Protein AF-0000000085155227 (afdb_homodimer)

InterPro domains:
  IPR001647 DNA-binding HTH domain, TetR-type [PF00440] (33-78)
  IPR001647 DNA-binding HTH domain, TetR-type [PR00455] (33-46)
  IPR001647 DNA-binding HTH domain, TetR-type [PR00455] (54-77)
  IPR001647 DNA-binding HTH domain, TetR-type [PS50977] (27-87)
  IPR009057 Homedomain-like superfamily [SSF46689] (20-103)
  IPR050109 HTH-type, TetR-like transcriptional regulator [PTHR30055] (16-184)

pLDDT: mean 85.85, std 16.37, range [30.78, 98.25]

Foldseek 3Di:
DDPPPPPDPDDPDPPDPPPPPPVVVLVVLLVLLLVLLLVCCLPPNDVQSALCNSCVSSVHDSVSCCVNQVHPVSSLVVLLVVLLVQLLVQLVPDPLVPPDLLVLLLSNLVSNLVSCQDSSNLSNVRSCVVCVVVDDPVNVVVVVVSVVSQLVSLVSNPPDPVCSVLSVVSVVLSNVLNVVCVVVVHHDDCVVVSVVSSVVSSVVVD/DPPPPPPPPPDPPPPDPPPPPPVVVLVVLLVLLLVLLLVCCLPPNDVQSALCNSCVSSVHDSVSCCVNQVHPVSSLVVLLVVLLVQLLVQLVPDPLVPPDLLVLLLSNLVSNLVSCQDSSNLSNVRSCVVCVVVDDPVNVVVVVVSVVSQLVSLVSNPPDPVCSVLSVVSVVLSNVLNVVCVVVVHHDDCVVVSVVSSVVSSVVVD

Organism: Mycolicibacterium paratuberculosis (strain ATCC BAA-968 / K-10) (NCBI:txid262316)

Structure (mmCIF, N/CA/C/O backbone):
data_AF-0000000085155227-model_v1
#
loop_
_entity.id
_entity.type
_entity.pdbx_description
1 polymer 'HTH tetR-type domain-containing protein'
#
loop_
_atom_site.group_PDB
_atom_site.id
_atom_site.type_symbol
_atom_site.label_atom_id
_atom_site.label_alt_id
_atom_site.label_comp_id
_atom_site.label_asym_id
_atom_site.label_entity_id
_atom_site.label_seq_id
_atom_site.pdbx_PDB_ins_code
_atom_site.Cartn_x
_atom_site.Cartn_y
_atom_site.Cartn_z
_atom_site.occupancy
_atom_site.B_iso_or_equiv
_atom_site.auth_seq_id
_atom_site.auth_comp_id
_atom_site.auth_asym_id
_atom_site.auth_atom_id
_atom_site.pdbx_PDB_model_num
ATOM 1 N N . MET A 1 1 ? 96 14.039 -6.305 1 32.34 1 MET A N 1
ATOM 2 C CA . MET A 1 1 ? 95 13.281 -7.059 1 32.34 1 MET A CA 1
ATOM 3 C C . MET A 1 1 ? 93.625 13.414 -6.426 1 32.34 1 MET A C 1
ATOM 5 O O . MET A 1 1 ? 93.375 12.953 -5.305 1 32.34 1 MET A O 1
ATOM 9 N N . SER A 1 2 ? 92.812 14.547 -6.613 1 35.59 2 SER A N 1
ATOM 10 C CA . SER A 1 2 ? 91.562 15.141 -6.145 1 35.59 2 SER A CA 1
ATOM 11 C C . SER A 1 2 ? 90.375 14.289 -6.551 1 35.59 2 SER A C 1
ATOM 13 O O . SER A 1 2 ? 90.125 14.141 -7.738 1 35.59 2 SER A O 1
ATOM 15 N N . ILE A 1 3 ? 90 13.227 -5.875 1 36.53 3 ILE A N 1
ATOM 16 C CA . ILE A 1 3 ? 88.938 12.312 -6.156 1 36.53 3 ILE A CA 1
ATOM 17 C C . ILE A 1 3 ? 87.625 13.062 -6.07 1 36.53 3 ILE A C 1
ATOM 19 O O . ILE A 1 3 ? 87.25 13.617 -5.023 1 36.53 3 ILE A O 1
ATOM 23 N N . ALA A 1 4 ? 87 13.547 -7.199 1 39.38 4 ALA A N 1
ATOM 24 C CA . ALA A 1 4 ? 85.688 14.172 -7.391 1 39.38 4 ALA A CA 1
ATOM 25 C C . ALA A 1 4 ? 84.562 13.281 -6.844 1 39.38 4 ALA A C 1
ATOM 27 O O . ALA A 1 4 ? 84.438 12.117 -7.246 1 39.38 4 ALA A O 1
ATOM 28 N N . ALA A 1 5 ? 84.125 13.508 -5.68 1 39.19 5 ALA A N 1
ATOM 29 C CA . ALA A 1 5 ? 82.938 12.875 -5.062 1 39.19 5 ALA A CA 1
ATOM 30 C C . ALA A 1 5 ? 81.75 12.961 -5.98 1 39.19 5 ALA A C 1
ATOM 32 O O . ALA A 1 5 ? 81.312 14.055 -6.359 1 39.19 5 ALA A O 1
ATOM 33 N N . GLY A 1 6 ? 81.5 12.023 -6.898 1 37.97 6 GLY A N 1
ATOM 34 C CA . GLY A 1 6 ? 80.375 11.93 -7.801 1 37.97 6 GLY A CA 1
ATOM 35 C C . GLY A 1 6 ? 79.062 12.133 -7.105 1 37.97 6 GLY A C 1
ATOM 36 O O . GLY A 1 6 ? 78.75 11.531 -6.059 1 37.97 6 GLY A O 1
ATOM 37 N N . GLN A 1 7 ? 78.438 13.312 -7.223 1 41.25 7 GLN A N 1
ATOM 38 C CA . GLN A 1 7 ? 77.062 13.68 -6.758 1 41.25 7 GLN A CA 1
ATOM 39 C C . GLN A 1 7 ? 76.062 12.648 -7.195 1 41.25 7 GLN A C 1
ATOM 41 O O . GLN A 1 7 ? 75.875 12.367 -8.391 1 41.25 7 GLN A O 1
ATOM 46 N N . GLN A 1 8 ? 75.75 11.57 -6.422 1 45.19 8 GLN A N 1
ATOM 47 C CA . GLN A 1 8 ? 74.688 10.617 -6.723 1 45.19 8 GLN A CA 1
ATOM 48 C C . GLN A 1 8 ? 73.375 11.328 -6.996 1 45.19 8 GLN A C 1
ATOM 50 O O . GLN A 1 8 ? 73.062 12.297 -6.309 1 45.19 8 GLN A O 1
ATOM 55 N N . PRO A 1 9 ? 72.75 11.297 -8.227 1 49.03 9 PRO A N 1
ATOM 56 C CA . PRO A 1 9 ? 71.438 11.891 -8.578 1 49.03 9 PRO A CA 1
ATOM 57 C C . PRO A 1 9 ? 70.375 11.562 -7.578 1 49.03 9 PRO A C 1
ATOM 59 O O . PRO A 1 9 ? 70.438 10.523 -6.914 1 49.03 9 PRO A O 1
ATOM 62 N N . GLY A 1 10 ? 69.688 12.523 -6.875 1 44.97 10 GLY A N 1
ATOM 63 C CA . GLY A 1 10 ? 68.562 12.477 -5.953 1 44.97 10 GLY A CA 1
ATOM 64 C C . GLY A 1 10 ? 67.438 11.57 -6.43 1 44.97 10 GLY A C 1
ATOM 65 O O . GLY A 1 10 ? 67.25 11.391 -7.633 1 44.97 10 GLY A O 1
ATOM 66 N N . ARG A 1 11 ? 67.062 10.453 -5.711 1 46.97 11 ARG A N 1
ATOM 67 C CA . ARG A 1 11 ? 66 9.516 -5.93 1 46.97 11 ARG A CA 1
ATOM 68 C C . ARG A 1 11 ? 64.688 10.258 -6.246 1 46.97 11 ARG A C 1
ATOM 70 O O . ARG A 1 11 ? 64.375 11.234 -5.578 1 46.97 11 ARG A O 1
ATOM 77 N N . PRO A 1 12 ? 64.125 10.109 -7.504 1 47.84 12 PRO A N 1
ATOM 78 C CA . PRO A 1 12 ? 62.844 10.742 -7.836 1 47.84 12 PRO A CA 1
ATOM 79 C C . PRO A 1 12 ? 61.75 10.492 -6.777 1 47.84 12 PRO A C 1
ATOM 81 O O . PRO A 1 12 ? 61.781 9.477 -6.086 1 47.84 12 PRO A O 1
ATOM 84 N N . ALA A 1 13 ? 61.219 11.57 -6.145 1 50.41 13 ALA A N 1
ATOM 85 C CA . ALA A 1 13 ? 60.094 11.516 -5.223 1 50.41 13 ALA A CA 1
ATOM 86 C C . ALA A 1 13 ? 59 10.586 -5.742 1 50.41 13 ALA A C 1
ATOM 88 O O . ALA A 1 13 ? 58.625 10.656 -6.914 1 50.41 13 ALA A O 1
ATOM 89 N N . GLY A 1 14 ? 58.844 9.406 -5.273 1 42.78 14 GLY A N 1
ATOM 90 C CA . GLY A 1 14 ? 57.812 8.43 -5.633 1 42.78 14 GLY A CA 1
ATOM 91 C C . GLY A 1 14 ? 56.438 9.023 -5.754 1 42.78 14 GLY A C 1
ATOM 92 O O . GLY A 1 14 ? 56.188 10.133 -5.266 1 42.78 14 GLY A O 1
ATOM 93 N N . PRO A 1 15 ? 55.656 8.703 -6.785 1 49.44 15 PRO A N 1
ATOM 94 C CA . PRO A 1 15 ? 54.281 9.219 -6.988 1 49.44 15 PRO A CA 1
ATOM 95 C C . PRO A 1 15 ? 53.5 9.336 -5.684 1 49.44 15 PRO A C 1
ATOM 97 O O . PRO A 1 15 ? 53.75 8.594 -4.734 1 49.44 15 PRO A O 1
ATOM 100 N N . THR A 1 16 ? 53.188 10.555 -5.23 1 44.09 16 THR A N 1
ATOM 101 C CA . THR A 1 16 ? 52.219 10.828 -4.148 1 44.09 16 THR A CA 1
ATOM 102 C C . THR A 1 16 ? 51.062 9.852 -4.191 1 44.09 16 THR A C 1
ATOM 104 O O . THR A 1 16 ? 50.469 9.633 -5.254 1 44.09 16 THR A O 1
ATOM 107 N N . ARG A 1 17 ? 50.906 8.93 -3.355 1 43.91 17 ARG A N 1
ATOM 108 C CA . ARG A 1 17 ? 49.781 8.023 -3.18 1 43.91 17 ARG A CA 1
ATOM 109 C C . ARG A 1 17 ? 48.469 8.758 -3.336 1 43.91 17 ARG A C 1
ATOM 111 O O . ARG A 1 17 ? 48.156 9.672 -2.561 1 43.91 17 ARG A O 1
ATOM 118 N N . ARG A 1 18 ? 47.969 8.977 -4.547 1 45.31 18 ARG A N 1
ATOM 119 C CA . ARG A 1 18 ? 46.562 9.375 -4.656 1 45.31 18 ARG A CA 1
ATOM 120 C C . ARG A 1 18 ? 45.719 8.703 -3.572 1 45.31 18 ARG A C 1
ATOM 122 O O . ARG A 1 18 ? 45.594 7.48 -3.551 1 45.31 18 ARG A O 1
ATOM 129 N N . THR A 1 19 ? 45.5 9.242 -2.398 1 43.34 19 THR A N 1
ATOM 130 C CA . THR A 1 19 ? 44.75 8.727 -1.264 1 43.34 19 THR A CA 1
ATOM 131 C C . THR A 1 19 ? 43.375 8.281 -1.7 1 43.34 19 THR A C 1
ATOM 133 O O . THR A 1 19 ? 42.562 9.086 -2.191 1 43.34 19 THR A O 1
ATOM 136 N N . THR A 1 20 ? 43.125 7.113 -2.324 1 49.56 20 THR A N 1
ATOM 137 C CA . THR A 1 20 ? 41.875 6.395 -2.484 1 49.56 20 THR A CA 1
ATOM 138 C C . THR A 1 20 ? 40.906 6.691 -1.321 1 49.56 20 THR A C 1
ATOM 140 O O . THR A 1 20 ? 39.75 6.316 -1.354 1 49.56 20 THR A O 1
ATOM 143 N N . ALA A 1 21 ? 41.219 7.434 -0.275 1 49.38 21 ALA A N 1
ATOM 144 C CA . ALA A 1 21 ? 40.5 7.695 0.976 1 49.38 21 ALA A CA 1
ATOM 145 C C . ALA A 1 21 ? 39.438 8.75 0.782 1 49.38 21 ALA A C 1
ATOM 147 O O . ALA A 1 21 ? 38.344 8.648 1.374 1 49.38 21 ALA A O 1
ATOM 148 N N . PRO A 1 22 ? 39.656 9.68 -0.143 1 49.22 22 PRO A N 1
ATOM 149 C CA . PRO A 1 22 ? 38.625 10.742 -0.209 1 49.22 22 PRO A CA 1
ATOM 150 C C . PRO A 1 22 ? 37.344 10.281 -0.847 1 49.22 22 PRO A C 1
ATOM 152 O O . PRO A 1 22 ? 36.25 10.68 -0.406 1 49.22 22 PRO A O 1
ATOM 155 N N . ARG A 1 23 ? 37.375 9.43 -1.953 1 51.5 23 ARG A N 1
ATOM 156 C CA . ARG A 1 23 ? 36.188 8.953 -2.621 1 51.5 23 ARG A CA 1
ATOM 157 C C . ARG A 1 23 ? 35.375 8.039 -1.705 1 51.5 23 ARG A C 1
ATOM 159 O O . ARG A 1 23 ? 34.156 8.164 -1.624 1 51.5 23 ARG A O 1
ATOM 166 N N . LYS A 1 24 ? 35.969 7.168 -1.055 1 60.91 24 LYS A N 1
ATOM 167 C CA . LYS A 1 24 ? 35.312 6.246 -0.13 1 60.91 24 LYS A CA 1
ATOM 168 C C . LYS A 1 24 ? 34.625 7 1.007 1 60.91 24 LYS A C 1
ATOM 170 O O . LYS A 1 24 ? 33.5 6.66 1.402 1 60.91 24 LYS A O 1
ATOM 175 N N . ARG A 1 25 ? 35.344 8.031 1.449 1 66.81 25 ARG A N 1
ATOM 176 C CA . ARG A 1 25 ? 34.75 8.844 2.518 1 66.81 25 ARG A CA 1
ATOM 177 C C . ARG A 1 25 ? 33.5 9.57 2.045 1 66.81 25 ARG A C 1
ATOM 179 O O . ARG A 1 25 ? 32.531 9.656 2.779 1 66.81 25 ARG A O 1
ATOM 186 N N . GLY A 1 26 ? 33.594 10.031 0.796 1 74.88 26 GLY A N 1
ATOM 187 C CA . GLY A 1 26 ? 32.438 10.68 0.194 1 74.88 26 GLY A CA 1
ATOM 188 C C . GLY A 1 26 ? 31.25 9.742 0.038 1 74.88 26 GLY A C 1
ATOM 189 O O . GLY A 1 26 ? 30.109 10.125 0.33 1 74.88 26 GLY A O 1
ATOM 190 N N . ASP A 1 27 ? 31.578 8.562 -0.322 1 81.56 27 ASP A N 1
ATOM 191 C CA . ASP A 1 27 ? 30.547 7.551 -0.495 1 81.56 27 ASP A CA 1
ATOM 192 C C . ASP A 1 27 ? 29.938 7.152 0.848 1 81.56 27 ASP A C 1
ATOM 194 O O . ASP A 1 27 ? 28.734 6.926 0.946 1 81.56 27 ASP A O 1
ATOM 198 N N . ASP A 1 28 ? 30.703 7.195 1.845 1 90.44 28 ASP A N 1
ATOM 199 C CA . ASP A 1 28 ? 30.234 6.855 3.184 1 90.44 28 ASP A CA 1
ATOM 200 C C . ASP A 1 28 ? 29.297 7.938 3.729 1 90.44 28 ASP A C 1
ATOM 202 O O . ASP A 1 28 ? 28.281 7.633 4.352 1 90.44 28 ASP A O 1
ATOM 206 N N . THR A 1 29 ? 29.656 9.188 3.457 1 94.38 29 THR A N 1
ATOM 207 C CA . THR A 1 29 ? 28.828 10.297 3.898 1 94.38 29 THR A CA 1
ATOM 208 C C . THR A 1 29 ? 27.484 10.289 3.172 1 94.38 29 THR A C 1
ATOM 210 O O . THR A 1 29 ? 26.438 10.492 3.787 1 94.38 29 THR A O 1
ATOM 213 N N . ARG A 1 30 ? 27.578 10.023 1.911 1 96.12 30 ARG A N 1
ATOM 214 C CA . ARG A 1 30 ? 26.359 9.953 1.107 1 96.12 30 ARG A CA 1
ATOM 215 C C . ARG A 1 30 ? 25.422 8.867 1.629 1 96.12 30 ARG A C 1
ATOM 217 O O . ARG A 1 30 ? 24.219 9.109 1.805 1 96.12 30 ARG A O 1
ATOM 224 N N . ALA A 1 31 ? 25.984 7.75 1.92 1 96 31 ALA A N 1
ATOM 225 C CA . ALA A 1 31 ? 25.203 6.629 2.424 1 96 31 ALA A CA 1
ATOM 226 C C . ALA A 1 31 ? 24.609 6.941 3.797 1 96 31 ALA A C 1
ATOM 228 O O . ALA A 1 31 ? 23.453 6.605 4.078 1 96 31 ALA A O 1
ATOM 229 N N . ARG A 1 32 ? 25.297 7.586 4.562 1 96.5 32 ARG A N 1
ATOM 230 C CA . ARG A 1 32 ? 24.844 7.957 5.895 1 96.5 32 ARG A CA 1
ATOM 231 C C . ARG A 1 32 ? 23.672 8.922 5.82 1 96.5 32 ARG A C 1
ATOM 233 O O . ARG A 1 32 ? 22.703 8.797 6.582 1 96.5 32 ARG A O 1
ATOM 240 N N . ILE A 1 33 ? 23.766 9.836 4.914 1 97.38 33 ILE A N 1
ATOM 241 C CA . ILE A 1 33 ? 22.703 10.82 4.758 1 97.38 33 ILE A CA 1
ATOM 242 C C . ILE A 1 33 ? 21.422 10.125 4.289 1 97.38 33 ILE A C 1
ATOM 244 O O . ILE A 1 33 ? 20.344 10.406 4.797 1 97.38 33 ILE A O 1
ATOM 248 N N . ILE A 1 34 ? 21.578 9.195 3.414 1 97.44 34 ILE A N 1
ATOM 249 C CA . ILE A 1 34 ? 20.422 8.445 2.926 1 97.44 34 ILE A CA 1
ATOM 250 C C . ILE A 1 34 ? 19.828 7.625 4.062 1 97.44 34 ILE A C 1
ATOM 252 O O . ILE A 1 34 ? 18.609 7.637 4.273 1 97.44 34 ILE A O 1
ATOM 256 N N . ASP A 1 35 ? 20.703 7.004 4.832 1 97.62 35 ASP A N 1
ATOM 257 C CA . ASP A 1 35 ? 20.25 6.172 5.941 1 97.62 35 ASP A CA 1
ATOM 258 C C . ASP A 1 35 ? 19.484 7 6.977 1 97.62 35 ASP A C 1
ATOM 260 O O . ASP A 1 35 ? 18.422 6.59 7.453 1 97.62 35 ASP A O 1
ATOM 264 N N . GLU A 1 36 ? 19.969 8.156 7.246 1 97.88 36 GLU A N 1
ATOM 265 C CA . GLU A 1 36 ? 19.312 9.023 8.227 1 97.88 36 GLU A CA 1
ATOM 266 C C . GLU A 1 36 ? 18 9.578 7.691 1 97.88 36 GLU A C 1
ATOM 268 O O . GLU A 1 36 ? 17.047 9.781 8.445 1 97.88 36 GLU A O 1
ATOM 273 N N . THR A 1 37 ? 17.984 9.836 6.387 1 98 37 THR A N 1
ATOM 274 C CA . THR A 1 37 ? 16.734 10.266 5.77 1 98 37 THR A CA 1
ATOM 275 C C . THR A 1 37 ? 15.656 9.188 5.922 1 98 37 THR A C 1
ATOM 277 O O . THR A 1 37 ? 14.531 9.484 6.324 1 98 37 THR A O 1
ATOM 280 N N . VAL A 1 38 ? 16.031 7.969 5.684 1 97.69 38 VAL A N 1
ATOM 281 C CA . VAL A 1 38 ? 15.125 6.828 5.797 1 97.69 38 VAL A CA 1
ATOM 282 C C . VAL A 1 38 ? 14.648 6.684 7.242 1 97.69 38 VAL A C 1
ATOM 284 O O . VAL A 1 38 ? 13.453 6.582 7.5 1 97.69 38 VAL A O 1
ATOM 287 N N . ARG A 1 39 ? 15.555 6.766 8.156 1 97.31 39 ARG A N 1
ATOM 288 C CA . ARG A 1 39 ? 15.211 6.645 9.57 1 97.31 39 ARG A CA 1
ATOM 289 C C . ARG A 1 39 ? 14.281 7.766 10.008 1 97.31 39 ARG A C 1
ATOM 291 O O . ARG A 1 39 ? 13.32 7.531 10.75 1 97.31 39 ARG A O 1
ATOM 298 N N . CYS A 1 40 ? 14.57 8.977 9.555 1 97.44 40 CYS A N 1
ATOM 299 C CA . CYS A 1 40 ? 13.742 10.133 9.875 1 97.44 40 CYS A CA 1
ATOM 300 C C . CYS A 1 40 ? 12.305 9.914 9.414 1 97.44 40 CYS A C 1
ATOM 302 O O . CYS A 1 40 ? 11.367 10.125 10.188 1 97.44 40 CYS A O 1
ATOM 304 N N . ILE A 1 41 ? 12.141 9.414 8.25 1 95.5 41 ILE A N 1
ATOM 305 C CA . ILE A 1 41 ? 10.82 9.242 7.656 1 95.5 41 ILE A CA 1
ATOM 306 C C . ILE A 1 41 ? 10.07 8.117 8.383 1 95.5 41 ILE A C 1
ATOM 308 O O . ILE A 1 41 ? 8.883 8.25 8.688 1 95.5 41 ILE A O 1
ATOM 312 N N . ILE A 1 42 ? 10.773 7.055 8.711 1 93.31 42 ILE A N 1
ATOM 313 C CA . ILE A 1 42 ? 10.148 5.906 9.359 1 93.31 42 ILE A CA 1
ATOM 314 C C . ILE A 1 42 ? 9.758 6.27 10.789 1 93.31 42 ILE A C 1
ATOM 316 O O . ILE A 1 42 ? 8.672 5.91 11.25 1 93.31 42 ILE A O 1
ATOM 320 N N . GLU A 1 43 ? 10.578 7.07 11.461 1 92 43 GLU A N 1
ATOM 321 C CA . GLU A 1 43 ? 10.391 7.359 12.875 1 92 43 GLU A CA 1
ATOM 322 C C . GLU A 1 43 ? 9.469 8.555 13.078 1 92 43 GLU A C 1
ATOM 324 O O . GLU A 1 43 ? 8.672 8.578 14.023 1 92 43 GLU A O 1
ATOM 329 N N . GLU A 1 44 ? 9.609 9.562 12.148 1 92.44 44 GLU A N 1
ATOM 330 C CA . GLU A 1 44 ? 8.977 10.844 12.438 1 92.44 44 GLU A CA 1
ATOM 331 C C . GLU A 1 44 ? 7.98 11.227 11.344 1 92.44 44 GLU A C 1
ATOM 333 O O . GLU A 1 44 ? 7.215 12.18 11.5 1 92.44 44 GLU A O 1
ATOM 338 N N . GLY A 1 45 ? 7.977 10.477 10.281 1 91 45 GLY A N 1
ATOM 339 C CA . GLY A 1 45 ? 7.094 10.797 9.172 1 91 45 GLY A CA 1
ATOM 340 C C . GLY A 1 45 ? 7.766 11.633 8.102 1 91 45 GLY A C 1
ATOM 341 O O . GLY A 1 45 ? 8.797 12.258 8.352 1 91 45 GLY A O 1
ATOM 342 N N . PHE A 1 46 ? 7.156 11.742 6.992 1 92.31 46 PHE A N 1
ATOM 343 C CA . PHE A 1 46 ? 7.703 12.422 5.824 1 92.31 46 PHE A CA 1
ATOM 344 C C . PHE A 1 46 ? 7.895 13.914 6.102 1 92.31 46 PHE A C 1
ATOM 346 O O . PHE A 1 46 ? 8.906 14.492 5.715 1 92.31 46 PHE A O 1
ATOM 353 N N . ALA A 1 47 ? 6.996 14.5 6.719 1 89.25 47 ALA A N 1
ATOM 354 C CA . ALA A 1 47 ? 7.02 15.945 6.949 1 89.25 47 ALA A CA 1
ATOM 355 C C . ALA A 1 47 ? 8.234 16.344 7.777 1 89.25 47 ALA A C 1
ATOM 357 O O . ALA A 1 47 ? 8.766 17.453 7.621 1 89.25 47 ALA A O 1
ATOM 358 N N . ALA A 1 48 ? 8.727 15.469 8.508 1 93.38 48 ALA A N 1
ATOM 359 C CA . ALA A 1 48 ? 9.852 15.75 9.391 1 93.38 48 ALA A CA 1
ATOM 360 C C . ALA A 1 48 ? 11.172 15.719 8.633 1 93.38 48 ALA A C 1
ATOM 362 O O . ALA A 1 48 ? 12.18 16.266 9.102 1 93.38 48 ALA A O 1
ATOM 363 N N . ALA A 1 49 ? 11.156 15.117 7.496 1 95.31 49 ALA A N 1
ATOM 364 C CA . ALA A 1 49 ? 12.398 14.938 6.75 1 95.31 49 ALA A CA 1
ATOM 365 C C . ALA A 1 49 ? 12.734 16.188 5.934 1 95.31 49 ALA A C 1
ATOM 367 O O . ALA A 1 49 ? 12.859 16.109 4.711 1 95.31 49 ALA A O 1
ATOM 368 N N . THR A 1 50 ? 12.977 17.281 6.621 1 93.94 50 THR A N 1
ATOM 369 C CA . THR A 1 50 ? 13.484 18.5 5.992 1 93.94 50 THR A CA 1
ATOM 370 C C . THR A 1 50 ? 15 18.422 5.812 1 93.94 50 THR A C 1
ATOM 372 O O . THR A 1 50 ? 15.672 17.625 6.48 1 93.94 50 THR A O 1
ATOM 375 N N . ALA A 1 51 ? 15.453 19.25 4.883 1 90.81 51 ALA A N 1
ATOM 376 C CA . ALA A 1 51 ? 16.891 19.266 4.668 1 90.81 51 ALA A CA 1
ATOM 377 C C . ALA A 1 51 ? 17.641 19.625 5.953 1 90.81 51 ALA A C 1
ATOM 379 O O . ALA A 1 51 ? 18.656 19.016 6.281 1 90.81 51 ALA A O 1
ATOM 380 N N . LYS A 1 52 ? 17.109 20.547 6.66 1 94.44 52 LYS A N 1
ATOM 381 C CA . LYS A 1 52 ? 17.734 20.984 7.906 1 94.44 52 LYS A CA 1
ATOM 382 C C . LYS A 1 52 ? 17.719 19.859 8.945 1 94.44 52 LYS A C 1
ATOM 384 O O . LYS A 1 52 ? 18.75 19.562 9.562 1 94.44 52 LYS A O 1
ATOM 389 N N . HIS A 1 53 ? 16.656 19.219 9.148 1 97 53 HIS A N 1
ATOM 390 C CA . HIS A 1 53 ? 16.5 18.188 10.156 1 97 53 HIS A CA 1
ATOM 391 C C . HIS A 1 53 ? 17.359 16.953 9.828 1 97 53 HIS A C 1
ATOM 393 O O . HIS A 1 53 ? 18.016 16.391 10.703 1 97 53 HIS A O 1
ATOM 399 N N . VAL A 1 54 ? 17.406 16.578 8.578 1 97.19 54 VAL A N 1
ATOM 400 C CA . VAL A 1 54 ? 18.188 15.43 8.148 1 97.19 54 VAL A CA 1
ATOM 401 C C . VAL A 1 54 ? 19.688 15.734 8.297 1 97.19 54 VAL A C 1
ATOM 403 O O . VAL A 1 54 ? 20.469 14.867 8.68 1 97.19 54 VAL A O 1
ATOM 406 N N . ALA A 1 55 ? 20.031 16.984 7.984 1 97.19 55 ALA A N 1
ATOM 407 C CA . ALA A 1 55 ? 21.422 17.406 8.164 1 97.19 55 ALA A CA 1
ATOM 408 C C . ALA A 1 55 ? 21.859 17.25 9.625 1 97.19 55 ALA A C 1
ATOM 410 O O . ALA A 1 55 ? 22.922 16.703 9.914 1 97.19 55 ALA A O 1
ATOM 411 N N . GLU A 1 56 ? 21.031 17.672 10.492 1 97.56 56 GLU A N 1
ATOM 412 C CA . GLU A 1 56 ? 21.297 17.578 11.922 1 97.56 56 GLU A CA 1
ATOM 413 C C . GLU A 1 56 ? 21.406 16.125 12.359 1 97.56 56 GLU A C 1
ATOM 415 O O . GLU A 1 56 ? 22.344 15.75 13.07 1 97.56 56 GLU A O 1
ATOM 420 N N . ARG A 1 57 ? 20.562 15.305 11.906 1 97 57 ARG A N 1
ATOM 421 C CA . ARG A 1 57 ? 20.578 13.891 12.258 1 97 57 ARG A CA 1
ATOM 422 C C . ARG A 1 57 ? 21.828 13.203 11.734 1 97 57 ARG A C 1
ATOM 424 O O . ARG A 1 57 ? 22.391 12.328 12.398 1 97 57 ARG A O 1
ATOM 431 N N . ALA A 1 58 ? 22.219 13.609 10.578 1 97.25 58 ALA A N 1
ATOM 432 C CA . ALA A 1 58 ? 23.344 12.953 9.914 1 97.25 58 ALA A CA 1
ATOM 433 C C . ALA A 1 58 ? 24.672 13.539 10.383 1 97.25 58 ALA A C 1
ATOM 435 O O . ALA A 1 58 ? 25.75 13.031 10.031 1 97.25 58 ALA A O 1
ATOM 436 N N . GLY A 1 59 ? 24.625 14.617 11.109 1 97.56 59 GLY A N 1
ATOM 437 C CA . GLY A 1 59 ? 25.844 15.25 11.602 1 97.56 59 GLY A CA 1
ATOM 438 C C . GLY A 1 59 ? 26.641 15.953 10.508 1 97.56 59 GLY A C 1
ATOM 439 O O . GLY A 1 59 ? 27.859 15.898 10.492 1 97.56 59 GLY A O 1
ATOM 440 N N . VAL A 1 60 ? 25.922 16.484 9.555 1 97.19 60 VAL A N 1
ATOM 441 C CA . VAL A 1 60 ? 26.562 17.203 8.461 1 97.19 60 VAL A CA 1
ATOM 442 C C . VAL A 1 60 ? 25.922 18.578 8.312 1 97.19 60 VAL A C 1
ATOM 444 O O . VAL A 1 60 ? 24.922 18.891 8.961 1 97.19 60 VAL A O 1
ATOM 447 N N . THR A 1 61 ? 26.547 19.375 7.496 1 95.56 61 THR A N 1
ATOM 448 C CA . THR A 1 61 ? 25.969 20.688 7.199 1 95.56 61 THR A CA 1
ATOM 449 C C . THR A 1 61 ? 25.047 20.609 5.988 1 95.56 61 THR A C 1
ATOM 451 O O . THR A 1 61 ? 25.078 19.641 5.23 1 95.56 61 THR A O 1
ATOM 454 N N . TRP A 1 62 ? 24.234 21.656 5.836 1 93.31 62 TRP A N 1
ATOM 455 C CA . TRP A 1 62 ? 23.375 21.766 4.66 1 93.31 62 TRP A CA 1
ATOM 456 C C . TRP A 1 62 ? 24.203 21.797 3.383 1 93.31 62 TRP A C 1
ATOM 458 O O . TRP A 1 62 ? 23.797 21.25 2.359 1 93.31 62 TRP A O 1
ATOM 468 N N . GLY A 1 63 ? 25.328 22.406 3.391 1 95.12 63 GLY A N 1
ATOM 469 C CA . GLY A 1 63 ? 26.219 22.453 2.244 1 95.12 63 GLY A CA 1
ATOM 470 C C . GLY A 1 63 ? 26.656 21.078 1.764 1 95.12 63 GLY A C 1
ATOM 471 O O . GLY A 1 63 ? 26.75 20.844 0.559 1 95.12 63 GLY A O 1
ATOM 472 N N . VAL A 1 64 ? 26.891 20.234 2.705 1 95.69 64 VAL A N 1
ATOM 473 C CA . VAL A 1 64 ? 27.281 18.875 2.377 1 95.69 64 VAL A CA 1
ATOM 474 C C . VAL A 1 64 ? 26.141 18.156 1.662 1 95.69 64 VAL A C 1
ATOM 476 O O . VAL A 1 64 ? 26.375 17.438 0.688 1 95.69 64 VAL A O 1
ATOM 479 N N . ILE A 1 65 ? 24.891 18.297 2.119 1 96.06 65 ILE A N 1
ATOM 480 C CA . ILE A 1 65 ? 23.719 17.719 1.467 1 96.06 65 ILE A CA 1
ATOM 481 C C . ILE A 1 65 ? 23.594 18.281 0.051 1 96.06 65 ILE A C 1
ATOM 483 O O . ILE A 1 65 ? 23.359 17.531 -0.9 1 96.06 65 ILE A O 1
ATOM 487 N N . GLN A 1 66 ? 23.781 19.562 -0.119 1 96.38 66 GLN A N 1
ATOM 488 C CA . GLN A 1 66 ? 23.703 20.203 -1.431 1 96.38 66 GLN A CA 1
ATOM 489 C C . GLN A 1 66 ? 24.766 19.656 -2.375 1 96.38 66 GLN A C 1
ATOM 491 O O . GLN A 1 66 ? 24.5 19.438 -3.559 1 96.38 66 GLN A O 1
ATOM 496 N N . TYR A 1 67 ? 25.891 19.469 -1.821 1 96.12 67 TYR A N 1
ATOM 497 C CA . TYR A 1 67 ? 27 18.938 -2.607 1 96.12 67 TYR A CA 1
ATOM 498 C C . TYR A 1 67 ? 26.672 17.547 -3.145 1 96.12 67 TYR A C 1
ATOM 500 O O . TYR A 1 67 ? 26.875 17.266 -4.328 1 96.12 67 TYR A O 1
ATOM 508 N N . HIS A 1 68 ? 26.141 16.703 -2.328 1 96.06 68 HIS A N 1
ATOM 509 C CA . HIS A 1 68 ? 25.922 15.305 -2.699 1 96.06 68 HIS A CA 1
ATOM 510 C C . HIS A 1 68 ? 24.625 15.148 -3.492 1 96.06 68 HIS A C 1
ATOM 512 O O . HIS A 1 68 ? 24.531 14.281 -4.367 1 96.06 68 HIS A O 1
ATOM 518 N N . PHE A 1 69 ? 23.531 16.031 -3.148 1 95.69 69 PHE A N 1
ATOM 519 C CA . PHE A 1 69 ? 22.203 15.719 -3.656 1 95.69 69 PHE A CA 1
ATOM 520 C C . PHE A 1 69 ? 21.609 16.922 -4.363 1 95.69 69 PHE A C 1
ATOM 522 O O . PHE A 1 69 ? 20.562 16.812 -5.016 1 95.69 69 PHE A O 1
ATOM 529 N N . GLY A 1 70 ? 22.188 18.062 -4.301 1 94.75 70 GLY A N 1
ATOM 530 C CA . GLY A 1 70 ? 21.672 19.281 -4.891 1 94.75 70 GLY A CA 1
ATOM 531 C C . GLY A 1 70 ? 20.625 19.953 -4.023 1 94.75 70 GLY A C 1
ATOM 532 O O . GLY A 1 70 ? 20.859 21.062 -3.516 1 94.75 70 GLY A O 1
ATOM 533 N N . ASP A 1 71 ? 19.453 19.344 -3.822 1 92.5 71 ASP A N 1
ATOM 534 C CA . ASP A 1 71 ? 18.359 19.875 -3.002 1 92.5 71 ASP A CA 1
ATOM 535 C C . ASP A 1 71 ? 17.609 18.75 -2.299 1 92.5 71 ASP A C 1
ATOM 537 O O . ASP A 1 71 ? 18.016 17.594 -2.352 1 92.5 71 ASP A O 1
ATOM 541 N N . ARG A 1 72 ? 16.531 19.094 -1.617 1 92.69 72 ARG A N 1
ATOM 542 C CA . ARG A 1 72 ? 15.75 18.125 -0.857 1 92.69 72 ARG A CA 1
ATOM 543 C C . ARG A 1 72 ? 15.156 17.062 -1.776 1 92.69 72 ARG A C 1
ATOM 545 O O . ARG A 1 72 ? 15.156 15.875 -1.441 1 92.69 72 ARG A O 1
ATOM 552 N N . ASN A 1 73 ? 14.719 17.547 -2.891 1 90.62 73 ASN A N 1
ATOM 553 C CA . ASN A 1 73 ? 14.141 16.594 -3.834 1 90.62 73 ASN A CA 1
ATOM 554 C C . ASN A 1 73 ? 15.18 15.594 -4.332 1 90.62 73 ASN A C 1
ATOM 556 O O . ASN A 1 73 ? 14.891 14.398 -4.445 1 90.62 73 ASN A O 1
ATOM 560 N N . GLY A 1 74 ? 16.281 16.094 -4.609 1 92.25 74 GLY A N 1
ATOM 561 C CA . GLY A 1 74 ? 17.359 15.203 -4.992 1 92.25 74 GLY A CA 1
ATOM 562 C C . GLY A 1 74 ? 17.703 14.188 -3.92 1 92.25 74 GLY A C 1
ATOM 563 O O . GLY A 1 74 ? 17.969 13.023 -4.227 1 92.25 74 GLY A O 1
ATOM 564 N N . LEU A 1 75 ? 17.734 14.609 -2.674 1 94.88 75 LEU A N 1
ATOM 565 C CA . LEU A 1 75 ? 17.984 13.719 -1.543 1 94.88 75 LEU A CA 1
ATOM 566 C C . LEU A 1 75 ? 16.906 12.656 -1.437 1 94.88 75 LEU A C 1
ATOM 568 O O . LEU A 1 75 ? 17.203 11.469 -1.289 1 94.88 75 LEU A O 1
ATOM 572 N N . LEU A 1 76 ? 15.688 13.047 -1.576 1 93.81 76 LEU A N 1
ATOM 573 C CA . LEU A 1 76 ? 14.555 12.133 -1.47 1 93.81 76 LEU A CA 1
ATOM 574 C C . LEU A 1 76 ? 14.586 11.094 -2.59 1 93.81 76 LEU A C 1
ATOM 576 O O . LEU A 1 76 ? 14.391 9.906 -2.346 1 93.81 76 LEU A O 1
ATOM 580 N N . MET A 1 77 ? 14.906 11.492 -3.75 1 92.31 77 MET A N 1
ATOM 581 C CA . MET A 1 77 ? 14.953 10.578 -4.887 1 92.31 77 MET A CA 1
ATOM 582 C C . MET A 1 77 ? 16.125 9.602 -4.75 1 92.31 77 MET A C 1
ATOM 584 O O . MET A 1 77 ? 16.016 8.445 -5.168 1 92.31 77 MET A O 1
ATOM 588 N N . ALA A 1 78 ? 17.125 10.117 -4.16 1 93.69 78 ALA A N 1
ATOM 589 C CA . ALA A 1 78 ? 18.25 9.219 -3.918 1 93.69 78 ALA A CA 1
ATOM 590 C C . ALA A 1 78 ? 17.875 8.094 -2.963 1 93.69 78 ALA A C 1
ATOM 592 O O . ALA A 1 78 ? 18.312 6.953 -3.131 1 93.69 78 ALA A O 1
ATOM 593 N N . ALA A 1 79 ? 17.125 8.414 -1.949 1 94.69 79 ALA A N 1
ATOM 594 C CA . ALA A 1 79 ? 16.641 7.395 -1.027 1 94.69 79 ALA A CA 1
ATOM 595 C C . ALA A 1 79 ? 15.742 6.391 -1.746 1 94.69 79 ALA A C 1
ATOM 597 O O . ALA A 1 79 ? 15.836 5.184 -1.508 1 94.69 79 ALA A O 1
ATOM 598 N N . VAL A 1 80 ? 14.906 6.859 -2.635 1 94 80 VAL A N 1
ATOM 599 C CA . VAL A 1 80 ? 14.023 6 -3.42 1 94 80 VAL A CA 1
ATOM 600 C C . VAL A 1 80 ? 14.859 5.094 -4.32 1 94 80 VAL A C 1
ATOM 602 O O . VAL A 1 80 ? 14.625 3.881 -4.371 1 94 80 VAL A O 1
ATOM 605 N N . ASP A 1 81 ? 15.844 5.684 -4.953 1 93.69 81 ASP A N 1
ATOM 606 C CA . ASP A 1 81 ? 16.719 4.926 -5.836 1 93.69 81 ASP A CA 1
ATOM 607 C C . ASP A 1 81 ? 17.438 3.812 -5.078 1 93.69 81 ASP A C 1
ATOM 609 O O . ASP A 1 81 ? 17.625 2.715 -5.605 1 93.69 81 ASP A O 1
ATOM 613 N N . ASP A 1 82 ? 17.812 4.156 -3.922 1 93.94 82 ASP A N 1
ATOM 614 C CA . ASP A 1 82 ? 18.516 3.176 -3.102 1 93.94 82 ASP A CA 1
ATOM 615 C C . ASP A 1 82 ? 17.641 1.963 -2.814 1 93.94 82 ASP A C 1
ATOM 617 O O . ASP A 1 82 ? 18.109 0.826 -2.82 1 93.94 82 ASP A O 1
ATOM 621 N N . GLY A 1 83 ? 16.391 2.137 -2.562 1 91.69 83 GLY A N 1
ATOM 622 C CA . GLY A 1 83 ? 15.461 1.042 -2.34 1 91.69 83 GLY A CA 1
ATOM 623 C C . GLY A 1 83 ? 15.32 0.124 -3.541 1 91.69 83 GLY A C 1
ATOM 624 O O . GLY A 1 83 ? 15.383 -1.1 -3.402 1 91.69 83 GLY A O 1
ATOM 625 N N . VAL A 1 84 ? 15.211 0.708 -4.664 1 91.62 84 VAL A N 1
ATOM 626 C CA . VAL A 1 84 ? 15.07 -0.062 -5.895 1 91.62 84 VAL A CA 1
ATOM 627 C C . VAL A 1 84 ? 16.359 -0.805 -6.199 1 91.62 84 VAL A C 1
ATOM 629 O O . VAL A 1 84 ? 16.344 -1.981 -6.566 1 91.62 84 VAL A O 1
ATOM 632 N N . ALA A 1 85 ? 17.422 -0.1 -5.996 1 92.12 85 ALA A N 1
ATOM 633 C CA . ALA A 1 85 ? 18.734 -0.703 -6.262 1 92.12 85 ALA A CA 1
ATOM 634 C C . ALA A 1 85 ? 18.953 -1.925 -5.375 1 92.12 85 ALA A C 1
ATOM 636 O O . ALA A 1 85 ? 19.484 -2.939 -5.836 1 92.12 85 ALA A O 1
ATOM 637 N N . ARG A 1 86 ? 18.578 -1.845 -4.191 1 92.19 86 ARG A N 1
ATOM 638 C CA . ARG A 1 86 ? 18.734 -2.963 -3.266 1 92.19 86 ARG A CA 1
ATOM 639 C C . ARG A 1 86 ? 17.906 -4.168 -3.717 1 92.19 86 ARG A C 1
ATOM 641 O O . ARG A 1 86 ? 18.375 -5.309 -3.623 1 92.19 86 ARG A O 1
ATOM 648 N N . LEU A 1 87 ? 16.734 -3.914 -4.191 1 91.19 87 LEU A N 1
ATOM 649 C CA . LEU A 1 87 ? 15.883 -4.992 -4.684 1 91.19 87 LEU A CA 1
ATOM 650 C C . LEU A 1 87 ? 16.516 -5.668 -5.898 1 91.19 87 LEU A C 1
ATOM 652 O O . LEU A 1 87 ? 16.641 -6.895 -5.934 1 91.19 87 LEU A O 1
ATOM 656 N N . VAL A 1 88 ? 16.984 -4.879 -6.84 1 91.75 88 VAL A N 1
ATOM 657 C CA . VAL A 1 88 ? 17.578 -5.387 -8.07 1 91.75 88 VAL A CA 1
ATOM 658 C C . VAL A 1 88 ? 18.844 -6.168 -7.75 1 91.75 88 VAL A C 1
ATOM 660 O O . VAL A 1 88 ? 19.047 -7.285 -8.234 1 91.75 88 VAL A O 1
ATOM 663 N N . GLU A 1 89 ? 19.625 -5.574 -6.895 1 92.94 89 GLU A N 1
ATOM 664 C CA . GLU A 1 89 ? 20.875 -6.219 -6.531 1 92.94 89 GLU A CA 1
ATOM 665 C C . GLU A 1 89 ? 20.625 -7.539 -5.801 1 92.94 89 GLU A C 1
ATOM 667 O O . GLU A 1 89 ? 21.25 -8.555 -6.109 1 92.94 89 GLU A O 1
ATOM 672 N N . SER A 1 90 ? 19.719 -7.535 -4.891 1 93.5 90 SER A N 1
ATOM 673 C CA . SER A 1 90 ? 19.438 -8.727 -4.098 1 93.5 90 SER A CA 1
ATOM 674 C C . SER A 1 90 ? 18.922 -9.859 -4.973 1 93.5 90 SER A C 1
ATOM 676 O O . SER A 1 90 ? 19.344 -11.008 -4.844 1 93.5 90 SER A O 1
ATOM 678 N N . LEU A 1 91 ? 18.094 -9.562 -5.887 1 92.25 91 LEU A N 1
ATOM 679 C CA . LEU A 1 91 ? 17.484 -10.594 -6.715 1 92.25 91 LEU A CA 1
ATOM 680 C C . LEU A 1 91 ? 18.438 -11.023 -7.832 1 92.25 91 LEU A C 1
ATOM 682 O O . LEU A 1 91 ? 18.453 -12.188 -8.227 1 92.25 91 LEU A O 1
ATOM 686 N N . SER A 1 92 ? 19.203 -10.078 -8.328 1 89.38 92 SER A N 1
ATOM 687 C CA . SER A 1 92 ? 20.172 -10.422 -9.359 1 89.38 92 SER A CA 1
ATOM 688 C C . SER A 1 92 ? 21.281 -11.312 -8.805 1 89.38 92 SER A C 1
ATOM 690 O O . SER A 1 92 ? 21.859 -12.117 -9.531 1 89.38 92 SER A O 1
ATOM 692 N N . SER A 1 93 ? 21.531 -11.195 -7.555 1 89.94 93 SER A N 1
ATOM 693 C CA . SER A 1 93 ? 22.609 -11.961 -6.922 1 89.94 93 SER A CA 1
ATOM 694 C C . SER A 1 93 ? 22.109 -13.32 -6.449 1 89.94 93 SER A C 1
ATOM 696 O O . SER A 1 93 ? 22.891 -14.164 -6.023 1 89.94 93 SER A O 1
ATOM 698 N N . ALA A 1 94 ? 20.781 -13.422 -6.477 1 86.38 94 ALA A N 1
ATOM 699 C CA . ALA A 1 94 ? 20.219 -14.703 -6.059 1 86.38 94 ALA A CA 1
ATOM 700 C C . ALA A 1 94 ? 20.531 -15.797 -7.074 1 86.38 94 ALA A C 1
ATOM 702 O O . ALA A 1 94 ? 20.328 -15.609 -8.281 1 86.38 94 ALA A O 1
ATOM 703 N N . ASP A 1 95 ? 21.297 -16.766 -6.785 1 84.94 95 ASP A N 1
ATOM 704 C CA . ASP A 1 95 ? 21.594 -17.891 -7.66 1 84.94 95 ASP A CA 1
ATOM 705 C C . ASP A 1 95 ? 20.453 -18.906 -7.633 1 84.94 95 ASP A C 1
ATOM 707 O O . ASP A 1 95 ? 20.422 -19.797 -6.781 1 84.94 95 ASP A O 1
ATOM 711 N N . VAL A 1 96 ? 19.531 -18.703 -8.586 1 86.25 96 VAL A N 1
ATOM 712 C CA . VAL A 1 96 ? 18.328 -19.531 -8.5 1 86.25 96 VAL A CA 1
ATOM 713 C C . VAL A 1 96 ? 18.203 -20.375 -9.773 1 86.25 96 VAL A C 1
ATOM 715 O O . VAL A 1 96 ? 17.25 -21.156 -9.914 1 86.25 96 VAL A O 1
ATOM 718 N N . SER A 1 97 ? 19.125 -20.328 -10.68 1 84.19 97 SER A N 1
ATOM 719 C CA . SER A 1 97 ? 18.969 -20.938 -11.992 1 84.19 97 SER A CA 1
ATOM 720 C C . SER A 1 97 ? 18.938 -22.469 -11.891 1 84.19 97 SER A C 1
ATOM 722 O O . SER A 1 97 ? 18.266 -23.125 -12.688 1 84.19 97 SER A O 1
ATOM 724 N N . GLU A 1 98 ? 19.547 -23.031 -10.867 1 90.25 98 GLU A N 1
ATOM 725 C CA . GLU A 1 98 ? 19.641 -24.484 -10.797 1 90.25 98 GLU A CA 1
ATOM 726 C C . GLU A 1 98 ? 18.625 -25.062 -9.812 1 90.25 98 GLU A C 1
ATOM 728 O O . GLU A 1 98 ? 18.562 -26.266 -9.617 1 90.25 98 GLU A O 1
ATOM 733 N N . LEU A 1 99 ? 17.781 -24.234 -9.305 1 93.31 99 LEU A N 1
ATOM 734 C CA . LEU A 1 99 ? 16.828 -24.719 -8.312 1 93.31 99 LEU A CA 1
ATOM 735 C C . LEU A 1 99 ? 15.562 -25.234 -8.977 1 93.31 99 LEU A C 1
ATOM 737 O O . LEU A 1 99 ? 15.133 -24.688 -10 1 93.31 99 LEU A O 1
ATOM 741 N N . PRO A 1 100 ? 15.07 -26.281 -8.289 1 94.81 100 PRO A N 1
ATOM 742 C CA . PRO A 1 100 ? 13.727 -26.656 -8.734 1 94.81 100 PRO A CA 1
ATOM 743 C C . PRO A 1 100 ? 12.727 -25.5 -8.633 1 94.81 100 PRO A C 1
ATOM 745 O O . PRO A 1 100 ? 12.906 -24.594 -7.824 1 94.81 100 PRO A O 1
ATOM 748 N N . LEU A 1 101 ? 11.688 -25.547 -9.43 1 94.31 101 LEU A N 1
ATOM 749 C CA . LEU A 1 101 ? 10.758 -24.438 -9.625 1 94.31 101 LEU A CA 1
ATOM 750 C C . LEU A 1 101 ? 10.258 -23.906 -8.289 1 94.31 101 LEU A C 1
ATOM 752 O O . LEU A 1 101 ? 10.344 -22.703 -8.016 1 94.31 101 LEU A O 1
ATOM 756 N N . ARG A 1 102 ? 9.773 -24.812 -7.414 1 95.62 102 ARG A N 1
ATOM 757 C CA . ARG A 1 102 ? 9.188 -24.375 -6.156 1 95.62 102 ARG A CA 1
ATOM 758 C C . ARG A 1 102 ? 10.219 -23.672 -5.281 1 95.62 102 ARG A C 1
ATOM 760 O O . ARG A 1 102 ? 9.93 -22.641 -4.668 1 95.62 102 ARG A O 1
ATOM 767 N N . GLN A 1 103 ? 11.375 -24.203 -5.199 1 95.94 103 GLN A N 1
ATOM 768 C CA . GLN A 1 103 ? 12.438 -23.594 -4.414 1 95.94 103 GLN A CA 1
ATOM 769 C C . GLN A 1 103 ? 12.852 -22.25 -4.996 1 95.94 103 GLN A C 1
ATOM 771 O O . GLN A 1 103 ? 13.133 -21.312 -4.254 1 95.94 103 GLN A O 1
ATOM 776 N N . ARG A 1 104 ? 12.875 -22.172 -6.297 1 95.31 104 ARG A N 1
ATOM 777 C CA . ARG A 1 104 ? 13.18 -20.906 -6.965 1 95.31 104 ARG A CA 1
ATOM 778 C C . ARG A 1 104 ? 12.156 -19.844 -6.609 1 95.31 104 ARG A C 1
ATOM 780 O O . ARG A 1 104 ? 12.516 -18.719 -6.254 1 95.31 104 ARG A O 1
ATOM 787 N N . VAL A 1 105 ? 10.922 -20.234 -6.664 1 96.12 105 VAL A N 1
ATOM 788 C CA . VAL A 1 105 ? 9.828 -19.328 -6.332 1 96.12 105 VAL A CA 1
ATOM 789 C C . VAL A 1 105 ? 9.969 -18.859 -4.883 1 96.12 105 VAL A C 1
ATOM 791 O O . VAL A 1 105 ? 9.852 -17.672 -4.59 1 96.12 105 VAL A O 1
ATOM 794 N N . GLU A 1 106 ? 10.312 -19.734 -3.992 1 97 106 GLU A N 1
ATOM 795 C CA . GLU A 1 106 ? 10.484 -19.422 -2.578 1 97 106 GLU A CA 1
ATOM 796 C C . GLU A 1 106 ? 11.617 -18.422 -2.365 1 97 106 GLU A C 1
ATOM 798 O O . GLU A 1 106 ? 11.461 -17.438 -1.646 1 97 106 GLU A O 1
ATOM 803 N N . VAL A 1 107 ? 12.672 -18.656 -3.016 1 96.06 107 VAL A N 1
ATOM 804 C CA . VAL A 1 107 ? 13.852 -17.812 -2.857 1 96.06 107 VAL A CA 1
ATOM 805 C C . VAL A 1 107 ? 13.547 -16.406 -3.389 1 96.06 107 VAL A C 1
ATOM 807 O O . VAL A 1 107 ? 13.867 -15.406 -2.742 1 96.06 107 VAL A O 1
ATOM 810 N N . VAL A 1 108 ? 12.938 -16.359 -4.531 1 95.5 108 VAL A N 1
ATOM 811 C CA . VAL A 1 108 ? 12.641 -15.062 -5.141 1 95.5 108 VAL A CA 1
ATOM 812 C C . VAL A 1 108 ? 11.68 -14.281 -4.25 1 95.5 108 VAL A C 1
ATOM 814 O O . VAL A 1 108 ? 11.914 -13.117 -3.943 1 95.5 108 VAL A O 1
ATOM 817 N N . ILE A 1 109 ? 10.633 -14.93 -3.773 1 97.12 109 ILE A N 1
ATOM 818 C CA . ILE A 1 109 ? 9.625 -14.281 -2.945 1 97.12 109 ILE A CA 1
ATOM 819 C C . ILE A 1 109 ? 10.25 -13.828 -1.629 1 97.12 109 ILE A C 1
ATOM 821 O O . ILE A 1 109 ? 10.055 -12.688 -1.205 1 97.12 109 ILE A O 1
ATOM 825 N N . ASP A 1 110 ? 11.055 -14.641 -1.026 1 96.81 110 ASP A N 1
ATOM 826 C CA . ASP A 1 110 ? 11.648 -14.328 0.268 1 96.81 110 ASP A CA 1
ATOM 827 C C . ASP A 1 110 ? 12.68 -13.211 0.14 1 96.81 110 ASP A C 1
ATOM 829 O O . ASP A 1 110 ? 12.758 -12.328 0.997 1 96.81 110 ASP A O 1
ATOM 833 N N . THR A 1 111 ? 13.43 -13.281 -0.915 1 95.81 111 THR A N 1
ATOM 834 C CA . THR A 1 111 ? 14.422 -12.234 -1.159 1 95.81 111 THR A CA 1
ATOM 835 C C . THR A 1 111 ? 13.742 -10.906 -1.452 1 95.81 111 THR A C 1
ATOM 837 O O . THR A 1 111 ? 14.125 -9.875 -0.895 1 95.81 111 THR A O 1
ATOM 840 N N . ALA A 1 112 ? 12.75 -10.953 -2.275 1 95.62 112 ALA A N 1
ATOM 841 C CA . ALA A 1 112 ? 12.008 -9.742 -2.602 1 95.62 112 ALA A CA 1
ATOM 842 C C . ALA A 1 112 ? 11.32 -9.172 -1.364 1 95.62 112 ALA A C 1
ATOM 844 O O . ALA A 1 112 ? 11.328 -7.957 -1.147 1 95.62 112 ALA A O 1
ATOM 845 N 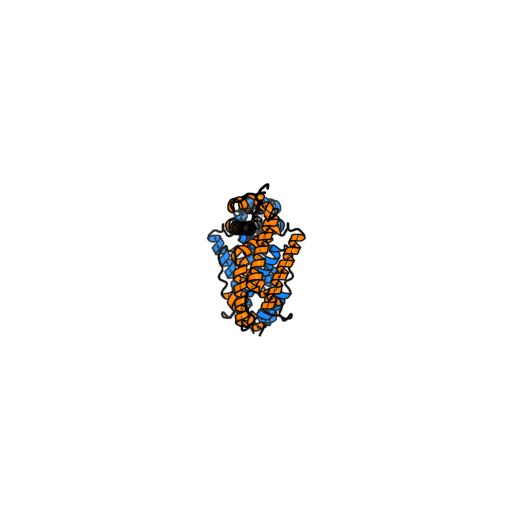N . TRP A 1 113 ? 10.805 -10.07 -0.547 1 96.56 113 TRP A N 1
ATOM 846 C CA . TRP A 1 113 ? 10.133 -9.625 0.665 1 96.56 113 TRP A CA 1
ATOM 847 C C . TRP A 1 113 ? 11.102 -8.906 1.6 1 96.56 113 TRP A C 1
ATOM 849 O O . TRP A 1 113 ? 10.773 -7.859 2.156 1 96.56 113 TRP A O 1
ATOM 859 N N . SER A 1 114 ? 12.234 -9.461 1.777 1 95.69 114 SER A N 1
ATOM 860 C CA . SER A 1 114 ? 13.234 -8.859 2.658 1 95.69 114 SER A CA 1
ATOM 861 C C . SER A 1 114 ? 13.562 -7.434 2.23 1 95.69 114 SER A C 1
ATOM 863 O O . SER A 1 114 ? 13.82 -6.57 3.072 1 95.69 114 SER A O 1
ATOM 865 N N . CYS A 1 115 ? 13.461 -7.195 0.943 1 93.69 115 CYS A N 1
ATOM 866 C CA . CYS A 1 115 ? 13.734 -5.863 0.417 1 93.69 115 CYS A CA 1
ATOM 867 C C . CYS A 1 115 ? 12.508 -4.961 0.551 1 93.69 115 CYS A C 1
ATOM 869 O O . CYS A 1 115 ? 12.602 -3.852 1.075 1 93.69 115 CYS A O 1
ATOM 871 N N . TYR A 1 116 ? 11.344 -5.449 0.155 1 94.25 116 TYR A N 1
ATOM 872 C CA . TYR A 1 116 ? 10.109 -4.672 0.176 1 94.25 116 TYR A CA 1
ATOM 873 C C . TYR A 1 116 ? 9.758 -4.246 1.597 1 94.25 116 TYR A C 1
ATOM 875 O O . TYR A 1 116 ? 9.234 -3.15 1.812 1 94.25 116 TYR A O 1
ATOM 883 N N . SER A 1 117 ? 10.117 -5.078 2.564 1 95.31 117 SER A N 1
ATOM 884 C CA . SER A 1 117 ? 9.711 -4.82 3.943 1 95.31 117 SER A CA 1
ATOM 885 C C . SER A 1 117 ? 10.781 -4.031 4.691 1 95.31 117 SER A C 1
ATOM 887 O O . SER A 1 117 ? 10.648 -3.783 5.895 1 95.31 117 SER A O 1
ATOM 889 N N . SER A 1 118 ? 11.789 -3.654 4.008 1 95.38 118 SER A N 1
ATOM 890 C CA . SER A 1 118 ? 12.867 -2.902 4.645 1 95.38 118 SER A CA 1
ATOM 891 C C . SER A 1 118 ? 12.453 -1.462 4.914 1 95.38 118 SER A C 1
ATOM 893 O O . SER A 1 118 ? 11.586 -0.921 4.227 1 95.38 118 SER A O 1
ATOM 895 N N . PRO A 1 119 ? 13.133 -0.818 5.867 1 95.44 119 PRO A N 1
ATOM 896 C CA . PRO A 1 119 ? 12.867 0.601 6.113 1 95.44 119 PRO A CA 1
ATOM 897 C C . PRO A 1 119 ? 13.102 1.47 4.879 1 95.44 119 PRO A C 1
ATOM 899 O O . PRO A 1 119 ? 12.359 2.42 4.637 1 95.44 119 PRO A O 1
ATOM 902 N N . THR A 1 120 ? 14.039 1.096 4.105 1 95.88 120 THR A N 1
ATOM 903 C CA . THR A 1 120 ? 14.367 1.874 2.918 1 95.88 120 THR A CA 1
ATOM 904 C C . THR A 1 120 ? 13.227 1.83 1.908 1 95.88 120 THR A C 1
ATOM 906 O O . THR A 1 120 ? 12.82 2.867 1.38 1 95.88 120 THR A O 1
ATOM 909 N N . SER A 1 121 ? 12.711 0.697 1.7 1 93.94 121 SER A N 1
ATOM 910 C CA . SER A 1 121 ? 11.609 0.545 0.748 1 93.94 121 SER A CA 1
ATOM 911 C C . SER A 1 121 ? 10.344 1.214 1.258 1 93.94 121 SER A C 1
ATOM 913 O O . SER A 1 121 ? 9.633 1.873 0.495 1 93.94 121 SER A O 1
ATOM 915 N N . MET A 1 122 ? 10.102 1.06 2.508 1 94.38 122 MET A N 1
ATOM 916 C CA . MET A 1 122 ? 8.914 1.681 3.082 1 94.38 122 MET A CA 1
ATOM 917 C C . MET A 1 122 ? 9.016 3.201 3.031 1 94.38 122 MET A C 1
ATOM 919 O O . MET A 1 122 ? 8.039 3.883 2.713 1 94.38 122 MET A O 1
ATOM 923 N N . ALA A 1 123 ? 10.219 3.732 3.316 1 95.75 123 ALA A N 1
ATOM 924 C CA . ALA A 1 123 ? 10.445 5.168 3.18 1 95.75 123 ALA A CA 1
ATOM 925 C C . ALA A 1 123 ? 10.281 5.613 1.73 1 95.75 123 ALA A C 1
ATOM 927 O O . ALA A 1 123 ? 9.742 6.691 1.465 1 95.75 123 ALA A O 1
ATOM 928 N N . ALA A 1 124 ? 10.742 4.77 0.834 1 93.44 124 ALA A N 1
ATOM 929 C CA . ALA A 1 124 ? 10.609 5.078 -0.587 1 93.44 124 ALA A CA 1
ATOM 930 C C . ALA A 1 124 ? 9.148 5.199 -0.988 1 93.44 124 ALA A C 1
ATOM 932 O O . ALA A 1 124 ? 8.766 6.141 -1.689 1 93.44 124 ALA A O 1
ATOM 933 N N . PHE A 1 125 ? 8.305 4.289 -0.528 1 92.31 125 PHE A N 1
ATOM 934 C CA . PHE A 1 125 ? 6.879 4.359 -0.828 1 92.31 125 PHE A CA 1
ATOM 935 C C . PHE A 1 125 ? 6.258 5.617 -0.232 1 92.31 125 PHE A C 1
ATOM 937 O O . PHE A 1 125 ? 5.43 6.27 -0.87 1 92.31 125 PHE A O 1
ATOM 944 N N . GLU A 1 126 ? 6.68 5.941 0.942 1 93 126 GLU A N 1
ATOM 945 C CA . GLU A 1 126 ? 6.156 7.137 1.596 1 93 126 GLU A CA 1
ATOM 946 C C . GLU A 1 126 ? 6.57 8.398 0.85 1 93 126 GLU A C 1
ATOM 948 O O . GLU A 1 126 ? 5.766 9.32 0.673 1 93 126 GLU A O 1
ATOM 953 N N . ILE A 1 127 ? 7.801 8.469 0.435 1 92.88 127 ILE A N 1
ATOM 954 C CA . ILE A 1 127 ? 8.312 9.602 -0.324 1 92.88 127 ILE A CA 1
ATOM 955 C C . ILE A 1 127 ? 7.516 9.766 -1.615 1 92.88 127 ILE A C 1
ATOM 957 O O . ILE A 1 127 ? 7.031 10.859 -1.921 1 92.88 127 ILE A O 1
ATOM 961 N N . LEU A 1 128 ? 7.375 8.68 -2.281 1 90.62 128 LEU A N 1
ATOM 962 C CA . LEU A 1 128 ? 6.695 8.711 -3.572 1 90.62 128 LEU A CA 1
ATOM 963 C C . LEU A 1 128 ? 5.234 9.117 -3.408 1 90.62 128 LEU A C 1
ATOM 965 O O . LEU A 1 128 ? 4.711 9.898 -4.207 1 90.62 128 LEU A O 1
ATOM 969 N N . HIS A 1 129 ? 4.648 8.586 -2.414 1 89.06 129 HIS A N 1
ATOM 970 C CA . HIS A 1 129 ? 3.262 8.945 -2.137 1 89.06 129 HIS A CA 1
ATOM 971 C C . HIS A 1 129 ? 3.129 10.43 -1.815 1 89.06 129 HIS A C 1
ATOM 973 O O . HIS A 1 129 ? 2.258 11.109 -2.361 1 89.06 129 HIS A O 1
ATOM 979 N N . ALA A 1 130 ? 3.998 10.945 -1.012 1 89.12 130 ALA A N 1
ATOM 980 C CA . ALA A 1 130 ? 3.912 12.312 -0.521 1 89.12 130 ALA A CA 1
ATOM 981 C C . ALA A 1 130 ? 4.227 13.312 -1.63 1 89.12 130 ALA A C 1
ATOM 983 O O . ALA A 1 130 ? 3.742 14.445 -1.606 1 89.12 130 ALA A O 1
ATOM 984 N N . THR A 1 131 ? 5 12.859 -2.594 1 88.06 131 THR A N 1
ATOM 985 C CA . THR A 1 131 ? 5.461 13.789 -3.619 1 88.06 131 THR A CA 1
ATOM 986 C C . THR A 1 131 ? 4.699 13.578 -4.926 1 88.06 131 THR A C 1
ATOM 988 O O . THR A 1 131 ? 5.02 14.188 -5.945 1 88.06 131 THR A O 1
ATOM 991 N N . ARG A 1 132 ? 3.756 12.602 -5.074 1 80.94 132 ARG A N 1
ATOM 992 C CA . ARG A 1 132 ? 3.07 12.18 -6.293 1 80.94 132 ARG A CA 1
ATOM 993 C C . ARG A 1 132 ? 2.557 13.383 -7.074 1 80.94 132 ARG A C 1
ATOM 995 O O . ARG A 1 132 ? 2.562 13.375 -8.305 1 80.94 132 ARG A O 1
ATOM 1002 N N . GLY A 1 133 ? 2.154 14.438 -6.484 1 73.31 133 GLY A N 1
ATOM 1003 C CA . GLY A 1 133 ? 1.63 15.602 -7.188 1 73.31 133 GLY A CA 1
ATOM 1004 C C . GLY A 1 133 ? 2.695 16.625 -7.531 1 73.31 133 GLY A C 1
ATOM 1005 O O . GLY A 1 133 ? 2.445 17.562 -8.297 1 73.31 133 GLY A O 1
ATOM 1006 N N . ALA A 1 134 ? 3.805 16.344 -7.047 1 73.88 134 ALA A N 1
ATOM 1007 C CA . ALA A 1 134 ? 4.859 17.344 -7.199 1 73.88 134 ALA A CA 1
ATOM 1008 C C . ALA A 1 134 ? 5.988 16.812 -8.078 1 73.88 134 ALA A C 1
ATOM 1010 O O . ALA A 1 134 ? 6.992 17.5 -8.289 1 73.88 134 ALA A O 1
ATOM 1011 N N . LEU A 1 135 ? 5.695 15.547 -8.5 1 69.62 135 LEU A N 1
ATOM 1012 C CA . LEU A 1 135 ? 6.781 14.961 -9.273 1 69.62 135 LEU A CA 1
ATOM 1013 C C . LEU A 1 135 ? 6.824 15.539 -10.688 1 69.62 135 LEU A C 1
ATOM 1015 O O . LEU A 1 135 ? 5.801 15.594 -11.367 1 69.62 135 LEU A O 1
ATOM 1019 N N . GLY A 1 136 ? 7.805 16.156 -10.984 1 69.25 136 GLY A N 1
ATOM 1020 C CA . GLY A 1 136 ? 8 16.609 -12.352 1 69.25 136 GLY A CA 1
ATOM 1021 C C . GLY A 1 136 ? 8.25 15.484 -13.328 1 69.25 136 GLY A C 1
ATOM 1022 O O . GLY A 1 136 ? 8.258 14.312 -12.938 1 69.25 136 GLY A O 1
ATOM 1023 N N . ASP A 1 137 ? 8.25 15.719 -14.586 1 71.75 137 ASP A N 1
ATOM 1024 C CA . ASP A 1 137 ? 8.43 14.75 -15.664 1 71.75 137 ASP A CA 1
ATOM 1025 C C . ASP A 1 137 ? 9.641 13.859 -15.406 1 71.75 137 ASP A C 1
ATOM 1027 O O . ASP A 1 137 ? 9.602 12.656 -15.672 1 71.75 137 ASP A O 1
ATOM 1031 N N . SER A 1 138 ? 10.57 14.453 -14.898 1 70.5 138 SER A N 1
ATOM 1032 C CA . SER A 1 138 ? 11.797 13.703 -14.641 1 70.5 138 SER A CA 1
ATOM 1033 C C . SER A 1 138 ? 11.57 12.641 -13.57 1 70.5 138 SER A C 1
ATOM 1035 O O . SER A 1 138 ? 12.008 11.5 -13.719 1 70.5 138 SER A O 1
ATOM 1037 N N . SER A 1 139 ? 10.859 13 -12.578 1 71.31 139 SER A N 1
ATOM 1038 C CA . SER A 1 139 ? 10.562 12.062 -11.5 1 71.31 139 SER A CA 1
ATOM 1039 C C . SER A 1 139 ? 9.641 10.953 -11.969 1 71.31 139 SER A C 1
ATOM 1041 O O . SER A 1 139 ? 9.828 9.781 -11.617 1 71.31 139 SER A O 1
ATOM 1043 N N . ARG A 1 140 ? 8.789 11.328 -12.812 1 73.56 140 ARG A N 1
ATOM 1044 C CA . ARG A 1 140 ? 7.867 10.344 -13.359 1 73.56 140 ARG A CA 1
ATOM 1045 C C . ARG A 1 140 ? 8.609 9.32 -14.219 1 73.56 140 ARG A C 1
ATOM 1047 O O . ARG A 1 140 ? 8.375 8.109 -14.102 1 73.56 140 ARG A O 1
ATOM 1054 N N . ARG A 1 141 ? 9.5 9.852 -15.023 1 75.31 141 ARG A N 1
ATOM 1055 C CA . ARG A 1 141 ? 10.305 8.961 -15.852 1 75.31 141 ARG A CA 1
ATOM 1056 C C . ARG A 1 141 ? 11.156 8.031 -14.992 1 75.31 141 ARG A C 1
ATOM 1058 O O . ARG A 1 141 ? 11.281 6.844 -15.289 1 75.31 141 ARG A O 1
ATOM 1065 N N . HIS A 1 142 ? 11.586 8.562 -13.969 1 74.69 142 HIS A N 1
ATOM 1066 C CA . HIS A 1 142 ? 12.398 7.77 -13.055 1 74.69 142 HIS A CA 1
ATOM 1067 C C . HIS A 1 142 ? 11.57 6.668 -12.406 1 74.69 142 HIS A C 1
ATOM 1069 O O . HIS A 1 142 ? 12.023 5.523 -12.305 1 74.69 142 HIS A O 1
ATOM 1075 N N . LEU A 1 143 ? 10.406 6.949 -12.125 1 75.12 143 LEU A N 1
ATOM 1076 C CA . LEU A 1 143 ? 9.516 5.961 -11.523 1 75.12 143 LEU A CA 1
ATOM 1077 C C . LEU A 1 143 ? 9.195 4.848 -12.523 1 75.12 143 LEU A C 1
ATOM 1079 O O . LEU A 1 143 ? 9.156 3.672 -12.148 1 75.12 143 LEU A O 1
ATOM 1083 N N . LEU A 1 144 ? 9.062 5.246 -13.711 1 77.44 144 LEU A N 1
ATOM 1084 C CA . LEU A 1 144 ? 8.797 4.262 -14.758 1 77.44 144 LEU A CA 1
ATOM 1085 C C . LEU A 1 144 ? 10 3.344 -14.945 1 77.44 144 LEU A C 1
ATOM 1087 O O . LEU A 1 144 ? 9.844 2.135 -15.125 1 77.44 144 LEU A O 1
ATOM 1091 N N . ASP A 1 145 ? 11.109 3.959 -14.852 1 79.94 145 ASP A N 1
ATOM 1092 C CA . ASP A 1 145 ? 12.328 3.166 -14.969 1 79.94 145 ASP A CA 1
ATOM 1093 C C . ASP A 1 145 ? 12.461 2.186 -13.805 1 79.94 145 ASP A C 1
ATOM 1095 O O . ASP A 1 145 ? 12.859 1.036 -14 1 79.94 145 ASP A O 1
ATOM 1099 N N . MET A 1 146 ? 12.109 2.625 -12.695 1 79.06 146 MET A N 1
ATOM 1100 C CA . MET A 1 146 ? 12.141 1.769 -11.516 1 79.06 146 MET A CA 1
ATOM 1101 C C . MET A 1 146 ? 11.148 0.619 -11.648 1 79.06 146 MET A C 1
ATOM 1103 O O . MET A 1 146 ? 11.477 -0.529 -11.344 1 79.06 146 MET A O 1
ATOM 1107 N N . ASN A 1 147 ? 10.039 0.951 -12.133 1 79.88 147 ASN A N 1
ATOM 1108 C CA . ASN A 1 147 ? 9.023 -0.072 -12.367 1 79.88 147 ASN A CA 1
ATOM 1109 C C . ASN A 1 147 ? 9.484 -1.091 -13.406 1 79.88 147 ASN A C 1
ATOM 1111 O O . ASN A 1 147 ? 9.25 -2.291 -13.25 1 79.88 147 ASN A O 1
ATOM 1115 N N . ALA A 1 148 ? 10.125 -0.593 -14.43 1 83.25 148 ALA A N 1
ATOM 1116 C CA . ALA A 1 148 ? 10.648 -1.469 -15.477 1 83.25 148 ALA A CA 1
ATOM 1117 C C . ALA A 1 148 ? 11.727 -2.398 -14.922 1 83.25 148 ALA A C 1
ATOM 1119 O O . ALA A 1 148 ? 11.781 -3.578 -15.273 1 83.25 148 ALA A O 1
ATOM 1120 N N . ALA A 1 149 ? 12.523 -1.852 -14.086 1 83.31 149 ALA A N 1
ATOM 1121 C CA . ALA A 1 149 ? 13.578 -2.656 -13.477 1 83.31 149 ALA A CA 1
ATOM 1122 C C . ALA A 1 149 ? 12.992 -3.77 -12.617 1 83.31 149 ALA A C 1
ATOM 1124 O O . ALA A 1 149 ? 13.445 -4.914 -12.68 1 83.31 149 ALA A O 1
ATOM 1125 N N . ILE A 1 150 ? 12.039 -3.449 -11.969 1 82.94 150 ILE A N 1
ATOM 1126 C CA . ILE A 1 150 ? 11.367 -4.43 -11.125 1 82.94 150 ILE A CA 1
ATOM 1127 C C . ILE A 1 150 ? 10.656 -5.465 -11.992 1 82.94 150 ILE A C 1
ATOM 1129 O O . ILE A 1 150 ? 10.711 -6.664 -11.711 1 82.94 150 ILE A O 1
ATOM 1133 N N . GLY A 1 151 ? 10.086 -4.938 -13.039 1 84.12 151 GLY A N 1
ATOM 1134 C CA . GLY A 1 151 ? 9.422 -5.832 -13.977 1 84.12 151 GLY A CA 1
ATOM 1135 C C . GLY A 1 151 ? 10.352 -6.871 -14.57 1 84.12 151 GLY A C 1
ATOM 1136 O O . GLY A 1 151 ? 9.961 -8.023 -14.758 1 84.12 151 GLY A O 1
ATOM 1137 N N . GLN A 1 152 ? 11.562 -6.492 -14.781 1 86.31 152 GLN A N 1
ATOM 1138 C CA . GLN A 1 152 ? 12.547 -7.391 -15.383 1 86.31 152 GLN A CA 1
ATOM 1139 C C . GLN A 1 152 ? 12.914 -8.523 -14.43 1 86.31 152 GLN A C 1
ATOM 1141 O O . GLN A 1 152 ? 13.336 -9.602 -14.867 1 86.31 152 GLN A O 1
ATOM 1146 N N . LEU A 1 153 ? 12.695 -8.32 -13.203 1 88.06 153 LEU A N 1
ATOM 1147 C CA . LEU A 1 153 ? 13.008 -9.344 -12.211 1 88.06 153 LEU A CA 1
ATOM 1148 C C . LEU A 1 153 ? 12.039 -10.516 -12.312 1 88.06 153 LEU A C 1
ATOM 1150 O O . LEU A 1 153 ? 12.32 -11.602 -11.805 1 88.06 153 LEU A O 1
ATOM 1154 N N . GLY A 1 154 ? 10.953 -10.305 -12.977 1 88.75 154 GLY A N 1
ATOM 1155 C CA . GLY A 1 154 ? 9.992 -11.367 -13.211 1 88.75 154 GLY A CA 1
ATOM 1156 C C . GLY A 1 154 ? 10.562 -12.531 -14 1 88.75 154 GLY A C 1
ATOM 1157 O O . GLY A 1 154 ? 10.07 -13.656 -13.906 1 88.75 154 GLY A O 1
ATOM 1158 N N . ARG A 1 155 ? 11.641 -12.227 -14.742 1 88.88 155 ARG A N 1
ATOM 1159 C CA . ARG A 1 155 ? 12.281 -13.258 -15.555 1 88.88 155 ARG A CA 1
ATOM 1160 C C . ARG A 1 155 ? 12.898 -14.344 -14.68 1 88.88 155 ARG A C 1
ATOM 1162 O O . ARG A 1 155 ? 13.141 -15.461 -15.141 1 88.88 155 ARG A O 1
ATOM 1169 N N . LEU A 1 156 ? 13.195 -14.008 -13.438 1 88.94 156 LEU A N 1
ATOM 1170 C CA . LEU A 1 156 ? 13.711 -14.992 -12.492 1 88.94 156 LEU A CA 1
ATOM 1171 C C . LEU A 1 156 ? 12.664 -16.062 -12.188 1 88.94 156 LEU A C 1
ATOM 1173 O O . LEU A 1 156 ? 13 -17.172 -11.781 1 88.94 156 LEU A O 1
ATOM 1177 N N . ILE A 1 157 ? 11.414 -15.656 -12.391 1 89.56 157 ILE A N 1
ATOM 1178 C CA . ILE A 1 157 ? 10.305 -16.562 -12.109 1 89.56 157 ILE A CA 1
ATOM 1179 C C . ILE A 1 157 ? 9.914 -17.312 -13.383 1 89.56 157 ILE A C 1
ATOM 1181 O O . ILE A 1 157 ? 9.758 -18.531 -13.367 1 89.56 157 ILE A O 1
ATOM 1185 N N . THR A 1 158 ? 9.789 -16.609 -14.414 1 88.62 158 THR A N 1
ATOM 1186 C CA . THR A 1 158 ? 9.398 -17.203 -15.695 1 88.62 158 THR A CA 1
ATOM 1187 C C . THR A 1 158 ? 9.859 -16.312 -16.859 1 88.62 158 THR A C 1
ATOM 1189 O O . THR A 1 158 ? 9.836 -15.086 -16.75 1 88.62 158 THR A O 1
ATOM 1192 N N . THR A 1 159 ? 10.234 -16.953 -17.906 1 88.69 159 THR A N 1
ATOM 1193 C CA . THR A 1 159 ? 10.594 -16.219 -19.125 1 88.69 159 THR A CA 1
ATOM 1194 C C . THR A 1 159 ? 9.492 -16.344 -20.172 1 88.69 159 THR A C 1
ATOM 1196 O O . THR A 1 159 ? 9.586 -15.758 -21.25 1 88.69 159 THR A O 1
ATOM 1199 N N . ASP A 1 160 ? 8.461 -17.094 -19.828 1 91.25 160 ASP A N 1
ATOM 1200 C CA . ASP A 1 160 ? 7.316 -17.234 -20.719 1 91.25 160 ASP A CA 1
ATOM 1201 C C . ASP A 1 160 ? 6.41 -16.016 -20.672 1 91.25 160 ASP A C 1
ATOM 1203 O O . ASP A 1 160 ? 5.809 -15.727 -19.625 1 91.25 160 ASP A O 1
ATOM 1207 N N . PRO A 1 161 ? 6.223 -15.312 -21.766 1 89.06 161 PRO A N 1
ATOM 1208 C CA . PRO A 1 161 ? 5.395 -14.109 -21.781 1 89.06 161 PRO A CA 1
ATOM 1209 C C . PRO A 1 161 ? 3.947 -14.383 -21.375 1 89.06 161 PRO A C 1
ATOM 1211 O O . PRO A 1 161 ? 3.275 -13.508 -20.828 1 89.06 161 PRO A O 1
ATOM 1214 N N . ALA A 1 162 ? 3.508 -15.602 -21.594 1 88.69 162 ALA A N 1
ATOM 1215 C CA . ALA A 1 162 ? 2.143 -15.961 -21.219 1 88.69 162 ALA A CA 1
ATOM 1216 C C . ALA A 1 162 ? 1.956 -15.945 -19.703 1 88.69 162 ALA A C 1
ATOM 1218 O O . ALA A 1 162 ? 0.833 -15.812 -19.219 1 88.69 162 ALA A O 1
ATOM 1219 N N . ASN A 1 163 ? 3.129 -15.977 -19.016 1 91.69 163 ASN A N 1
ATOM 1220 C CA . ASN A 1 163 ? 3.064 -16.031 -17.547 1 91.69 163 ASN A CA 1
ATOM 1221 C C . ASN A 1 163 ? 3.633 -14.773 -16.906 1 91.69 163 ASN A C 1
ATOM 1223 O O . ASN A 1 163 ? 3.906 -14.75 -15.711 1 91.69 163 ASN A O 1
ATOM 1227 N N . ALA A 1 164 ? 3.797 -13.742 -17.719 1 88.88 164 ALA A N 1
ATOM 1228 C CA . ALA A 1 164 ? 4.375 -12.492 -17.234 1 88.88 164 ALA A CA 1
ATOM 1229 C C . ALA A 1 164 ? 3.555 -11.922 -16.078 1 88.88 164 ALA A C 1
ATOM 1231 O O . ALA A 1 164 ? 4.105 -11.344 -15.148 1 88.88 164 ALA A O 1
ATOM 1232 N N . GLY A 1 165 ? 2.303 -12.18 -16.078 1 94 165 GLY A N 1
ATOM 1233 C CA . GLY A 1 165 ? 1.423 -11.656 -15.039 1 94 165 GLY A CA 1
ATOM 1234 C C . GLY A 1 165 ? 1.673 -12.273 -13.672 1 94 165 GLY A C 1
ATOM 1235 O O . GLY A 1 165 ? 1.332 -11.688 -12.648 1 94 165 GLY A O 1
ATOM 1236 N N . VAL A 1 166 ? 2.281 -13.43 -13.68 1 95.94 166 VAL A N 1
ATOM 1237 C CA . VAL A 1 166 ? 2.527 -14.148 -12.43 1 95.94 166 VAL A CA 1
ATOM 1238 C C . VAL A 1 166 ? 3.506 -13.352 -11.562 1 95.94 166 VAL A C 1
ATOM 1240 O O . VAL A 1 166 ? 3.277 -13.172 -10.367 1 95.94 166 VAL A O 1
ATOM 1243 N N . ALA A 1 167 ? 4.559 -12.852 -12.172 1 94.31 167 ALA A N 1
ATOM 1244 C CA . ALA A 1 167 ? 5.523 -12.031 -11.445 1 94.31 167 ALA A CA 1
ATOM 1245 C C . ALA A 1 167 ? 4.871 -10.758 -10.93 1 94.31 167 ALA A C 1
ATOM 1247 O O . ALA A 1 167 ? 5.137 -10.328 -9.805 1 94.31 167 ALA A O 1
ATOM 1248 N N . GLU A 1 168 ? 3.996 -10.172 -11.742 1 94.38 168 GLU A N 1
ATOM 1249 C CA . GLU A 1 168 ? 3.301 -8.953 -11.344 1 94.38 168 GLU A CA 1
ATOM 1250 C C . GLU A 1 168 ? 2.416 -9.195 -10.125 1 94.38 168 GLU A C 1
ATOM 1252 O O . GLU A 1 168 ? 2.303 -8.328 -9.25 1 94.38 168 GLU A O 1
ATOM 1257 N N . VAL A 1 169 ? 1.804 -10.367 -10.07 1 97.12 169 VAL A N 1
ATOM 1258 C CA . VAL A 1 169 ? 0.992 -10.719 -8.914 1 97.12 169 VAL A CA 1
ATOM 1259 C C . VAL A 1 169 ? 1.884 -10.852 -7.68 1 97.12 169 VAL A C 1
ATOM 1261 O O . VAL A 1 169 ? 1.517 -10.406 -6.59 1 97.12 169 VAL A O 1
ATOM 1264 N N . ILE A 1 170 ? 3.061 -11.422 -7.852 1 97.12 170 ILE A N 1
ATOM 1265 C CA . ILE A 1 170 ? 3.998 -11.562 -6.742 1 97.12 170 ILE A CA 1
ATOM 1266 C C . ILE A 1 170 ? 4.344 -10.18 -6.184 1 97.12 170 ILE A C 1
ATOM 1268 O O . ILE A 1 170 ? 4.203 -9.938 -4.98 1 97.12 170 ILE A O 1
ATOM 1272 N N . TRP A 1 171 ? 4.734 -9.281 -7.059 1 95 171 TRP A N 1
ATOM 1273 C CA . TRP A 1 171 ? 5.137 -7.945 -6.637 1 95 171 TRP A CA 1
ATOM 1274 C C . TRP A 1 171 ? 3.975 -7.211 -5.98 1 95 171 TRP A C 1
ATOM 1276 O O . TRP A 1 171 ? 4.145 -6.57 -4.938 1 95 171 TRP A O 1
ATOM 1286 N N . ALA A 1 172 ? 2.84 -7.316 -6.59 1 95.69 172 ALA A N 1
ATOM 1287 C CA . ALA A 1 172 ? 1.665 -6.645 -6.043 1 95.69 172 ALA A CA 1
ATOM 1288 C C . ALA A 1 172 ? 1.312 -7.191 -4.664 1 95.69 172 ALA A C 1
ATOM 1290 O O . ALA A 1 172 ? 0.938 -6.434 -3.766 1 95.69 172 ALA A O 1
ATOM 1291 N N . THR A 1 173 ? 1.369 -8.484 -4.508 1 97.56 173 THR A N 1
ATOM 1292 C CA . THR A 1 173 ? 1.081 -9.094 -3.217 1 97.56 173 THR A CA 1
ATOM 1293 C C . THR A 1 173 ? 2.029 -8.57 -2.143 1 97.56 173 THR A C 1
ATOM 1295 O O . THR A 1 173 ? 1.591 -8.164 -1.064 1 97.56 173 THR A O 1
ATOM 1298 N N . LEU A 1 174 ? 3.281 -8.531 -2.449 1 96.62 174 LEU A N 1
ATOM 1299 C CA . LEU A 1 174 ? 4.277 -8.062 -1.491 1 96.62 174 LEU A CA 1
ATOM 1300 C C . LEU A 1 174 ? 4.051 -6.59 -1.154 1 96.62 174 LEU A C 1
ATOM 1302 O O . LEU A 1 174 ? 4.105 -6.199 0.015 1 96.62 174 LEU A O 1
ATOM 1306 N N . ARG A 1 175 ? 3.805 -5.852 -2.164 1 95.06 175 ARG A N 1
ATOM 1307 C CA . ARG A 1 175 ? 3.508 -4.438 -1.96 1 95.06 175 ARG A CA 1
ATOM 1308 C C . ARG A 1 175 ? 2.279 -4.258 -1.072 1 95.06 175 ARG A C 1
ATOM 1310 O O . ARG A 1 175 ? 2.234 -3.348 -0.244 1 95.06 175 ARG A O 1
ATOM 1317 N N . GLY A 1 176 ? 1.318 -5.141 -1.292 1 95.75 176 GLY A N 1
ATOM 1318 C CA . GLY A 1 176 ? 0.12 -5.082 -0.47 1 95.75 176 GLY A CA 1
ATOM 1319 C C . GLY A 1 176 ? 0.381 -5.398 0.99 1 95.75 176 GLY A C 1
ATOM 1320 O O . GLY A 1 176 ? -0.199 -4.773 1.88 1 95.75 176 GLY A O 1
ATOM 1321 N N . VAL A 1 177 ? 1.188 -6.336 1.267 1 95.44 177 VAL A N 1
ATOM 1322 C CA . VAL A 1 177 ? 1.554 -6.676 2.639 1 95.44 177 VAL A CA 1
ATOM 1323 C C . VAL A 1 177 ? 2.332 -5.523 3.266 1 95.44 177 VAL A C 1
ATOM 1325 O O . VAL A 1 177 ? 2.145 -5.207 4.441 1 95.44 177 VAL A O 1
ATOM 1328 N N . VAL A 1 178 ? 3.127 -4.926 2.475 1 94.94 178 VAL A N 1
ATOM 1329 C CA . VAL A 1 178 ? 3.883 -3.773 2.953 1 94.94 178 VAL A CA 1
ATOM 1330 C C . VAL A 1 178 ? 2.924 -2.648 3.336 1 94.94 178 VAL A C 1
ATOM 1332 O O . VAL A 1 178 ? 3.078 -2.023 4.387 1 94.94 178 VAL A O 1
ATOM 1335 N N . LEU A 1 179 ? 1.992 -2.365 2.479 1 93.81 179 LEU A N 1
ATOM 1336 C CA . LEU A 1 179 ? 1.018 -1.333 2.812 1 93.81 179 LEU A CA 1
ATOM 1337 C C . LEU A 1 179 ? 0.322 -1.647 4.133 1 93.81 179 LEU A C 1
ATOM 1339 O O . LEU A 1 179 ? 0.115 -0.755 4.957 1 93.81 179 LEU A O 1
ATOM 1343 N N . ALA A 1 180 ? -0.017 -2.895 4.312 1 90.69 180 ALA A N 1
ATOM 1344 C CA . ALA A 1 180 ? -0.617 -3.291 5.586 1 90.69 180 ALA A CA 1
ATOM 1345 C C . ALA A 1 180 ? 0.32 -2.99 6.75 1 90.69 180 ALA A C 1
ATOM 1347 O O . ALA A 1 180 ? -0.111 -2.469 7.781 1 90.69 180 ALA A O 1
ATOM 1348 N N . GLN A 1 181 ? 1.561 -3.275 6.594 1 90.25 181 GLN A N 1
ATOM 1349 C CA . GLN A 1 181 ? 2.549 -2.994 7.629 1 90.25 181 GLN A CA 1
ATOM 1350 C C . GLN A 1 181 ? 2.658 -1.495 7.891 1 90.25 181 GLN A C 1
ATOM 1352 O O . GLN A 1 181 ? 2.766 -1.066 9.039 1 90.25 181 GLN A O 1
ATOM 1357 N N . MET A 1 182 ? 2.656 -0.756 6.805 1 89.75 182 MET A N 1
ATOM 1358 C CA . MET A 1 182 ? 2.77 0.695 6.914 1 89.75 182 MET A CA 1
ATOM 1359 C C . MET A 1 182 ? 1.584 1.277 7.68 1 89.75 182 MET A C 1
ATOM 1361 O O . MET A 1 182 ? 1.746 2.209 8.469 1 89.75 182 MET A O 1
ATOM 1365 N N . VAL A 1 183 ? 0.452 0.751 7.473 1 87.88 183 VAL A N 1
ATOM 1366 C CA . VAL A 1 183 ? -0.777 1.271 8.062 1 87.88 183 VAL A CA 1
ATOM 1367 C C . VAL A 1 183 ? -0.894 0.799 9.508 1 87.88 183 VAL A C 1
ATOM 1369 O O . VAL A 1 183 ? -1.365 1.541 10.375 1 87.88 183 VAL A O 1
ATOM 1372 N N . ILE A 1 184 ? -0.454 -0.353 9.812 1 84.31 184 ILE A N 1
ATOM 1373 C CA . ILE A 1 184 ? -0.553 -0.925 11.148 1 84.31 184 ILE A CA 1
ATOM 1374 C C . ILE A 1 184 ? 0.591 -0.407 12.016 1 84.31 184 ILE A C 1
ATOM 1376 O O . ILE A 1 184 ? 0.417 -0.187 13.219 1 84.31 184 ILE A O 1
ATOM 1380 N N . GLY A 1 185 ? 1.749 -0.224 11.398 1 82.56 185 GLY A N 1
ATOM 1381 C CA . GLY A 1 185 ? 2.889 0.327 12.117 1 82.56 185 GLY A CA 1
ATOM 1382 C C . GLY A 1 185 ? 3.73 -0.732 12.805 1 82.56 185 GLY A C 1
ATOM 1383 O O . GLY A 1 185 ? 4.574 -0.413 13.641 1 82.56 185 GLY A O 1
ATOM 1384 N N . THR A 1 186 ? 3.326 -2.033 12.57 1 83.25 186 THR A N 1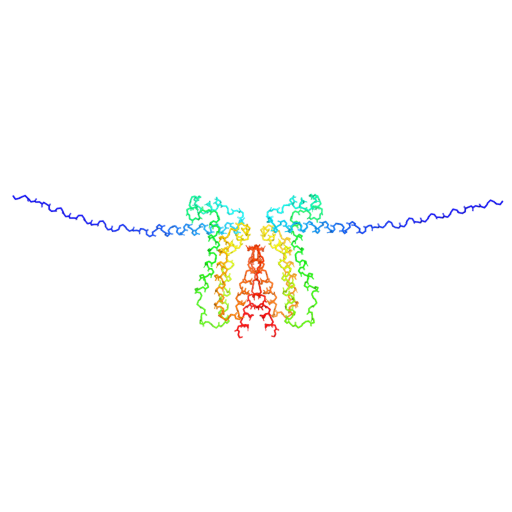
ATOM 1385 C CA . THR A 1 186 ? 4.113 -3.148 13.086 1 83.25 186 THR A CA 1
ATOM 1386 C C . THR A 1 186 ? 4.207 -4.266 12.047 1 83.25 186 THR A C 1
ATOM 1388 O O . THR A 1 186 ? 3.539 -4.219 11.016 1 83.25 186 THR A O 1
ATOM 1391 N N . THR A 1 187 ? 5.078 -5.145 12.352 1 87.56 187 THR A N 1
ATOM 1392 C CA . THR A 1 187 ? 5.254 -6.266 11.438 1 87.56 187 THR A CA 1
ATOM 1393 C C . THR A 1 187 ? 3.969 -7.086 11.336 1 87.56 187 THR A C 1
ATOM 1395 O O . THR A 1 187 ? 3.283 -7.301 12.344 1 87.56 187 THR A O 1
ATOM 1398 N N . VAL A 1 188 ? 3.654 -7.465 10.148 1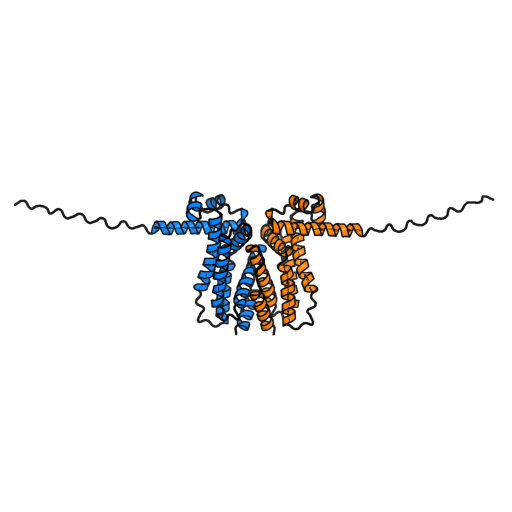 86.31 188 VAL A N 1
ATOM 1399 C CA . VAL A 1 188 ? 2.467 -8.273 9.898 1 86.31 188 VAL A CA 1
ATOM 1400 C C . VAL A 1 188 ? 2.877 -9.711 9.586 1 86.31 188 VAL A C 1
ATOM 1402 O O . VAL A 1 188 ? 3.865 -9.945 8.891 1 86.31 188 VAL A O 1
ATOM 1405 N N . ASP A 1 189 ? 2.129 -10.586 10.203 1 91.06 189 ASP A N 1
ATOM 1406 C CA . ASP A 1 189 ? 2.311 -11.984 9.836 1 91.06 189 ASP A CA 1
ATOM 1407 C C . ASP A 1 189 ? 1.718 -12.273 8.461 1 91.06 189 ASP A C 1
ATOM 1409 O O . ASP A 1 189 ? 0.502 -12.188 8.273 1 91.06 189 ASP A O 1
ATOM 1413 N N . TRP A 1 190 ? 2.559 -12.609 7.527 1 93.06 190 TRP A N 1
ATOM 1414 C CA . TRP A 1 190 ? 2.051 -12.867 6.184 1 93.06 190 TRP A CA 1
ATOM 1415 C C . TRP A 1 190 ? 2.316 -14.312 5.773 1 93.06 190 TRP A C 1
ATOM 1417 O O . TRP A 1 190 ? 2.4 -14.625 4.582 1 93.06 190 TRP A O 1
ATOM 1427 N N . SER A 1 191 ? 2.467 -15.203 6.789 1 95.31 191 SER A N 1
ATOM 1428 C CA . SER A 1 191 ? 2.803 -16.609 6.543 1 95.31 191 SER A CA 1
ATOM 1429 C C . SER A 1 191 ? 1.739 -17.281 5.688 1 95.31 191 SER A C 1
ATOM 1431 O O . SER A 1 191 ? 2.061 -18.109 4.824 1 95.31 191 SER A O 1
ATOM 1433 N N . LEU A 1 192 ? 0.504 -16.953 5.934 1 92 192 LEU A N 1
ATOM 1434 C CA . LEU A 1 192 ? -0.587 -17.547 5.172 1 92 192 LEU A CA 1
ATOM 1435 C C . LEU A 1 192 ? -0.528 -17.125 3.709 1 92 192 LEU A C 1
ATOM 1437 O O . LEU A 1 192 ? -0.613 -17.969 2.812 1 92 192 LEU A O 1
ATOM 1441 N N . GLU A 1 193 ? -0.375 -15.828 3.432 1 95.06 193 GLU A N 1
ATOM 1442 C CA . GLU A 1 193 ? -0.231 -15.305 2.074 1 95.06 193 GLU A CA 1
ATOM 1443 C C . GLU A 1 193 ? 0.982 -15.914 1.378 1 95.06 193 GLU A C 1
ATOM 1445 O O . GLU A 1 193 ? 0.906 -16.297 0.207 1 95.06 193 GLU A O 1
ATOM 1450 N N . ARG A 1 194 ? 2.035 -15.977 2.148 1 97.62 194 ARG A N 1
ATOM 1451 C CA . ARG A 1 194 ? 3.277 -16.484 1.578 1 97.62 194 ARG A CA 1
ATOM 1452 C C . ARG A 1 194 ? 3.104 -17.922 1.096 1 97.62 194 ARG A C 1
ATOM 1454 O O . ARG A 1 194 ? 3.451 -18.25 -0.043 1 97.62 194 ARG A O 1
ATOM 1461 N N . ARG A 1 195 ? 2.604 -18.781 1.944 1 97.25 195 ARG A N 1
ATOM 1462 C CA . ARG A 1 195 ? 2.422 -20.188 1.596 1 97.25 195 ARG A CA 1
ATOM 1463 C C . ARG A 1 195 ? 1.494 -20.344 0.395 1 97.25 195 ARG A C 1
ATOM 1465 O O . ARG A 1 195 ? 1.808 -21.062 -0.551 1 97.25 195 ARG A O 1
ATOM 1472 N N . ALA A 1 196 ? 0.406 -19.641 0.426 1 97.38 196 ALA A N 1
ATOM 1473 C CA . ALA A 1 196 ? -0.571 -19.719 -0.657 1 97.38 196 ALA A CA 1
ATOM 1474 C C . ALA A 1 196 ? 0.007 -19.172 -1.96 1 97.38 196 ALA A C 1
ATOM 1476 O O . ALA A 1 196 ? -0.235 -19.734 -3.033 1 97.38 196 ALA A O 1
ATOM 1477 N N . LEU A 1 197 ? 0.753 -18.047 -1.856 1 98.25 197 LEU A N 1
ATOM 1478 C CA . LEU A 1 197 ? 1.354 -17.438 -3.037 1 98.25 197 LEU A CA 1
ATOM 1479 C C . LEU A 1 197 ? 2.334 -18.391 -3.705 1 98.25 197 LEU A C 1
ATOM 1481 O O . LEU A 1 197 ? 2.301 -18.578 -4.926 1 98.25 197 LEU A O 1
ATOM 1485 N N . ILE A 1 198 ? 3.154 -19.062 -2.934 1 97.69 198 ILE A N 1
ATOM 1486 C CA . ILE A 1 198 ? 4.125 -20.016 -3.459 1 97.69 198 ILE A CA 1
ATOM 1487 C C . ILE A 1 198 ? 3.391 -21.172 -4.148 1 97.69 198 ILE A C 1
ATOM 1489 O O . ILE A 1 198 ? 3.75 -21.562 -5.258 1 97.69 198 ILE A O 1
ATOM 1493 N N . ASP A 1 199 ? 2.334 -21.672 -3.525 1 96.81 199 ASP A N 1
ATOM 1494 C CA . ASP A 1 199 ? 1.549 -22.766 -4.094 1 96.81 199 ASP A CA 1
ATOM 1495 C C . ASP A 1 199 ? 0.896 -22.344 -5.41 1 96.81 199 ASP A C 1
ATOM 1497 O O . ASP A 1 199 ? 0.942 -23.078 -6.395 1 96.81 199 ASP A O 1
ATOM 1501 N N . MET A 1 200 ? 0.349 -21.188 -5.422 1 97.38 200 MET A N 1
ATOM 1502 C CA . MET A 1 200 ? -0.354 -20.672 -6.598 1 97.38 200 MET A CA 1
ATOM 1503 C C . MET A 1 200 ? 0.607 -20.484 -7.766 1 97.38 200 MET A C 1
ATOM 1505 O O . MET A 1 200 ? 0.312 -20.906 -8.891 1 97.38 200 MET A O 1
ATOM 1509 N N . VAL A 1 201 ? 1.744 -19.891 -7.469 1 97.31 201 VAL A N 1
ATOM 1510 C CA . VAL A 1 201 ? 2.727 -19.625 -8.516 1 97.31 201 VAL A CA 1
ATOM 1511 C C . VAL A 1 201 ? 3.275 -20.938 -9.055 1 97.31 201 VAL A C 1
ATOM 1513 O O . VAL A 1 201 ? 3.359 -21.125 -10.273 1 97.31 201 VAL A O 1
ATOM 1516 N N . THR A 1 202 ? 3.611 -21.875 -8.188 1 96 202 THR A N 1
ATOM 1517 C CA . THR A 1 202 ? 4.176 -23.156 -8.594 1 96 202 THR A CA 1
ATOM 1518 C C . THR A 1 202 ? 3.184 -23.938 -9.453 1 96 202 THR A C 1
ATOM 1520 O O . THR A 1 202 ? 3.562 -24.531 -10.461 1 96 202 THR A O 1
ATOM 1523 N N . ARG A 1 203 ? 1.956 -23.859 -9.102 1 94.56 203 ARG A N 1
ATOM 1524 C CA . ARG A 1 203 ? 0.931 -24.625 -9.812 1 94.56 203 ARG A CA 1
ATOM 1525 C C . ARG A 1 203 ? 0.701 -24.047 -11.211 1 94.56 203 ARG A C 1
ATOM 1527 O O . ARG A 1 203 ? 0.521 -24.812 -12.164 1 94.56 203 ARG A O 1
ATOM 1534 N N . VAL A 1 204 ? 0.708 -22.734 -11.312 1 94.38 204 VAL A N 1
ATOM 1535 C CA . VAL A 1 204 ? 0.388 -22.125 -12.594 1 94.38 204 VAL A CA 1
ATOM 1536 C C . VAL A 1 204 ? 1.572 -22.281 -13.547 1 94.38 204 VAL A C 1
ATOM 1538 O O . VAL A 1 204 ? 1.394 -22.312 -14.773 1 94.38 204 VAL A O 1
ATOM 1541 N N . LEU A 1 205 ? 2.746 -22.422 -13.023 1 92.75 205 LEU A N 1
ATOM 1542 C CA . LEU A 1 205 ? 3.932 -22.5 -13.867 1 92.75 205 LEU A CA 1
ATOM 1543 C C . LEU A 1 205 ? 4.309 -23.953 -14.156 1 92.75 205 LEU A C 1
ATOM 1545 O O . LEU A 1 205 ? 5.168 -24.219 -15 1 92.75 205 LEU A O 1
ATOM 1549 N N . GLN A 1 206 ? 3.746 -24.844 -13.383 1 85.69 206 GLN A N 1
ATOM 1550 C CA . GLN A 1 206 ? 4.008 -26.266 -13.648 1 85.69 206 GLN A CA 1
ATOM 1551 C C . GLN A 1 206 ? 3.234 -26.734 -14.875 1 85.69 206 GLN A C 1
ATOM 1553 O O . GLN A 1 206 ? 2.092 -26.328 -15.094 1 85.69 206 GLN A O 1
ATOM 1558 N N . MET B 1 1 ? -86.938 24.828 31.484 1 30.78 1 MET B N 1
ATOM 1559 C CA . MET B 1 1 ? -86.375 23.859 30.531 1 30.78 1 MET B CA 1
ATOM 1560 C C . MET B 1 1 ? -85.188 24.422 29.797 1 30.78 1 MET B C 1
ATOM 1562 O O . MET B 1 1 ? -85.312 25.297 28.938 1 30.78 1 MET B O 1
ATOM 1566 N N . SER B 1 2 ? -83.938 24.516 30.438 1 36.25 2 SER B N 1
ATOM 1567 C CA . SER B 1 2 ? -82.625 25.016 30.203 1 36.25 2 SER B CA 1
ATOM 1568 C C . SER B 1 2 ? -81.875 24.234 29.094 1 36.25 2 SER B C 1
ATOM 1570 O O . SER B 1 2 ? -81.75 23.016 29.188 1 36.25 2 SER B O 1
ATOM 1572 N N . ILE B 1 3 ? -82 24.562 27.844 1 35.41 3 ILE B N 1
ATOM 1573 C CA . ILE B 1 3 ? -81.5 23.875 26.672 1 35.41 3 ILE B CA 1
ATOM 1574 C C . ILE B 1 3 ? -79.938 23.922 26.719 1 35.41 3 ILE B C 1
ATOM 1576 O O . ILE B 1 3 ? -79.375 24.984 26.578 1 35.41 3 ILE B O 1
ATOM 1580 N N . ALA B 1 4 ? -79.188 23.031 27.484 1 39.47 4 ALA B N 1
ATOM 1581 C CA . ALA B 1 4 ? -77.75 22.875 27.578 1 39.47 4 ALA B CA 1
ATOM 1582 C C . ALA B 1 4 ? -77.125 22.547 26.219 1 39.47 4 ALA B C 1
ATOM 1584 O O . ALA B 1 4 ? -77.5 21.531 25.609 1 39.47 4 ALA B O 1
ATOM 1585 N N . ALA B 1 5 ? -76.812 23.531 25.453 1 39.84 5 ALA B N 1
ATOM 1586 C CA . ALA B 1 5 ? -76.062 23.234 24.219 1 39.84 5 ALA B CA 1
ATOM 1587 C C . ALA B 1 5 ? -74.938 22.266 24.469 1 39.84 5 ALA B C 1
ATOM 1589 O O . ALA B 1 5 ? -74.125 22.5 25.359 1 39.84 5 ALA B O 1
ATOM 1590 N N . GLY B 1 6 ? -75 21 24.203 1 37.38 6 GLY B N 1
ATOM 1591 C CA . GLY B 1 6 ? -74.062 19.891 24.297 1 37.38 6 GLY B CA 1
ATOM 1592 C C . GLY B 1 6 ? -72.75 20.188 23.609 1 37.38 6 GLY B C 1
ATOM 1593 O O . GLY B 1 6 ? -72.688 20.516 22.422 1 37.38 6 GLY B O 1
ATOM 1594 N N . GLN B 1 7 ? -71.75 20.719 24.328 1 41.97 7 GLN B N 1
ATOM 1595 C CA . GLN B 1 7 ? -70.375 20.938 23.859 1 41.97 7 GLN B CA 1
ATOM 1596 C C . GLN B 1 7 ? -69.812 19.703 23.156 1 41.97 7 GLN B C 1
ATOM 1598 O O . GLN B 1 7 ? -69.812 18.609 23.734 1 41.97 7 GLN B O 1
ATOM 1603 N N . GLN B 1 8 ? -70 19.562 21.812 1 45.81 8 GLN B N 1
ATOM 1604 C CA . GLN B 1 8 ? -69.375 18.453 21.062 1 45.81 8 GLN B CA 1
ATOM 1605 C C . GLN B 1 8 ? -67.875 18.281 21.422 1 45.81 8 GLN B C 1
ATOM 1607 O O . GLN B 1 8 ? -67.188 19.266 21.641 1 45.81 8 GLN B O 1
ATOM 1612 N N . PRO B 1 9 ? -67.438 17.125 21.953 1 49.09 9 PRO B N 1
ATOM 1613 C CA . PRO B 1 9 ? -66 16.797 22.281 1 49.09 9 PRO B CA 1
ATOM 1614 C C . PRO B 1 9 ? -65.062 17.078 21.141 1 49.09 9 PRO B C 1
ATOM 1616 O O . PRO B 1 9 ? -65.438 17 19.969 1 49.09 9 PRO B O 1
ATOM 1619 N N . GLY B 1 10 ? -64.188 18.094 21.203 1 45.69 10 GLY B N 1
ATOM 1620 C CA . GLY B 1 10 ? -63.094 18.453 20.266 1 45.69 10 GLY B CA 1
ATOM 1621 C C . GLY B 1 10 ? -62.375 17.234 19.719 1 45.69 10 GLY B C 1
ATOM 1622 O O . GLY B 1 10 ? -62.312 16.203 20.375 1 45.69 10 GLY B O 1
ATOM 1623 N N . ARG B 1 11 ? -62.438 16.969 18.375 1 47.22 11 ARG B N 1
ATOM 1624 C CA . ARG B 1 11 ? -61.719 15.938 17.641 1 47.22 11 ARG B CA 1
ATOM 1625 C C . ARG B 1 11 ? -60.25 15.836 18.109 1 47.22 11 ARG B C 1
ATOM 1627 O O . ARG B 1 11 ? -59.594 16.859 18.297 1 47.22 11 ARG B O 1
ATOM 1634 N N . PRO B 1 12 ? -59.844 14.648 18.703 1 46.84 12 PRO B N 1
ATOM 1635 C CA . PRO B 1 12 ? -58.438 14.469 19.125 1 46.84 12 PRO B CA 1
ATOM 1636 C C . PRO B 1 12 ? -57.469 14.844 18.016 1 46.84 12 PRO B C 1
ATOM 1638 O O . PRO B 1 12 ? -57.781 14.727 16.828 1 46.84 12 PRO B O 1
ATOM 1641 N N . ALA B 1 13 ? -56.656 15.906 18.234 1 50.31 13 ALA B N 1
ATOM 1642 C CA . ALA B 1 13 ? -55.562 16.281 17.344 1 50.31 13 ALA B CA 1
ATOM 1643 C C . ALA B 1 13 ? -54.812 15.039 16.859 1 50.31 13 ALA B C 1
ATOM 1645 O O . ALA B 1 13 ? -54.531 14.125 17.656 1 50.31 13 ALA B O 1
ATOM 1646 N N . GLY B 1 14 ? -55.031 14.57 15.688 1 42.66 14 GLY B N 1
ATOM 1647 C CA . GLY B 1 14 ? -54.312 13.445 15.078 1 42.66 14 GLY B CA 1
ATOM 1648 C C . GLY B 1 14 ? -52.844 13.422 15.391 1 42.66 14 GLY B C 1
ATOM 1649 O O . GLY B 1 14 ? -52.281 14.43 15.828 1 42.66 14 GLY B O 1
ATOM 1650 N N . PRO B 1 15 ? -52.25 12.266 15.688 1 48.25 15 PRO B N 1
ATOM 1651 C CA . PRO B 1 15 ? -50.844 12.125 16 1 48.25 15 PRO B CA 1
ATOM 1652 C C . PRO B 1 15 ? -49.969 13.008 15.117 1 48.25 15 PRO B C 1
ATOM 1654 O O . PRO B 1 15 ? -50.312 13.289 13.969 1 48.25 15 PRO B O 1
ATOM 1657 N N . THR B 1 16 ? -49.375 14.078 15.656 1 43.56 16 THR B N 1
ATOM 1658 C CA . THR B 1 16 ? -48.312 14.836 15 1 43.56 16 THR B CA 1
ATOM 1659 C C . THR B 1 16 ? -47.406 13.906 14.18 1 43.56 16 THR B C 1
ATOM 1661 O O . THR B 1 16 ? -46.969 12.867 14.672 1 43.56 16 THR B O 1
ATOM 1664 N N . ARG B 1 17 ? -47.469 13.867 12.93 1 43.88 17 ARG B N 1
ATOM 1665 C CA . ARG B 1 17 ? -46.562 13.164 12.031 1 43.88 17 ARG B CA 1
ATOM 1666 C C . ARG B 1 17 ? -45.125 13.258 12.516 1 43.88 17 ARG B C 1
ATOM 1668 O O . ARG B 1 17 ? -44.562 14.352 12.602 1 43.88 17 ARG B O 1
ATOM 1675 N N . ARG B 1 18 ? -44.719 12.422 13.445 1 44.84 18 ARG B N 1
ATOM 1676 C CA . ARG B 1 18 ? -43.281 12.305 13.641 1 44.84 18 ARG B CA 1
ATOM 1677 C C . ARG B 1 18 ? -42.531 12.477 12.32 1 44.84 18 ARG B C 1
ATOM 1679 O O . ARG B 1 18 ? -42.656 11.664 11.406 1 44.84 18 ARG B O 1
ATOM 1686 N N . THR B 1 19 ? -42.125 13.633 11.859 1 43.41 19 THR B N 1
ATOM 1687 C CA . THR B 1 19 ? -41.438 13.953 10.625 1 43.41 19 THR B CA 1
ATOM 1688 C C . THR B 1 19 ? -40.188 13.078 10.469 1 43.41 19 THR B C 1
ATOM 1690 O O . THR B 1 19 ? -39.281 13.133 11.289 1 43.41 19 THR B O 1
ATOM 1693 N N . THR B 1 20 ? -40.281 11.797 10.055 1 49.22 20 THR B N 1
ATOM 1694 C CA . THR B 1 20 ? -39.219 10.953 9.531 1 49.22 20 THR B CA 1
ATOM 1695 C C . THR B 1 20 ? -38.156 11.797 8.82 1 49.22 20 THR B C 1
ATOM 1697 O O . THR B 1 20 ? -37.062 11.305 8.484 1 49.22 20 THR B O 1
ATOM 1700 N N . ALA B 1 21 ? -38.25 13.086 8.617 1 49.44 21 ALA B N 1
ATOM 1701 C CA . ALA B 1 21 ? -37.406 14.008 7.852 1 49.44 21 ALA B CA 1
ATOM 1702 C C . ALA B 1 21 ? -36.156 14.391 8.625 1 49.44 21 ALA B C 1
ATOM 1704 O O . ALA B 1 21 ? -35.062 14.539 8.047 1 49.44 21 ALA B O 1
ATOM 1705 N N . PRO B 1 22 ? -36.25 14.438 9.953 1 48.94 22 PRO B N 1
ATOM 1706 C CA . PRO B 1 22 ? -35.062 14.922 10.656 1 48.94 22 PRO B CA 1
ATOM 1707 C C . PRO B 1 22 ? -33.938 13.898 10.664 1 48.94 22 PRO B C 1
ATOM 1709 O O . PRO B 1 22 ? -32.75 14.273 10.539 1 48.94 22 PRO B O 1
ATOM 1712 N N . ARG B 1 23 ? -34.25 12.562 10.875 1 51.88 23 ARG B N 1
ATOM 1713 C CA . ARG B 1 23 ? -33.219 11.523 10.898 1 51.88 23 ARG B CA 1
ATOM 1714 C C . ARG B 1 23 ? -32.562 11.383 9.539 1 51.88 23 ARG B C 1
ATOM 1716 O O . ARG B 1 23 ? -31.328 11.289 9.461 1 51.88 23 ARG B O 1
ATOM 1723 N N . LYS B 1 24 ? -33.281 11.375 8.508 1 60.94 24 LYS B N 1
ATOM 1724 C CA . LYS B 1 24 ? -32.75 11.266 7.152 1 60.94 24 LYS B CA 1
ATOM 1725 C C . LYS B 1 24 ? -31.828 12.445 6.82 1 60.94 24 LYS B C 1
ATOM 1727 O O . LYS B 1 24 ? -30.781 12.266 6.203 1 60.94 24 LYS B O 1
ATOM 1732 N N . ARG B 1 25 ? -32.281 13.578 7.293 1 67.5 25 ARG B N 1
ATOM 1733 C CA . ARG B 1 25 ? -31.469 14.773 7.062 1 67.5 25 ARG B CA 1
ATOM 1734 C C . ARG B 1 25 ? -30.141 14.688 7.801 1 67.5 25 ARG B C 1
ATOM 1736 O O . ARG B 1 25 ? -29.094 15.07 7.258 1 67.5 25 ARG B O 1
ATOM 1743 N N . GLY B 1 26 ? -30.219 14.156 9.023 1 75.19 26 GLY B N 1
ATOM 1744 C CA . GLY B 1 26 ? -29.016 13.938 9.797 1 75.19 26 GLY B CA 1
ATOM 1745 C C . GLY B 1 26 ? -28.047 12.953 9.148 1 75.19 26 GLY B C 1
ATOM 1746 O O . GLY B 1 26 ? -26.844 13.195 9.109 1 75.19 26 GLY B O 1
ATOM 1747 N N . ASP B 1 27 ? -28.656 11.961 8.602 1 81.5 27 ASP B N 1
ATOM 1748 C CA . ASP B 1 27 ? -27.859 10.945 7.922 1 81.5 27 ASP B CA 1
ATOM 1749 C C . ASP B 1 27 ? -27.234 11.5 6.641 1 81.5 27 ASP B C 1
ATOM 1751 O O . ASP B 1 27 ? -26.094 11.172 6.309 1 81.5 27 ASP B O 1
ATOM 1755 N N . ASP B 1 28 ? -27.891 12.375 6.027 1 90.25 28 ASP B N 1
ATOM 1756 C CA . ASP B 1 28 ? -27.391 13 4.809 1 90.25 28 ASP B CA 1
ATOM 1757 C C . ASP B 1 28 ? -26.219 13.938 5.105 1 90.25 28 ASP B C 1
ATOM 1759 O O . ASP B 1 28 ? -25.234 13.961 4.367 1 90.25 28 ASP B O 1
ATOM 1763 N N . THR B 1 29 ? -26.344 14.664 6.211 1 94.25 29 THR B N 1
ATOM 1764 C CA . THR B 1 29 ? -25.281 15.562 6.613 1 94.25 29 THR B CA 1
ATOM 1765 C C . THR B 1 29 ? -24.031 14.781 7.004 1 94.25 29 THR B C 1
ATOM 1767 O O . THR B 1 29 ? -22.906 15.148 6.629 1 94.25 29 THR B O 1
ATOM 1770 N N . ARG B 1 30 ? -24.266 13.727 7.711 1 96.06 30 ARG B N 1
ATOM 1771 C CA . ARG B 1 30 ? -23.172 12.867 8.125 1 96.06 30 ARG B CA 1
ATOM 1772 C C . ARG B 1 30 ? -22.422 12.312 6.914 1 96.06 30 ARG B C 1
ATOM 1774 O O . ARG B 1 30 ? -21.188 12.359 6.855 1 96.06 30 ARG B O 1
ATOM 1781 N N . ALA B 1 31 ? -23.172 11.867 5.965 1 96.06 31 ALA B N 1
ATOM 1782 C CA . ALA B 1 31 ? -22.578 11.305 4.754 1 96.06 31 ALA B CA 1
ATOM 1783 C C . ALA B 1 31 ? -21.828 12.367 3.957 1 96.06 31 ALA B C 1
ATOM 1785 O O . ALA B 1 31 ? -20.75 12.109 3.422 1 96.06 31 ALA B O 1
ATOM 1786 N N . ARG B 1 32 ? -22.328 13.484 3.928 1 96.5 32 ARG B N 1
ATOM 1787 C CA . ARG B 1 32 ? -21.688 14.586 3.211 1 96.5 32 ARG B CA 1
ATOM 1788 C C . ARG B 1 32 ? -20.359 14.961 3.844 1 96.5 32 ARG B C 1
ATOM 1790 O O . ARG B 1 32 ? -19.375 15.219 3.137 1 96.5 32 ARG B O 1
ATOM 1797 N N . ILE B 1 33 ? -20.344 14.969 5.129 1 97.38 33 ILE B N 1
ATOM 1798 C CA . ILE B 1 33 ? -19.125 15.32 5.844 1 97.38 33 ILE B CA 1
ATOM 1799 C C . ILE B 1 33 ? -18.047 14.266 5.574 1 97.38 33 ILE B C 1
ATOM 1801 O O . ILE B 1 33 ? -16.891 14.602 5.32 1 97.38 33 ILE B O 1
ATOM 1805 N N . ILE B 1 34 ? -18.453 13.039 5.555 1 97.5 34 ILE B N 1
ATOM 1806 C CA . ILE B 1 34 ? -17.516 11.953 5.273 1 97.5 34 ILE B CA 1
ATOM 1807 C C . ILE B 1 34 ? -17 12.07 3.84 1 97.5 34 ILE B C 1
ATOM 1809 O O . ILE B 1 34 ? -15.797 11.992 3.596 1 97.5 34 ILE B O 1
ATOM 1813 N N . ASP B 1 35 ? -17.922 12.367 2.936 1 97.62 35 ASP B N 1
ATOM 1814 C CA . ASP B 1 35 ? -17.547 12.492 1.527 1 97.62 35 ASP B CA 1
ATOM 1815 C C . ASP B 1 35 ? -16.562 13.641 1.316 1 97.62 35 ASP B C 1
ATOM 1817 O O . ASP B 1 35 ? -15.57 13.484 0.599 1 97.62 35 ASP B O 1
ATOM 1821 N N . GLU B 1 36 ? -16.766 14.711 1.982 1 97.88 36 GLU B N 1
ATOM 1822 C CA . GLU B 1 36 ? -15.891 15.859 1.844 1 97.88 36 GLU B CA 1
ATOM 1823 C C . GLU B 1 36 ? -14.531 15.602 2.502 1 97.88 36 GLU B C 1
ATOM 1825 O O . GLU B 1 36 ? -13.508 16.078 2.027 1 97.88 36 GLU B O 1
ATOM 1830 N N . THR B 1 37 ? -14.57 14.852 3.594 1 98 37 THR B N 1
ATOM 1831 C CA . THR B 1 37 ? -13.312 14.461 4.223 1 98 37 THR B CA 1
ATOM 1832 C C . THR B 1 37 ? -12.469 13.625 3.266 1 98 37 THR B C 1
ATOM 1834 O O . THR B 1 37 ? -11.273 13.891 3.092 1 98 37 THR B O 1
ATOM 1837 N N . VAL B 1 38 ? -13.094 12.703 2.609 1 97.69 38 VAL B N 1
ATOM 1838 C CA . VAL B 1 38 ? -12.43 11.82 1.648 1 97.69 38 VAL B CA 1
ATOM 1839 C C . VAL B 1 38 ? -11.883 12.648 0.489 1 97.69 38 VAL B C 1
ATOM 1841 O O . VAL B 1 38 ? -10.711 12.523 0.132 1 97.69 38 VAL B O 1
ATOM 1844 N N . ARG B 1 39 ? -12.672 13.539 -0.021 1 97.31 39 ARG B N 1
ATOM 1845 C CA . ARG B 1 39 ? -12.25 14.383 -1.132 1 97.31 39 ARG B CA 1
ATOM 1846 C C . ARG B 1 39 ? -11.078 15.273 -0.728 1 97.31 39 ARG B C 1
ATOM 1848 O O . ARG B 1 39 ? -10.125 15.438 -1.492 1 97.31 39 ARG B O 1
ATOM 1855 N N . CYS B 1 40 ? -11.156 15.836 0.468 1 97.44 40 CYS B N 1
ATOM 1856 C CA . CYS B 1 40 ? -10.086 16.688 0.987 1 97.44 40 CYS B CA 1
ATOM 1857 C C . CYS B 1 40 ? -8.766 15.922 1.036 1 97.44 40 CYS B C 1
ATOM 1859 O O . CYS B 1 40 ? -7.742 16.422 0.561 1 97.44 40 CYS B O 1
ATOM 1861 N N . ILE B 1 41 ? -8.797 14.727 1.493 1 95.56 41 ILE B N 1
ATOM 1862 C CA . ILE B 1 41 ? -7.586 13.93 1.674 1 95.56 41 ILE B CA 1
ATOM 1863 C C . ILE B 1 41 ? -7.023 13.531 0.312 1 95.56 41 ILE B C 1
ATOM 1865 O O . ILE B 1 41 ? -5.812 13.594 0.091 1 95.56 41 ILE B O 1
ATOM 1869 N N . ILE B 1 42 ? -7.895 13.172 -0.608 1 93.31 42 ILE B N 1
ATOM 1870 C CA . ILE B 1 42 ? -7.461 12.727 -1.927 1 93.31 42 ILE B CA 1
ATOM 1871 C C . ILE B 1 42 ? -6.891 13.906 -2.711 1 93.31 42 ILE B C 1
ATOM 1873 O O . ILE B 1 42 ? -5.867 13.773 -3.389 1 93.31 42 ILE B O 1
ATOM 1877 N N . GLU B 1 43 ? -7.48 15.086 -2.553 1 92.06 43 GLU B N 1
ATOM 1878 C CA . GLU B 1 43 ? -7.125 16.25 -3.365 1 92.06 43 GLU B CA 1
ATOM 1879 C C . GLU B 1 43 ? -5.965 17.016 -2.742 1 92.06 43 GLU B C 1
ATOM 1881 O O . GLU B 1 43 ? -5.105 17.547 -3.453 1 92.06 43 GLU B O 1
ATOM 1886 N N . GLU B 1 44 ? -5.977 17.078 -1.368 1 92.62 44 GLU B N 1
ATOM 1887 C CA . GLU B 1 44 ? -5.078 18.031 -0.723 1 92.62 44 GLU B CA 1
ATOM 1888 C C . GLU B 1 44 ? -4.125 17.328 0.235 1 92.62 44 GLU B C 1
ATOM 1890 O O . GLU B 1 44 ? -3.172 17.938 0.73 1 92.62 44 GLU B O 1
ATOM 1895 N N . GLY B 1 45 ? -4.348 16.062 0.453 1 91.06 45 GLY B N 1
ATOM 1896 C CA . GLY B 1 45 ? -3.514 15.312 1.386 1 91.06 45 GLY B CA 1
ATOM 1897 C C . GLY B 1 45 ? -4.09 15.266 2.789 1 91.06 45 GLY B C 1
ATOM 1898 O O . GLY B 1 45 ? -4.953 16.078 3.143 1 91.06 45 GLY B O 1
ATOM 1899 N N . PHE B 1 46 ? -3.568 14.445 3.598 1 92.31 46 PHE B N 1
ATOM 1900 C CA . PHE B 1 46 ? -4.059 14.195 4.949 1 92.31 46 PHE B CA 1
ATOM 1901 C C . PHE B 1 46 ? -3.93 15.445 5.812 1 92.31 46 PHE B C 1
ATOM 1903 O O . PHE B 1 46 ? -4.836 15.766 6.582 1 92.31 46 PHE B O 1
ATOM 1910 N N . ALA B 1 47 ? -2.885 16.094 5.711 1 89.31 47 ALA B N 1
ATOM 1911 C CA . ALA B 1 47 ? -2.605 17.25 6.566 1 89.31 47 ALA B CA 1
ATOM 1912 C C . ALA B 1 47 ? -3.646 18.344 6.363 1 89.31 47 ALA B C 1
ATOM 1914 O O . ALA B 1 47 ? -3.951 19.094 7.293 1 89.31 47 ALA B O 1
ATOM 1915 N N . ALA B 1 48 ? -4.23 18.359 5.27 1 93.44 48 ALA B N 1
ATOM 1916 C CA . ALA B 1 48 ? -5.199 19.406 4.938 1 93.44 48 ALA B CA 1
ATOM 1917 C C . ALA B 1 48 ? -6.559 19.109 5.562 1 93.44 48 ALA B C 1
ATOM 1919 O O . ALA B 1 48 ? -7.395 20 5.695 1 93.44 48 ALA B O 1
ATOM 1920 N N . ALA B 1 49 ? -6.762 17.891 5.949 1 95.38 49 ALA B N 1
ATOM 1921 C CA . ALA B 1 49 ? -8.07 17.484 6.453 1 95.38 49 ALA B CA 1
ATOM 1922 C C . ALA B 1 49 ? -8.219 17.828 7.934 1 95.38 49 ALA B C 1
ATOM 1924 O O . ALA B 1 49 ? -8.453 16.938 8.758 1 95.38 49 ALA B O 1
ATOM 1925 N N . THR B 1 50 ? -8.164 19.109 8.258 1 93.88 50 THR B N 1
ATOM 1926 C CA . THR B 1 50 ? -8.469 19.594 9.602 1 93.88 50 THR B CA 1
ATOM 1927 C C . THR B 1 50 ? -9.977 19.719 9.805 1 93.88 50 THR B C 1
ATOM 1929 O O . THR B 1 50 ? -10.734 19.766 8.836 1 93.88 50 THR B O 1
ATOM 1932 N N . ALA B 1 51 ? -10.32 19.719 11.078 1 90.56 51 ALA B N 1
ATOM 1933 C CA . ALA B 1 51 ? -11.75 19.859 11.375 1 90.56 51 ALA B CA 1
ATOM 1934 C C . ALA B 1 51 ? -12.305 21.156 10.773 1 90.56 51 ALA B C 1
ATOM 1936 O O . ALA B 1 51 ? -13.391 21.156 10.195 1 90.56 51 ALA B O 1
ATOM 1937 N N . LYS B 1 52 ? -11.562 22.188 10.883 1 94.31 52 LYS B N 1
ATOM 1938 C CA . LYS B 1 52 ? -11.992 23.469 10.359 1 94.31 52 LYS B CA 1
ATOM 1939 C C . LYS B 1 52 ? -12.109 23.438 8.836 1 94.31 52 LYS B C 1
ATOM 1941 O O . LYS B 1 52 ? -13.125 23.875 8.281 1 94.31 52 LYS B O 1
ATOM 1946 N N . HIS B 1 53 ? -11.18 22.938 8.156 1 97 53 HIS B N 1
ATOM 1947 C CA . HIS B 1 53 ? -11.156 22.906 6.695 1 97 53 HIS B CA 1
ATOM 1948 C C . HIS B 1 53 ? -12.258 22 6.145 1 97 53 HIS B C 1
ATOM 1950 O O . HIS B 1 53 ? -12.938 22.359 5.184 1 97 53 HIS B O 1
ATOM 1956 N N . VAL B 1 54 ? -12.477 20.891 6.754 1 97.19 54 VAL B N 1
ATOM 1957 C CA . VAL B 1 54 ? -13.508 19.953 6.32 1 97.19 54 VAL B CA 1
ATOM 1958 C C . VAL B 1 54 ? -14.891 20.547 6.562 1 97.19 54 VAL B C 1
ATOM 1960 O O . VAL B 1 54 ? -15.797 20.391 5.746 1 97.19 54 VAL B O 1
ATOM 1963 N N . ALA B 1 55 ? -15.031 21.25 7.695 1 97.19 55 ALA B N 1
ATOM 1964 C CA . ALA B 1 55 ? -16.297 21.938 7.973 1 97.19 55 ALA B CA 1
ATOM 1965 C C . ALA B 1 55 ? -16.625 22.953 6.879 1 97.19 55 ALA B C 1
ATOM 1967 O O . ALA B 1 55 ? -17.75 22.984 6.379 1 97.19 55 ALA B O 1
ATOM 1968 N N . GLU B 1 56 ? -15.664 23.688 6.5 1 97.62 56 GLU B N 1
ATOM 1969 C CA . GLU B 1 56 ? -15.82 24.688 5.441 1 97.62 56 GLU B CA 1
ATOM 1970 C C . GLU B 1 56 ? -16.188 24.016 4.117 1 97.62 56 GLU B C 1
ATOM 1972 O O . GLU B 1 56 ? -17.125 24.453 3.443 1 97.62 56 GLU B O 1
ATOM 1977 N N . ARG B 1 57 ? -15.562 22.984 3.791 1 97 57 ARG B N 1
ATOM 1978 C CA . ARG B 1 57 ? -15.812 22.266 2.547 1 97 57 ARG B CA 1
ATOM 1979 C C . ARG B 1 57 ? -17.219 21.672 2.537 1 97 57 ARG B C 1
ATOM 1981 O O . ARG B 1 57 ? -17.891 21.656 1.501 1 97 57 ARG B O 1
ATOM 1988 N N . ALA B 1 58 ? -17.609 21.203 3.672 1 97.25 58 ALA B N 1
ATOM 1989 C CA . ALA B 1 58 ? -18.891 20.516 3.779 1 97.25 58 ALA B CA 1
ATOM 1990 C C . ALA B 1 58 ? -20.031 21.5 3.975 1 97.25 58 ALA B C 1
ATOM 1992 O O . ALA B 1 58 ? -21.203 21.125 3.953 1 97.25 58 ALA B O 1
ATOM 1993 N N . GLY B 1 59 ? -19.734 22.75 4.215 1 97.56 59 GLY B N 1
ATOM 1994 C CA . GLY B 1 59 ? -20.75 23.766 4.418 1 97.56 59 GLY B CA 1
ATOM 1995 C C . GLY B 1 59 ? -21.469 23.641 5.746 1 97.56 59 GLY B C 1
ATOM 1996 O O . GLY B 1 59 ? -22.688 23.828 5.82 1 97.56 59 GLY B O 1
ATOM 1997 N N . VAL B 1 60 ? -20.75 23.188 6.734 1 97.19 60 VAL B N 1
ATOM 1998 C CA . VAL B 1 60 ? -21.312 23.031 8.07 1 97.19 60 VAL B CA 1
ATOM 1999 C C . VAL B 1 60 ? -20.422 23.734 9.094 1 97.19 60 VAL B C 1
ATOM 2001 O O . VAL B 1 60 ? -19.328 24.203 8.758 1 97.19 60 VAL B O 1
ATOM 2004 N N . THR B 1 61 ? -20.938 23.828 10.289 1 95.56 61 THR B N 1
ATOM 2005 C CA . THR B 1 61 ? -20.125 24.391 11.367 1 95.56 61 THR B CA 1
ATOM 2006 C C . THR B 1 61 ? -19.344 23.297 12.086 1 95.56 61 THR B C 1
ATOM 2008 O O . THR B 1 61 ? -19.641 22.109 11.938 1 95.56 61 THR B O 1
ATOM 2011 N N . TRP B 1 62 ? -18.344 23.734 12.844 1 93.38 62 TRP B N 1
ATOM 2012 C CA . TRP B 1 62 ? -17.578 22.812 13.68 1 93.38 62 TRP B CA 1
ATOM 2013 C C . TRP B 1 62 ? -18.484 22.094 14.68 1 93.38 62 TRP B C 1
ATOM 2015 O O . TRP B 1 62 ? -18.297 20.922 14.977 1 93.38 62 TRP B O 1
ATOM 2025 N N . GLY B 1 63 ? -19.469 22.75 15.195 1 95.19 63 GLY B N 1
ATOM 2026 C CA . GLY B 1 63 ? -20.422 22.156 16.125 1 95.19 63 GLY B CA 1
ATOM 2027 C C . GLY B 1 63 ? -21.156 20.969 15.531 1 95.19 63 GLY B C 1
ATOM 2028 O O . GLY B 1 63 ? -21.406 19.969 16.219 1 95.19 63 GLY B O 1
ATOM 2029 N N . VAL B 1 64 ? -21.484 21.094 14.289 1 95.75 64 VAL B N 1
ATOM 2030 C CA . VAL B 1 64 ? -22.172 20.016 13.594 1 95.75 64 VAL B CA 1
ATOM 2031 C C . VAL B 1 64 ? -21.266 18.797 13.492 1 95.75 64 VAL B C 1
ATOM 2033 O O . VAL B 1 64 ? -21.703 17.672 13.688 1 95.75 64 VAL B O 1
ATOM 2036 N N . ILE B 1 65 ? -19.984 18.969 13.156 1 96 65 ILE B N 1
ATOM 2037 C CA . ILE B 1 65 ? -19.016 17.875 13.102 1 96 65 ILE B CA 1
ATOM 2038 C C . ILE B 1 65 ? -18.875 17.234 14.484 1 96 65 ILE B C 1
ATOM 2040 O O . ILE B 1 65 ? -18.891 16 14.602 1 96 65 ILE B O 1
ATOM 2044 N N . GLN B 1 66 ? -18.828 18.031 15.523 1 96.38 66 GLN B N 1
ATOM 2045 C CA . GLN B 1 66 ? -18.719 17.531 16.891 1 96.38 66 GLN B CA 1
ATOM 2046 C C . GLN B 1 66 ? -19.953 16.703 17.266 1 96.38 66 GLN B C 1
ATOM 2048 O O . GLN B 1 66 ? -19.828 15.664 17.922 1 96.38 66 GLN B O 1
ATOM 2053 N N . TYR B 1 67 ? -21.031 17.188 16.844 1 96.06 67 TYR B N 1
ATOM 2054 C CA . TYR B 1 67 ? -22.281 16.5 17.125 1 96.06 67 TYR B CA 1
ATOM 2055 C C . TYR B 1 67 ? -22.297 15.109 16.5 1 96.06 67 TYR B C 1
ATOM 2057 O O . TYR B 1 67 ? -22.641 14.125 17.156 1 96.06 67 TYR B O 1
ATOM 2065 N N . HIS B 1 68 ? -21.875 15 15.273 1 96.06 68 HIS B N 1
ATOM 2066 C CA . HIS B 1 68 ? -21.969 13.742 14.539 1 96.06 68 HIS B CA 1
ATOM 2067 C C . HIS B 1 68 ? -20.797 12.82 14.875 1 96.06 68 HIS B C 1
ATOM 2069 O O . HIS B 1 68 ? -20.953 11.594 14.875 1 96.06 68 HIS B O 1
ATOM 2075 N N . PHE B 1 69 ? -19.547 13.43 15.164 1 95.56 69 PHE B N 1
ATOM 2076 C CA . PHE B 1 69 ? -18.344 12.602 15.188 1 95.56 69 PHE B CA 1
ATOM 2077 C C . PHE B 1 69 ? -17.578 12.797 16.484 1 95.56 69 PHE B C 1
ATOM 2079 O O . PHE B 1 69 ? -16.641 12.055 16.781 1 95.56 69 PHE B O 1
ATOM 2086 N N . GLY B 1 70 ? -17.906 13.742 17.281 1 94.75 70 GLY B N 1
ATOM 2087 C CA . GLY B 1 70 ? -17.203 14.055 18.516 1 94.75 70 GLY B CA 1
ATOM 2088 C C . GLY B 1 70 ? -15.977 14.922 18.297 1 94.75 70 GLY B C 1
ATOM 2089 O O . GLY B 1 70 ? -15.93 16.062 18.75 1 94.75 70 GLY B O 1
ATOM 2090 N N . ASP B 1 71 ? -14.938 14.422 17.609 1 92.5 71 ASP B N 1
ATOM 2091 C CA . ASP B 1 71 ? -13.711 15.141 17.312 1 92.5 71 ASP B CA 1
ATOM 2092 C C . ASP B 1 71 ? -13.133 14.719 15.961 1 92.5 71 ASP B C 1
ATOM 2094 O O . ASP B 1 71 ? -13.766 13.977 15.219 1 92.5 71 ASP B O 1
ATOM 2098 N N . ARG B 1 72 ? -11.961 15.227 15.625 1 92.69 72 ARG B N 1
ATOM 2099 C CA . ARG B 1 72 ? -11.336 14.945 14.336 1 92.69 72 ARG B CA 1
ATOM 2100 C C . ARG B 1 72 ? -11.039 13.453 14.18 1 92.69 72 ARG B C 1
ATOM 2102 O O . ARG B 1 72 ? -11.242 12.883 13.109 1 92.69 72 ARG B O 1
ATOM 2109 N N . ASN B 1 73 ? -10.594 12.914 15.281 1 90.56 73 ASN B N 1
ATOM 2110 C CA . ASN B 1 73 ? -10.289 11.492 15.227 1 90.56 73 ASN B CA 1
ATOM 2111 C C . ASN B 1 73 ? -11.547 10.664 14.961 1 90.56 73 ASN B C 1
ATOM 2113 O O . ASN B 1 73 ? -11.516 9.711 14.18 1 90.56 73 ASN B O 1
ATOM 2117 N N . GLY B 1 74 ? -12.547 11.023 15.617 1 92.19 74 GLY B N 1
ATOM 2118 C CA . GLY B 1 74 ? -13.812 10.359 15.352 1 92.19 74 GLY B CA 1
ATOM 2119 C C . GLY B 1 74 ? -14.258 10.484 13.906 1 92.19 74 GLY B C 1
ATOM 2120 O O . GLY B 1 74 ? -14.781 9.531 13.328 1 92.19 74 GLY B O 1
ATOM 2121 N N . LEU B 1 75 ? -14.117 11.656 13.32 1 94.88 75 LEU B N 1
ATOM 2122 C CA . LEU B 1 75 ? -14.453 11.898 11.922 1 94.88 75 LEU B CA 1
ATOM 2123 C C . LEU B 1 75 ? -13.594 11.039 11 1 94.88 75 LEU B C 1
ATOM 2125 O O . LEU B 1 75 ? -14.109 10.391 10.086 1 94.88 75 LEU B O 1
ATOM 2129 N N . LEU B 1 76 ? -12.336 10.969 11.266 1 93.81 76 LEU B N 1
ATOM 2130 C CA . LEU B 1 76 ? -11.406 10.203 10.453 1 93.81 76 LEU B CA 1
ATOM 2131 C C . LEU B 1 76 ? -11.734 8.711 10.508 1 93.81 76 LEU B C 1
ATOM 2133 O O . LEU B 1 76 ? -11.758 8.031 9.484 1 93.81 76 LEU B O 1
ATOM 2137 N N . MET B 1 77 ? -12.055 8.234 11.641 1 92.25 77 MET B N 1
ATOM 2138 C CA . MET B 1 77 ? -12.375 6.816 11.797 1 92.25 77 MET B CA 1
ATOM 2139 C C . MET B 1 77 ? -13.695 6.473 11.117 1 92.25 77 MET B C 1
ATOM 2141 O O . MET B 1 77 ? -13.859 5.371 10.586 1 92.25 77 MET B O 1
ATOM 2145 N N . ALA B 1 78 ? -14.531 7.434 11.148 1 93.62 78 ALA B N 1
ATOM 2146 C CA . ALA B 1 78 ? -15.797 7.219 10.445 1 93.62 78 ALA B CA 1
ATOM 2147 C C . ALA B 1 78 ? -15.562 7.055 8.945 1 93.62 78 ALA B C 1
ATOM 2149 O O . ALA B 1 78 ? -16.234 6.246 8.297 1 93.62 78 ALA B O 1
ATOM 2150 N N . ALA B 1 79 ? -14.688 7.84 8.391 1 94.69 79 ALA B N 1
ATOM 2151 C CA . ALA B 1 79 ? -14.344 7.699 6.98 1 94.69 79 ALA B CA 1
ATOM 2152 C C . ALA B 1 79 ? -13.727 6.332 6.703 1 94.69 79 ALA B C 1
ATOM 2154 O O . ALA B 1 79 ? -14.039 5.695 5.695 1 94.69 79 ALA B O 1
ATOM 2155 N N . VAL B 1 80 ? -12.883 5.855 7.59 1 93.94 80 VAL B N 1
ATOM 2156 C CA . VAL B 1 80 ? -12.25 4.547 7.461 1 93.94 80 VAL B CA 1
ATOM 2157 C C . VAL B 1 80 ? -13.32 3.453 7.527 1 93.94 80 VAL B C 1
ATOM 2159 O O . VAL B 1 80 ? -13.344 2.551 6.688 1 93.94 80 VAL B O 1
ATOM 2162 N N . ASP B 1 81 ? -14.211 3.611 8.477 1 93.69 81 ASP B N 1
ATOM 2163 C CA . ASP B 1 81 ? -15.297 2.646 8.648 1 93.69 81 ASP B CA 1
ATOM 2164 C C . ASP B 1 81 ? -16.156 2.566 7.387 1 93.69 81 ASP B C 1
ATOM 2166 O O . ASP B 1 81 ? -16.609 1.483 7 1 93.69 81 ASP B O 1
ATOM 2170 N N . ASP B 1 82 ? -16.359 3.684 6.844 1 94 82 ASP B N 1
ATOM 2171 C CA . ASP B 1 82 ? -17.188 3.734 5.637 1 94 82 ASP B CA 1
ATOM 2172 C C . ASP B 1 82 ? -16.547 2.939 4.504 1 94 82 ASP B C 1
ATOM 2174 O O . ASP B 1 82 ? -17.234 2.254 3.75 1 94 82 ASP B O 1
ATOM 2178 N N . GLY B 1 83 ? -15.273 2.992 4.336 1 91.75 83 GLY B N 1
ATOM 2179 C CA . GLY B 1 83 ? -14.57 2.221 3.324 1 91.75 83 GLY B CA 1
ATOM 2180 C C . GLY B 1 83 ? -14.711 0.721 3.51 1 91.75 83 GLY B C 1
ATOM 2181 O O . GLY B 1 83 ? -15 -0.002 2.555 1 91.75 83 GLY B O 1
ATOM 2182 N N . VAL B 1 84 ? -14.578 0.301 4.703 1 91.69 84 VAL B N 1
ATOM 2183 C CA . VAL B 1 84 ? -14.68 -1.121 5.012 1 91.69 84 VAL B CA 1
ATOM 2184 C C . VAL B 1 84 ? -16.125 -1.584 4.816 1 91.69 84 VAL B C 1
ATOM 2186 O O . VAL B 1 84 ? -16.375 -2.65 4.246 1 91.69 84 VAL B O 1
ATOM 2189 N N . ALA B 1 85 ? -17 -0.756 5.27 1 92.19 85 ALA B N 1
ATOM 2190 C CA . ALA B 1 85 ? -18.422 -1.096 5.141 1 92.19 85 ALA B CA 1
ATOM 2191 C C . ALA B 1 85 ? -18.812 -1.257 3.676 1 92.19 85 ALA B C 1
ATOM 2193 O O . ALA B 1 85 ? -19.562 -2.168 3.328 1 92.19 85 ALA B O 1
ATOM 2194 N N . ARG B 1 86 ? -18.328 -0.432 2.863 1 92.31 86 ARG B N 1
ATOM 2195 C CA . ARG B 1 86 ? -18.625 -0.508 1.438 1 92.31 86 ARG B CA 1
ATOM 2196 C C . ARG B 1 86 ? -18.094 -1.806 0.835 1 92.31 86 ARG B C 1
ATOM 2198 O O . ARG B 1 86 ? -18.766 -2.424 0.002 1 92.31 86 ARG B O 1
ATOM 2205 N N . LEU B 1 87 ? -16.938 -2.205 1.246 1 91.38 87 LEU B N 1
ATOM 2206 C CA . LEU B 1 87 ? -16.359 -3.455 0.762 1 91.38 87 LEU B CA 1
ATOM 2207 C C . LEU B 1 87 ? -17.203 -4.648 1.19 1 91.38 87 LEU B C 1
ATOM 2209 O O . LEU B 1 87 ? -17.578 -5.48 0.361 1 91.38 87 LEU B O 1
ATOM 2213 N N . VAL B 1 88 ? -17.594 -4.676 2.455 1 91.81 88 VAL B N 1
ATOM 2214 C CA . VAL B 1 88 ? -18.359 -5.777 3.014 1 91.81 88 VAL B CA 1
ATOM 2215 C C . VAL B 1 88 ? -19.734 -5.828 2.346 1 91.81 88 VAL B C 1
ATOM 2217 O O . VAL B 1 88 ? -20.188 -6.895 1.915 1 91.81 88 VAL B O 1
ATOM 2220 N N . GLU B 1 89 ? -20.297 -4.668 2.227 1 92.94 89 GLU B N 1
ATOM 2221 C CA . GLU B 1 89 ? -21.625 -4.602 1.618 1 92.94 89 GLU B CA 1
ATOM 2222 C C . GLU B 1 89 ? -21.578 -5.031 0.156 1 92.94 89 GLU B C 1
ATOM 2224 O O . GLU B 1 89 ? -22.422 -5.816 -0.29 1 92.94 89 GLU B O 1
ATOM 2229 N N . SER B 1 90 ? -20.625 -4.57 -0.558 1 93.56 90 SER B N 1
ATOM 2230 C CA . SER B 1 90 ? -20.531 -4.879 -1.98 1 93.56 90 SER B CA 1
ATOM 2231 C C . SER B 1 90 ? -20.312 -6.371 -2.205 1 93.56 90 SER B C 1
ATOM 2233 O O . SER B 1 90 ? -20.953 -6.977 -3.068 1 93.56 90 SER B O 1
ATOM 2235 N N . LEU B 1 91 ? -19.516 -6.973 -1.43 1 92.38 91 LEU B N 1
ATOM 2236 C CA . LEU B 1 91 ? -19.203 -8.383 -1.625 1 92.38 91 LEU B CA 1
ATOM 2237 C C . LEU B 1 91 ? -20.297 -9.273 -1.063 1 92.38 91 LEU B C 1
ATOM 2239 O O . LEU B 1 91 ? -20.578 -10.336 -1.61 1 92.38 91 LEU B O 1
ATOM 2243 N N . SER B 1 92 ? -20.906 -8.836 0.017 1 89.38 92 SER B N 1
ATOM 2244 C CA . SER B 1 92 ? -22.016 -9.609 0.58 1 89.38 92 SER B CA 1
ATOM 2245 C C . SER B 1 92 ? -23.219 -9.602 -0.348 1 89.38 92 SER B C 1
ATOM 2247 O O . SER B 1 92 ? -24.016 -10.547 -0.354 1 89.38 92 SER B O 1
ATOM 2249 N N . SER B 1 93 ? -23.344 -8.578 -1.126 1 90.06 93 SER B N 1
ATOM 2250 C CA . SER B 1 93 ? -24.484 -8.445 -2.023 1 90.06 93 SER B CA 1
ATOM 2251 C C . SER B 1 93 ? -24.234 -9.133 -3.357 1 90.06 93 SER B C 1
ATOM 2253 O O . SER B 1 93 ? -25.141 -9.258 -4.188 1 90.06 93 SER B O 1
ATOM 2255 N N . ALA B 1 94 ? -22.969 -9.484 -3.518 1 86.44 94 ALA B N 1
ATOM 2256 C CA . ALA B 1 94 ? -22.641 -10.172 -4.762 1 86.44 94 ALA B CA 1
ATOM 2257 C C . ALA B 1 94 ? -23.234 -11.578 -4.785 1 86.44 94 ALA B C 1
ATOM 2259 O O . ALA B 1 94 ? -23.078 -12.344 -3.826 1 86.44 94 ALA B O 1
ATOM 2260 N N . ASP B 1 95 ? -24.172 -11.883 -5.586 1 85 95 ASP B N 1
ATOM 2261 C CA . ASP B 1 95 ? -24.75 -13.219 -5.738 1 85 95 ASP B CA 1
ATOM 2262 C C . ASP B 1 95 ? -23.844 -14.109 -6.586 1 85 95 ASP B C 1
ATOM 2264 O O . ASP B 1 95 ? -23.938 -14.117 -7.812 1 85 95 ASP B O 1
ATOM 2268 N N . VAL B 1 96 ? -22.984 -14.82 -5.867 1 86 96 VAL B N 1
ATOM 2269 C CA . VAL B 1 96 ? -21.984 -15.57 -6.625 1 86 96 VAL B CA 1
ATOM 2270 C C . VAL B 1 96 ? -22.125 -17.062 -6.34 1 86 96 VAL B C 1
ATOM 2272 O O . VAL B 1 96 ? -21.375 -17.875 -6.867 1 86 96 VAL B O 1
ATOM 2275 N N . SER B 1 97 ? -23.094 -17.484 -5.594 1 84.06 97 SER B N 1
ATOM 2276 C CA . SER B 1 97 ? -23.188 -18.859 -5.117 1 84.06 97 SER B CA 1
ATOM 2277 C C . SER B 1 97 ? -23.438 -19.828 -6.27 1 84.06 97 SER B C 1
ATOM 2279 O O . SER B 1 97 ? -22.984 -20.984 -6.234 1 84.06 97 SER B O 1
ATOM 2281 N N . GLU B 1 98 ? -24.062 -19.359 -7.328 1 90.25 98 GLU B N 1
ATOM 2282 C CA . GLU B 1 98 ? -24.438 -20.281 -8.398 1 90.25 98 GLU B CA 1
ATOM 2283 C C . GLU B 1 98 ? -23.484 -20.188 -9.578 1 90.25 98 GLU B C 1
ATOM 2285 O O . GLU B 1 98 ? -23.656 -20.875 -10.578 1 90.25 98 GLU B O 1
ATOM 2290 N N . LEU B 1 99 ? -22.453 -19.453 -9.422 1 93.19 99 LEU B N 1
ATOM 2291 C CA . LEU B 1 99 ? -21.531 -19.25 -10.539 1 93.19 99 LEU B CA 1
ATOM 2292 C C . LEU B 1 99 ? -20.453 -20.328 -10.539 1 93.19 99 LEU B C 1
ATOM 2294 O O . LEU B 1 99 ? -20 -20.766 -9.477 1 93.19 99 LEU B O 1
ATOM 2298 N N . PRO B 1 100 ? -20.109 -20.656 -11.812 1 94.81 100 PRO B N 1
ATOM 2299 C CA . PRO B 1 100 ? -18.922 -21.5 -11.875 1 94.81 100 PRO B CA 1
ATOM 2300 C C . PRO B 1 100 ? -17.703 -20.844 -11.211 1 94.81 100 PRO B C 1
ATOM 2302 O O . PRO B 1 100 ? -17.641 -19.609 -11.125 1 94.81 100 PRO B O 1
ATOM 2305 N N . LEU B 1 101 ? -16.766 -21.625 -10.766 1 94.25 101 LEU B N 1
ATOM 2306 C CA . LEU B 1 101 ? -15.656 -21.188 -9.922 1 94.25 101 LEU B CA 1
ATOM 2307 C C . LEU B 1 101 ? -14.953 -19.984 -10.531 1 94.25 101 LEU B C 1
ATOM 2309 O O . LEU B 1 101 ? -14.781 -18.953 -9.867 1 94.25 101 LEU B O 1
ATOM 2313 N N . ARG B 1 102 ? -14.578 -20.078 -11.828 1 95.62 102 ARG B N 1
ATOM 2314 C CA . ARG B 1 102 ? -13.805 -19.016 -12.453 1 95.62 102 ARG B CA 1
ATOM 2315 C C . ARG B 1 102 ? -14.609 -17.719 -12.484 1 95.62 102 ARG B C 1
ATOM 2317 O O . ARG B 1 102 ? -14.07 -16.641 -12.219 1 95.62 102 ARG B O 1
ATOM 2324 N N . GLN B 1 103 ? -15.836 -17.781 -12.812 1 95.94 103 GLN B N 1
ATOM 2325 C CA . GLN B 1 103 ? -16.688 -16.609 -12.852 1 95.94 103 GLN B CA 1
ATOM 2326 C C . GLN B 1 103 ? -16.875 -16.016 -11.453 1 95.94 103 GLN B C 1
ATOM 2328 O O . GLN B 1 103 ? -16.906 -14.797 -11.289 1 95.94 103 GLN B O 1
ATOM 2333 N N . ARG B 1 104 ? -16.984 -16.875 -10.484 1 95.25 104 ARG B N 1
ATOM 2334 C CA . ARG B 1 104 ? -17.094 -16.422 -9.102 1 95.25 104 ARG B CA 1
ATOM 2335 C C . ARG B 1 104 ? -15.844 -15.656 -8.68 1 95.25 104 ARG B C 1
ATOM 2337 O O . ARG B 1 104 ? -15.945 -14.57 -8.109 1 95.25 104 ARG B O 1
ATOM 2344 N N . VAL B 1 105 ? -14.727 -16.219 -9.023 1 96.06 105 VAL B N 1
ATOM 2345 C CA . VAL B 1 105 ? -13.453 -15.57 -8.703 1 96.06 105 VAL B CA 1
ATOM 2346 C C . VAL B 1 105 ? -13.375 -14.211 -9.383 1 96.06 105 VAL B C 1
ATOM 2348 O O . VAL B 1 105 ? -13.008 -13.211 -8.758 1 96.06 105 VAL B O 1
ATOM 2351 N N . GLU B 1 106 ? -13.805 -14.102 -10.602 1 97 106 GLU B N 1
ATOM 2352 C CA . GLU B 1 106 ? -13.789 -12.852 -11.359 1 97 106 GLU B CA 1
ATOM 2353 C C . GLU B 1 106 ? -14.688 -11.805 -10.711 1 97 106 GLU B C 1
ATOM 2355 O O . GLU B 1 106 ? -14.273 -10.656 -10.539 1 97 106 GLU B O 1
ATOM 2360 N N . VAL B 1 107 ? -15.82 -12.211 -10.344 1 96.06 107 VAL B N 1
ATOM 2361 C CA . VAL B 1 107 ? -16.781 -11.289 -9.75 1 96.06 107 VAL B CA 1
ATOM 2362 C C . VAL B 1 107 ? -16.25 -10.773 -8.414 1 96.06 107 VAL B C 1
ATOM 2364 O O . VAL B 1 107 ? -16.312 -9.578 -8.133 1 96.06 107 VAL B O 1
ATOM 2367 N N . VAL B 1 108 ? -15.75 -11.664 -7.621 1 95.5 108 VAL B N 1
ATOM 2368 C CA . VAL B 1 108 ? -15.25 -11.281 -6.309 1 95.5 108 VAL B CA 1
ATOM 2369 C C . VAL B 1 108 ? -14.078 -10.305 -6.465 1 95.5 108 VAL B C 1
ATOM 2371 O O . VAL B 1 108 ? -14.055 -9.25 -5.836 1 95.5 108 VAL B O 1
ATOM 2374 N N . ILE B 1 109 ? -13.148 -10.609 -7.34 1 97.19 109 ILE B N 1
ATOM 2375 C CA . ILE B 1 109 ? -11.961 -9.789 -7.551 1 97.19 109 ILE B CA 1
ATOM 2376 C C . ILE B 1 109 ? -12.375 -8.422 -8.102 1 97.19 109 ILE B C 1
ATOM 2378 O O . ILE B 1 109 ? -11.922 -7.387 -7.613 1 97.19 109 ILE B O 1
ATOM 2382 N N . ASP B 1 110 ? -13.281 -8.398 -9.039 1 96.81 110 ASP B N 1
ATOM 2383 C CA . ASP B 1 110 ? -13.688 -7.148 -9.68 1 96.81 110 ASP B CA 1
ATOM 2384 C C . ASP B 1 110 ? -14.484 -6.273 -8.711 1 96.81 110 ASP B C 1
ATOM 2386 O O . ASP B 1 110 ? -14.312 -5.055 -8.688 1 96.81 110 ASP B O 1
ATOM 2390 N N . THR B 1 111 ? -15.312 -6.918 -7.957 1 95.81 111 THR B N 1
ATOM 2391 C CA . THR B 1 111 ? -16.094 -6.188 -6.969 1 95.81 111 THR B CA 1
ATOM 2392 C C . THR B 1 111 ? -15.188 -5.621 -5.879 1 95.81 111 THR B C 1
ATOM 2394 O O . THR B 1 111 ? -15.312 -4.449 -5.512 1 95.81 111 THR B O 1
ATOM 2397 N N . ALA B 1 112 ? -14.305 -6.43 -5.418 1 95.69 112 ALA B N 1
ATOM 2398 C CA . ALA B 1 112 ? -13.359 -5.984 -4.395 1 95.69 112 ALA B CA 1
ATOM 2399 C C . ALA B 1 112 ? -12.477 -4.855 -4.922 1 95.69 112 ALA B C 1
ATOM 2401 O O . ALA B 1 112 ? -12.227 -3.877 -4.215 1 95.69 112 ALA B O 1
ATOM 2402 N N . TRP B 1 113 ? -12.086 -5.004 -6.176 1 96.56 113 TRP B N 1
ATOM 2403 C CA . TRP B 1 113 ? -11.234 -3.977 -6.773 1 96.56 113 TRP B CA 1
ATOM 2404 C C . TRP B 1 113 ? -11.961 -2.641 -6.844 1 96.56 113 TRP B C 1
ATOM 2406 O O . TRP B 1 113 ? -11.391 -1.596 -6.523 1 96.56 113 TRP B O 1
ATOM 2416 N N . SER B 1 114 ? -13.172 -2.664 -7.258 1 95.75 114 SER B N 1
ATOM 2417 C CA . SER B 1 114 ? -13.953 -1.438 -7.375 1 95.75 114 SER B CA 1
ATOM 2418 C C . SER B 1 114 ? -14.023 -0.702 -6.039 1 95.75 114 SER B C 1
ATOM 2420 O O . SER B 1 114 ? -14.031 0.53 -6.004 1 95.75 114 SER B O 1
ATOM 2422 N N . CYS B 1 115 ? -13.992 -1.46 -4.973 1 93.75 115 CYS B N 1
ATOM 2423 C CA . CYS B 1 115 ? -14.031 -0.869 -3.639 1 93.75 115 CYS B CA 1
ATOM 2424 C C . CYS B 1 115 ? -12.648 -0.406 -3.201 1 93.75 115 CYS B C 1
ATOM 2426 O O . CYS B 1 115 ? -12.477 0.738 -2.775 1 93.75 115 CYS B O 1
ATOM 2428 N N . TYR B 1 116 ? -11.633 -1.252 -3.367 1 94.25 116 TYR B N 1
ATOM 2429 C CA . TYR B 1 116 ? -10.273 -0.952 -2.936 1 94.25 116 TYR B CA 1
ATOM 2430 C C . TYR B 1 116 ? -9.727 0.269 -3.666 1 94.25 116 TYR B C 1
ATOM 2432 O O . TYR B 1 116 ? -8.977 1.06 -3.09 1 94.25 116 TYR B O 1
ATOM 2440 N N . SER B 1 117 ? -10.172 0.459 -4.906 1 95.25 117 SER B N 1
ATOM 2441 C CA . SER B 1 117 ? -9.609 1.528 -5.73 1 95.25 117 SER B CA 1
ATOM 2442 C C . SER B 1 117 ? -10.438 2.807 -5.609 1 95.25 117 SER B C 1
ATOM 2444 O O . SER B 1 117 ? -10.156 3.795 -6.289 1 95.25 117 SER B O 1
ATOM 2446 N N . SER B 1 118 ? -11.406 2.775 -4.77 1 95.38 118 SER B N 1
ATOM 2447 C CA . SER B 1 118 ? -12.25 3.947 -4.594 1 95.38 118 SER B CA 1
ATOM 2448 C C . SER B 1 118 ? -11.539 5.039 -3.807 1 95.38 118 SER B C 1
ATOM 2450 O O . SER B 1 118 ? -10.633 4.75 -3.016 1 95.38 118 SER B O 1
ATOM 2452 N N . PRO B 1 119 ? -12 6.281 -3.961 1 95.44 119 PRO B N 1
ATOM 2453 C CA . PRO B 1 119 ? -11.438 7.367 -3.158 1 95.44 119 PRO B CA 1
ATOM 2454 C C . PRO B 1 119 ? -11.594 7.137 -1.658 1 95.44 119 PRO B C 1
ATOM 2456 O O . PRO B 1 119 ? -10.695 7.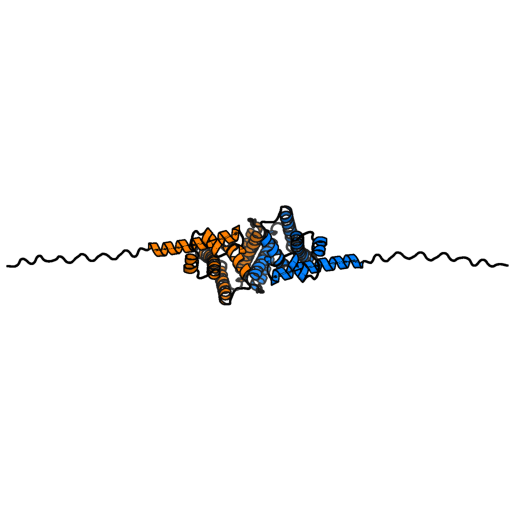465 -0.881 1 95.44 119 PRO B O 1
ATOM 2459 N N . THR B 1 120 ? -12.648 6.523 -1.304 1 95.88 120 THR B N 1
ATOM 2460 C CA . THR B 1 120 ? -12.914 6.277 0.11 1 95.88 120 THR B CA 1
ATOM 2461 C C . THR B 1 120 ? -11.883 5.312 0.692 1 95.88 120 THR B C 1
ATOM 2463 O O . THR B 1 120 ? -11.32 5.562 1.76 1 95.88 120 THR B O 1
ATOM 2466 N N . SER B 1 121 ? -11.617 4.285 -0.006 1 93.94 121 SER B N 1
ATOM 2467 C CA . SER B 1 121 ? -10.656 3.295 0.463 1 93.94 121 SER B CA 1
ATOM 2468 C C . SER B 1 121 ? -9.234 3.861 0.468 1 93.94 121 SER B C 1
ATOM 2470 O O . SER B 1 121 ? -8.477 3.631 1.409 1 93.94 121 SER B O 1
ATOM 2472 N N . MET B 1 122 ? -8.93 4.59 -0.539 1 94.31 122 MET B N 1
ATOM 2473 C CA . MET B 1 122 ? -7.602 5.188 -0.606 1 94.31 122 MET B CA 1
ATOM 2474 C C . MET B 1 122 ? -7.402 6.203 0.511 1 94.31 122 MET B C 1
ATOM 2476 O O . MET B 1 122 ? -6.34 6.25 1.135 1 94.31 122 MET B O 1
ATOM 2480 N N . ALA B 1 123 ? -8.461 7.004 0.793 1 95.75 123 ALA B N 1
ATOM 2481 C CA . ALA B 1 123 ? -8.406 7.934 1.92 1 95.75 123 ALA B CA 1
ATOM 2482 C C . ALA B 1 123 ? -8.273 7.184 3.242 1 95.75 123 ALA B C 1
ATOM 2484 O O . ALA B 1 123 ? -7.547 7.621 4.141 1 95.75 123 ALA B O 1
ATOM 2485 N N . ALA B 1 124 ? -8.961 6.066 3.309 1 93.38 124 ALA B N 1
ATOM 2486 C CA . ALA B 1 124 ? -8.891 5.25 4.516 1 93.38 124 ALA B CA 1
ATOM 2487 C C . ALA B 1 124 ? -7.465 4.758 4.762 1 93.38 124 ALA B C 1
ATOM 2489 O O . ALA B 1 124 ? -6.961 4.832 5.887 1 93.38 124 ALA B O 1
ATOM 2490 N N . PHE B 1 125 ? -6.781 4.297 3.725 1 92.25 125 PHE B N 1
ATOM 2491 C CA . PHE B 1 125 ? -5.398 3.85 3.863 1 92.25 125 PHE B CA 1
ATOM 2492 C C . PHE B 1 125 ? -4.496 5.004 4.277 1 92.25 125 PHE B C 1
ATOM 2494 O O . PHE B 1 125 ? -3.607 4.836 5.113 1 92.25 125 PHE B O 1
ATOM 2501 N N . GLU B 1 126 ? -4.746 6.129 3.715 1 92.94 126 GLU B N 1
ATOM 2502 C CA . GLU B 1 126 ? -3.943 7.305 4.051 1 92.94 126 GLU B CA 1
ATOM 2503 C C . GLU B 1 126 ? -4.156 7.719 5.504 1 92.94 126 GLU B C 1
ATOM 2505 O O . GLU B 1 126 ? -3.203 8.062 6.203 1 92.94 126 GLU B O 1
ATOM 2510 N N . ILE B 1 127 ? -5.379 7.719 5.949 1 92.88 127 ILE B N 1
ATOM 2511 C CA . ILE B 1 127 ? -5.715 8.055 7.328 1 92.88 127 ILE B CA 1
ATOM 2512 C C . ILE B 1 127 ? -5.004 7.098 8.281 1 92.88 127 ILE B C 1
ATOM 2514 O O . ILE B 1 127 ? -4.336 7.531 9.227 1 92.88 127 ILE B O 1
ATOM 2518 N N . LEU B 1 128 ? -5.133 5.859 7.973 1 90.56 128 LEU B N 1
ATOM 2519 C CA . LEU B 1 128 ? -4.566 4.84 8.852 1 90.56 128 LEU B CA 1
ATOM 2520 C C . LEU B 1 128 ? -3.047 4.941 8.891 1 90.56 128 LEU B C 1
ATOM 2522 O O . LEU B 1 128 ? -2.441 4.809 9.953 1 90.56 128 LEU B O 1
ATOM 2526 N N . HIS B 1 129 ? -2.506 5.16 7.766 1 89.12 129 HIS B N 1
ATOM 2527 C CA . HIS B 1 129 ? -1.059 5.324 7.699 1 89.12 129 HIS B CA 1
ATOM 2528 C C . HIS B 1 129 ? -0.604 6.535 8.508 1 89.12 129 HIS B C 1
ATOM 2530 O O . HIS B 1 129 ? 0.34 6.441 9.297 1 89.12 129 HIS B O 1
ATOM 2536 N N . ALA B 1 130 ? -1.286 7.629 8.375 1 89.12 130 ALA B N 1
ATOM 2537 C CA . ALA B 1 130 ? -0.887 8.891 8.992 1 89.12 130 ALA B CA 1
ATOM 2538 C C . ALA B 1 130 ? -1.081 8.852 10.5 1 89.12 130 ALA B C 1
ATOM 2540 O O . ALA B 1 130 ? -0.378 9.547 11.242 1 89.12 130 ALA B O 1
ATOM 2541 N N . THR B 1 131 ? -2.006 8.016 10.922 1 88.06 131 THR B N 1
ATOM 2542 C CA . THR B 1 131 ? -2.348 8.023 12.344 1 88.06 131 THR B CA 1
ATOM 2543 C C . THR B 1 131 ? -1.749 6.809 13.047 1 88.06 131 THR B C 1
ATOM 2545 O O . THR B 1 131 ? -2.018 6.578 14.227 1 88.06 131 THR B O 1
ATOM 2548 N N . ARG B 1 132 ? -1.046 5.844 12.398 1 80.81 132 ARG B N 1
ATOM 2549 C CA . ARG B 1 132 ? -0.557 4.562 12.906 1 80.81 132 ARG B CA 1
ATOM 2550 C C . ARG B 1 132 ? 0.12 4.73 14.258 1 80.81 132 ARG B C 1
ATOM 2552 O O . ARG B 1 132 ? 0.012 3.861 15.125 1 80.81 132 ARG B O 1
ATOM 2559 N N . GLY B 1 133 ? 0.777 5.781 14.562 1 73.31 133 GLY B N 1
ATOM 2560 C CA . GLY B 1 133 ? 1.463 5.973 15.828 1 73.31 133 GLY B CA 1
ATOM 2561 C C . GLY B 1 133 ? 0.602 6.648 16.875 1 73.31 133 GLY B C 1
ATOM 2562 O O . GLY B 1 133 ? 0.976 6.715 18.047 1 73.31 133 GLY B O 1
ATOM 2563 N N . ALA B 1 134 ? -0.499 7.008 16.422 1 74.06 134 ALA B N 1
ATOM 2564 C CA . ALA B 1 134 ? -1.344 7.793 17.328 1 74.06 134 ALA B CA 1
ATOM 2565 C C . ALA B 1 134 ? -2.627 7.043 17.672 1 74.06 134 ALA B C 1
ATOM 2567 O O . ALA B 1 134 ? -3.482 7.559 18.391 1 74.06 134 ALA B O 1
ATOM 2568 N N . LEU B 1 135 ? -2.633 5.828 17.047 1 70.12 135 LEU B N 1
ATOM 2569 C CA . LEU B 1 135 ? -3.875 5.094 17.266 1 70.12 135 LEU B CA 1
ATOM 2570 C C . LEU B 1 135 ? -3.914 4.496 18.672 1 70.12 135 LEU B C 1
ATOM 2572 O O . LEU B 1 135 ? -2.957 3.846 19.094 1 70.12 135 LEU B O 1
ATOM 2576 N N . GLY B 1 136 ? -4.77 4.898 19.406 1 69.44 136 GLY B N 1
ATOM 2577 C CA . GLY B 1 136 ? -4.973 4.277 20.703 1 69.44 136 GLY B CA 1
ATOM 2578 C C . GLY B 1 136 ? -5.516 2.863 20.609 1 69.44 136 GLY B C 1
ATOM 2579 O O . GLY B 1 136 ? -5.734 2.35 19.516 1 69.44 136 GLY B O 1
ATOM 2580 N N . ASP B 1 137 ? -5.555 2.141 21.656 1 72.25 137 ASP B N 1
ATOM 2581 C CA . ASP B 1 137 ? -6.004 0.754 21.75 1 72.25 137 ASP B CA 1
ATOM 2582 C C . ASP B 1 137 ? -7.348 0.562 21.047 1 72.25 137 ASP B C 1
ATOM 2584 O O . ASP B 1 137 ? -7.562 -0.448 20.375 1 72.25 137 ASP B O 1
ATOM 2588 N N . SER B 1 138 ? -8.102 1.507 21.203 1 70.62 138 SER B N 1
ATOM 2589 C CA . SER B 1 138 ? -9.43 1.413 20.594 1 70.62 138 SER B CA 1
ATOM 2590 C C . SER B 1 138 ? -9.344 1.402 19.078 1 70.62 138 SER B C 1
ATOM 2592 O O . SER B 1 138 ? -10.016 0.605 18.422 1 70.62 138 SER B O 1
ATOM 2594 N N . SER B 1 139 ? -8.5 2.223 18.562 1 71.12 139 SER B N 1
ATOM 2595 C CA . SER B 1 139 ? -8.312 2.287 17.125 1 71.12 139 SER B CA 1
ATOM 2596 C C . SER B 1 139 ? -7.668 1.011 16.594 1 71.12 139 SER B C 1
ATOM 2598 O O . SER B 1 139 ? -8.062 0.501 15.539 1 71.12 139 SER B O 1
ATOM 2600 N N . ARG B 1 140 ? -6.82 0.504 17.359 1 73.69 140 ARG B N 1
ATOM 2601 C CA . ARG B 1 140 ? -6.164 -0.739 16.969 1 73.69 140 ARG B CA 1
ATOM 2602 C C . ARG B 1 140 ? -7.16 -1.893 16.922 1 73.69 140 ARG B C 1
ATOM 2604 O O . ARG B 1 140 ? -7.164 -2.676 15.961 1 73.69 140 ARG B O 1
ATOM 2611 N N . ARG B 1 141 ? -7.977 -1.924 17.938 1 75.56 141 ARG B N 1
ATOM 2612 C CA . ARG B 1 141 ? -9 -2.961 17.969 1 75.56 141 ARG B CA 1
ATOM 2613 C C . ARG B 1 141 ? -9.961 -2.822 16.781 1 75.56 141 ARG B C 1
ATOM 2615 O O . ARG B 1 141 ? -10.344 -3.818 16.172 1 75.56 141 ARG B O 1
ATOM 2622 N N . HIS B 1 142 ? -10.203 -1.65 16.484 1 74.69 142 HIS B N 1
ATOM 2623 C CA . HIS B 1 142 ? -11.086 -1.391 15.352 1 74.69 142 HIS B CA 1
ATOM 2624 C C . HIS B 1 142 ? -10.453 -1.84 14.039 1 74.69 142 HIS B C 1
ATOM 2626 O O . HIS B 1 142 ? -11.117 -2.457 13.203 1 74.69 142 HIS B O 1
ATOM 2632 N N . LEU B 1 143 ? -9.234 -1.679 13.938 1 75.25 143 LEU B N 1
ATOM 2633 C CA . LEU B 1 143 ? -8.516 -2.107 12.734 1 75.25 143 LEU B CA 1
ATOM 2634 C C . LEU B 1 143 ? -8.508 -3.629 12.625 1 75.25 143 LEU B C 1
ATOM 2636 O O . LEU B 1 143 ? -8.672 -4.176 11.531 1 75.25 143 LEU B O 1
ATOM 2640 N N . LEU B 1 144 ? -8.383 -4.223 13.727 1 77.5 144 LEU B N 1
ATOM 2641 C CA . LEU B 1 144 ? -8.406 -5.684 13.75 1 77.5 144 LEU B CA 1
ATOM 2642 C C . LEU B 1 144 ? -9.773 -6.211 13.344 1 77.5 144 LEU B C 1
ATOM 2644 O O . LEU B 1 144 ? -9.875 -7.191 12.609 1 77.5 144 LEU B O 1
ATOM 2648 N N . ASP B 1 145 ? -10.727 -5.504 13.812 1 79.94 145 ASP B N 1
ATOM 2649 C CA . ASP B 1 145 ? -12.086 -5.887 13.445 1 79.94 145 ASP B CA 1
ATOM 2650 C C . ASP B 1 145 ? -12.328 -5.707 11.945 1 79.94 145 ASP B C 1
ATOM 2652 O O . ASP B 1 145 ? -12.969 -6.547 11.312 1 79.94 145 ASP B O 1
ATOM 2656 N N . MET B 1 146 ? -11.812 -4.699 11.445 1 79.06 146 MET B N 1
ATOM 2657 C CA . MET B 1 146 ? -11.922 -4.441 10.016 1 79.06 146 MET B CA 1
ATOM 2658 C C . MET B 1 146 ? -11.195 -5.512 9.211 1 79.06 146 MET B C 1
ATOM 2660 O O . MET B 1 146 ? -11.719 -6.016 8.219 1 79.06 146 MET B O 1
ATOM 2664 N N . ASN B 1 147 ? -10.078 -5.84 9.695 1 79.81 147 ASN B N 1
ATOM 2665 C CA . ASN B 1 147 ? -9.312 -6.898 9.047 1 79.81 147 ASN B CA 1
ATOM 2666 C C . ASN B 1 147 ? -10.047 -8.234 9.102 1 79.81 147 ASN B C 1
ATOM 2668 O O . ASN B 1 147 ? -10.055 -8.984 8.125 1 79.81 147 ASN B O 1
ATOM 2672 N N . ALA B 1 148 ? -10.648 -8.484 10.227 1 83.31 148 ALA B N 1
ATOM 2673 C CA . ALA B 1 148 ? -11.422 -9.719 10.391 1 83.31 148 ALA B CA 1
ATOM 2674 C C . ALA B 1 148 ? -12.617 -9.75 9.445 1 83.31 148 ALA B C 1
ATOM 2676 O O . ALA B 1 148 ? -12.93 -10.789 8.867 1 83.31 148 ALA B O 1
ATOM 2677 N N . ALA B 1 149 ? -13.234 -8.641 9.312 1 83.56 149 ALA B N 1
ATOM 2678 C CA . ALA B 1 149 ? -14.375 -8.547 8.414 1 83.56 149 ALA B CA 1
ATOM 2679 C C . ALA B 1 149 ? -13.953 -8.812 6.969 1 83.56 149 ALA B C 1
ATOM 2681 O O . ALA B 1 149 ? -14.625 -9.555 6.246 1 83.56 149 ALA B O 1
ATOM 2682 N N . ILE B 1 150 ? -12.898 -8.328 6.652 1 83.06 150 ILE B N 1
ATOM 2683 C CA . ILE B 1 150 ? -12.367 -8.531 5.309 1 83.06 150 ILE B CA 1
ATOM 2684 C C . ILE B 1 150 ? -11.961 -9.992 5.129 1 83.06 150 ILE B C 1
ATOM 2686 O O . ILE B 1 150 ? -12.234 -10.594 4.09 1 83.06 150 ILE B O 1
ATOM 2690 N N . GLY B 1 151 ? -11.367 -10.477 6.188 1 84.12 151 GLY B N 1
ATOM 2691 C CA . GLY B 1 151 ? -10.977 -11.875 6.16 1 84.12 151 GLY B CA 1
ATOM 2692 C C . GLY B 1 151 ? -12.141 -12.82 5.922 1 84.12 151 GLY B C 1
ATOM 2693 O O . GLY B 1 151 ? -12 -13.812 5.203 1 84.12 151 GLY B O 1
ATOM 2694 N N . GLN B 1 152 ? -13.266 -12.477 6.445 1 86.44 152 GLN B N 1
ATOM 2695 C CA . GLN B 1 152 ? -14.453 -13.312 6.324 1 86.44 152 GLN B CA 1
ATOM 2696 C C . GLN B 1 152 ? -14.961 -13.336 4.887 1 86.44 152 GLN B C 1
ATOM 2698 O O . GLN B 1 152 ? -15.625 -14.289 4.473 1 86.44 152 GLN B O 1
ATOM 2703 N N . LEU B 1 153 ? -14.609 -12.383 4.145 1 88.25 153 LEU B N 1
ATOM 2704 C CA . LEU B 1 153 ? -15.047 -12.312 2.754 1 88.25 153 LEU B CA 1
ATOM 2705 C C . LEU B 1 153 ? -14.344 -13.375 1.911 1 88.25 153 LEU B C 1
ATOM 2707 O O . LEU B 1 153 ? -14.797 -13.695 0.811 1 88.25 153 LEU B O 1
ATOM 2711 N N . GLY B 1 154 ? -13.289 -13.914 2.426 1 88.62 154 GLY B N 1
ATOM 2712 C CA . GLY B 1 154 ? -12.586 -14.992 1.755 1 88.62 154 GLY B CA 1
ATOM 2713 C C . GLY B 1 154 ? -13.445 -16.234 1.542 1 88.62 154 GLY B C 1
ATOM 2714 O O . GLY B 1 154 ? -13.188 -17.016 0.638 1 88.62 154 GLY B O 1
ATOM 2715 N N . ARG B 1 155 ? -14.492 -16.344 2.367 1 88.94 155 ARG B N 1
ATOM 2716 C CA . ARG B 1 155 ? -15.398 -17.484 2.266 1 88.94 155 ARG B CA 1
ATOM 2717 C C . ARG B 1 155 ? -16.141 -17.469 0.934 1 88.94 155 ARG B C 1
ATOM 2719 O O . ARG B 1 155 ? -16.641 -18.516 0.492 1 88.94 155 ARG B O 1
ATOM 2726 N N . LEU B 1 156 ? -16.266 -16.312 0.324 1 88.94 156 LEU B N 1
ATOM 2727 C CA . LEU B 1 156 ? -16.875 -16.203 -0.991 1 88.94 156 LEU B CA 1
ATOM 2728 C C . LEU B 1 156 ? -16.047 -16.922 -2.047 1 88.94 156 LEU B C 1
ATOM 2730 O O . LEU B 1 156 ? -16.578 -17.328 -3.092 1 88.94 156 LEU B O 1
ATOM 2734 N N . ILE B 1 157 ? -14.773 -17.047 -1.73 1 89.56 157 ILE B N 1
ATOM 2735 C CA . ILE B 1 157 ? -13.844 -17.688 -2.662 1 89.56 157 ILE B CA 1
ATOM 2736 C C . ILE B 1 157 ? -13.719 -19.172 -2.324 1 89.56 157 ILE B C 1
ATOM 2738 O O . ILE B 1 157 ? -13.805 -20.031 -3.211 1 89.56 157 ILE B O 1
ATOM 2742 N N . THR B 1 158 ? -13.539 -19.453 -1.117 1 88.5 158 THR B N 1
ATOM 2743 C CA . THR B 1 158 ? -13.383 -20.828 -0.662 1 88.5 158 THR B CA 1
ATOM 2744 C C . THR B 1 158 ? -13.758 -20.953 0.813 1 88.5 158 THR B C 1
ATOM 2746 O O . THR B 1 158 ? -13.477 -20.047 1.607 1 88.5 158 THR B O 1
ATOM 2749 N N . THR B 1 159 ? -14.336 -22.062 1.141 1 88.62 159 THR B N 1
ATOM 2750 C CA . THR B 1 159 ? -14.641 -22.359 2.535 1 88.62 159 THR B CA 1
ATOM 2751 C C . THR B 1 159 ? -13.672 -23.391 3.1 1 88.62 159 THR B C 1
ATOM 2753 O O . THR B 1 159 ? -13.742 -23.734 4.281 1 88.62 159 THR B O 1
ATOM 2756 N N . ASP B 1 160 ? -12.781 -23.875 2.256 1 91.19 160 ASP B N 1
ATOM 2757 C CA . ASP B 1 160 ? -11.773 -24.828 2.688 1 91.19 160 ASP B CA 1
ATOM 2758 C C . ASP B 1 160 ? -10.641 -24.125 3.436 1 91.19 160 ASP B C 1
ATOM 2760 O O . ASP B 1 160 ? -9.906 -23.328 2.855 1 91.19 160 ASP B O 1
ATOM 2764 N N . PRO B 1 161 ? -10.406 -24.469 4.68 1 88.94 161 PRO B N 1
ATOM 2765 C CA . PRO B 1 161 ? -9.359 -23.812 5.465 1 88.94 161 PRO B CA 1
ATOM 2766 C C . PRO B 1 161 ? -7.969 -24 4.859 1 88.94 161 PRO B C 1
ATOM 2768 O O . PRO B 1 161 ? -7.094 -23.156 5.043 1 88.94 161 PRO B O 1
ATOM 2771 N N . ALA B 1 162 ? -7.793 -25.078 4.117 1 88.69 162 ALA B N 1
ATOM 2772 C CA . ALA B 1 162 ? -6.504 -25.328 3.48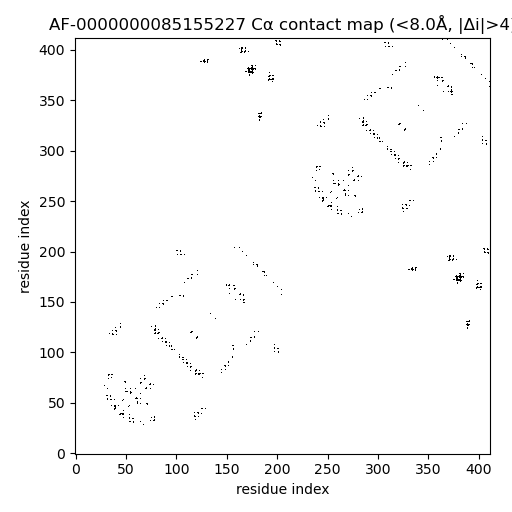4 1 88.69 162 ALA B CA 1
ATOM 2773 C C . ALA B 1 162 ? -6.195 -24.297 2.416 1 88.69 162 ALA B C 1
ATOM 2775 O O . ALA B 1 162 ? -5.031 -24.078 2.068 1 88.69 162 ALA B O 1
ATOM 2776 N N . ASN B 1 163 ? -7.289 -23.578 2.004 1 91.75 163 ASN B N 1
ATOM 2777 C CA . ASN B 1 163 ? -7.121 -22.609 0.933 1 91.75 163 ASN B CA 1
ATOM 2778 C C . ASN B 1 163 ? -7.363 -21.188 1.427 1 91.75 163 ASN B C 1
ATOM 2780 O O . ASN B 1 163 ? -7.52 -20.266 0.624 1 91.75 163 ASN B O 1
ATOM 2784 N N . ALA B 1 164 ? -7.391 -21.031 2.736 1 88.88 164 ALA B N 1
ATOM 2785 C CA . ALA B 1 164 ? -7.664 -19.719 3.324 1 88.88 164 ALA B CA 1
ATOM 2786 C C . ALA B 1 164 ? -6.656 -18.672 2.848 1 88.88 164 ALA B C 1
ATOM 2788 O O . ALA B 1 164 ? -7 -17.516 2.646 1 88.88 164 ALA B O 1
ATOM 2789 N N . GLY B 1 165 ? -5.484 -19.078 2.553 1 94 165 GLY B N 1
ATOM 2790 C CA . GLY B 1 165 ? -4.438 -18.172 2.117 1 94 165 GLY B CA 1
ATOM 2791 C C . GLY B 1 165 ? -4.691 -17.578 0.745 1 94 1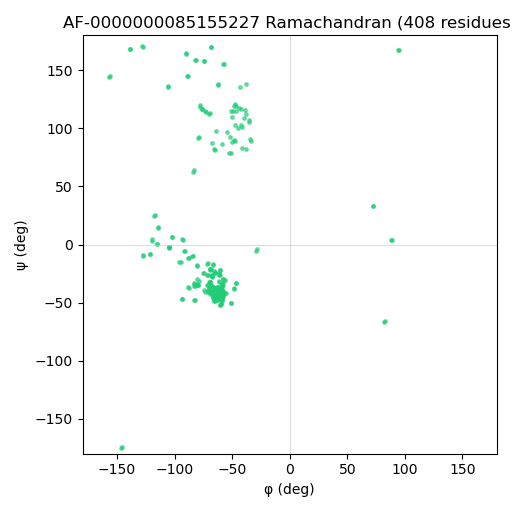65 GLY B C 1
ATOM 2792 O O . GLY B 1 165 ? -4.16 -16.516 0.411 1 94 165 GLY B O 1
ATOM 2793 N N . VAL B 1 166 ? -5.523 -18.25 -0.016 1 96 166 VAL B N 1
ATOM 2794 C CA . VAL B 1 166 ? -5.801 -17.797 -1.378 1 96 166 VAL B CA 1
ATOM 2795 C C . VAL B 1 166 ? -6.527 -16.453 -1.348 1 96 166 VAL B C 1
ATOM 2797 O O . VAL B 1 166 ? -6.168 -15.539 -2.084 1 96 166 VAL B O 1
ATOM 2800 N N . ALA B 1 167 ? -7.512 -16.344 -0.475 1 94.31 167 ALA B N 1
ATOM 2801 C CA . ALA B 1 167 ? -8.227 -15.078 -0.329 1 94.31 167 ALA B CA 1
ATOM 2802 C C . ALA B 1 167 ? -7.293 -13.969 0.157 1 94.31 167 ALA B C 1
ATOM 2804 O O . ALA B 1 167 ? -7.375 -12.828 -0.308 1 94.31 167 ALA B O 1
ATOM 2805 N N . GLU B 1 168 ? -6.391 -14.32 1.067 1 94.38 168 GLU B N 1
ATOM 2806 C CA . GLU B 1 168 ? -5.434 -13.352 1.591 1 94.38 168 GLU B CA 1
ATOM 2807 C C . GLU B 1 168 ? -4.516 -12.828 0.488 1 94.38 168 GLU B C 1
ATOM 2809 O O . GLU B 1 168 ? -4.156 -11.656 0.477 1 94.38 168 GLU B O 1
ATOM 2814 N N . VAL B 1 169 ? -4.145 -13.711 -0.431 1 97.12 169 VAL B N 1
ATOM 2815 C CA . VAL B 1 169 ? -3.328 -13.297 -1.565 1 97.12 169 VAL B CA 1
ATOM 2816 C C . VAL B 1 169 ? -4.121 -12.344 -2.453 1 97.12 169 VAL B C 1
ATOM 2818 O O . VAL B 1 169 ? -3.584 -11.344 -2.936 1 97.12 169 VAL B O 1
ATOM 2821 N N . ILE B 1 170 ? -5.398 -12.617 -2.637 1 97.19 170 ILE B N 1
ATOM 2822 C CA . ILE B 1 170 ? -6.25 -11.742 -3.436 1 97.19 170 ILE B CA 1
ATOM 2823 C C . ILE B 1 170 ? -6.27 -10.344 -2.828 1 97.19 170 ILE B C 1
ATOM 2825 O O . ILE B 1 170 ? -5.98 -9.359 -3.516 1 97.19 170 ILE B O 1
ATOM 2829 N N . TRP B 1 171 ? -6.539 -10.258 -1.554 1 95 171 TRP B N 1
ATOM 2830 C CA . TRP B 1 171 ? -6.633 -8.969 -0.872 1 95 171 TRP B CA 1
ATOM 2831 C C . TRP B 1 171 ? -5.297 -8.234 -0.912 1 95 171 TRP B C 1
ATOM 2833 O O . TRP B 1 171 ? -5.25 -7.035 -1.18 1 95 171 TRP B O 1
ATOM 2843 N N . ALA B 1 172 ? -4.262 -8.969 -0.652 1 95.69 172 ALA B N 1
ATOM 2844 C CA . ALA B 1 172 ? -2.934 -8.359 -0.661 1 95.69 172 ALA B CA 1
ATOM 2845 C C . ALA B 1 172 ? -2.584 -7.824 -2.047 1 95.69 172 ALA B C 1
ATOM 2847 O O . ALA B 1 172 ? -1.996 -6.75 -2.176 1 95.69 172 ALA B O 1
ATOM 2848 N N . THR B 1 173 ? -2.877 -8.578 -3.064 1 97.56 173 THR B N 1
ATOM 2849 C CA . THR B 1 173 ? -2.611 -8.141 -4.43 1 97.56 173 THR B CA 1
ATOM 2850 C C . THR B 1 173 ? -3.342 -6.84 -4.734 1 97.56 173 THR B C 1
ATOM 2852 O O . THR B 1 173 ? -2.744 -5.891 -5.246 1 97.56 173 THR B O 1
ATOM 2855 N N . LEU B 1 174 ? -4.59 -6.781 -4.383 1 96.62 174 LEU B N 1
ATOM 2856 C CA . LEU B 1 174 ? -5.387 -5.59 -4.641 1 96.62 174 LEU B CA 1
ATOM 2857 C C . LEU B 1 174 ? -4.848 -4.395 -3.859 1 96.62 174 LEU B C 1
ATOM 2859 O O . LEU B 1 174 ? -4.727 -3.295 -4.406 1 96.62 174 LEU B O 1
ATOM 2863 N N . ARG B 1 175 ? -4.539 -4.66 -2.652 1 95.06 175 ARG B N 1
ATOM 2864 C CA . ARG B 1 175 ? -3.951 -3.613 -1.824 1 95.06 175 ARG B CA 1
ATOM 2865 C C . ARG B 1 175 ? -2.643 -3.109 -2.428 1 95.06 175 ARG B C 1
ATOM 2867 O O . ARG B 1 175 ? -2.348 -1.915 -2.371 1 95.06 175 ARG B O 1
ATOM 2874 N N . GLY B 1 176 ? -1.89 -4.059 -2.975 1 95.75 176 GLY B N 1
ATOM 2875 C CA . GLY B 1 176 ? -0.641 -3.678 -3.615 1 95.75 176 GLY B CA 1
ATOM 2876 C C . GLY B 1 176 ? -0.839 -2.812 -4.844 1 95.75 176 GLY B C 1
ATOM 2877 O O . GLY B 1 176 ? -0.075 -1.873 -5.078 1 95.75 176 GLY B O 1
ATOM 2878 N N . VAL B 1 177 ? -1.799 -3.082 -5.629 1 95.44 177 VAL B N 1
ATOM 2879 C CA . VAL B 1 177 ? -2.113 -2.273 -6.801 1 95.44 177 VAL B CA 1
ATOM 2880 C C . VAL B 1 177 ? -2.592 -0.89 -6.363 1 95.44 177 VAL B C 1
ATOM 2882 O O . VAL B 1 177 ? -2.252 0.118 -6.988 1 95.44 177 VAL B O 1
ATOM 2885 N N . VAL B 1 178 ? -3.305 -0.884 -5.312 1 94.94 178 VAL B N 1
ATOM 2886 C CA . VAL B 1 178 ? -3.773 0.388 -4.77 1 94.94 178 VAL B CA 1
ATOM 2887 C C . VAL B 1 178 ? -2.58 1.233 -4.332 1 94.94 178 VAL B C 1
ATOM 2889 O O . VAL B 1 178 ? -2.52 2.43 -4.621 1 94.94 178 VAL B O 1
ATOM 2892 N N . LEU B 1 179 ? -1.689 0.631 -3.615 1 93.75 179 LEU B N 1
ATOM 2893 C CA . LEU B 1 179 ? -0.504 1.375 -3.205 1 93.75 179 LEU B CA 1
ATOM 2894 C C . LEU B 1 179 ? 0.222 1.952 -4.414 1 93.75 179 LEU B C 1
ATOM 2896 O O . LEU B 1 179 ? 0.671 3.1 -4.387 1 93.75 179 LEU B O 1
ATOM 2900 N N . ALA B 1 180 ? 0.323 1.162 -5.445 1 90.69 180 ALA B N 1
ATOM 2901 C CA . ALA B 1 180 ? 0.935 1.669 -6.672 1 90.69 180 ALA B CA 1
ATOM 2902 C C . ALA B 1 180 ? 0.178 2.885 -7.199 1 90.69 180 ALA B C 1
ATOM 2904 O O . ALA B 1 180 ? 0.789 3.879 -7.594 1 90.69 180 ALA B O 1
ATOM 2905 N N . GLN B 1 181 ? -1.103 2.82 -7.184 1 90.38 181 GLN B N 1
ATOM 2906 C CA . GLN B 1 181 ? -1.926 3.939 -7.633 1 90.38 181 GLN B CA 1
ATOM 2907 C C . GLN B 1 181 ? -1.713 5.168 -6.754 1 90.38 181 GLN B C 1
ATOM 2909 O O . GLN B 1 181 ? -1.637 6.289 -7.254 1 90.38 181 GLN B O 1
ATOM 2914 N N . MET B 1 182 ? -1.648 4.902 -5.469 1 89.75 182 MET B N 1
ATOM 2915 C CA . MET B 1 182 ? -1.462 5.992 -4.512 1 89.75 182 MET B CA 1
ATOM 2916 C C . MET B 1 182 ? -0.126 6.691 -4.738 1 89.75 182 MET B C 1
ATOM 2918 O O . MET B 1 182 ? -0.033 7.914 -4.621 1 89.75 182 MET B O 1
ATOM 2922 N N . VAL B 1 183 ? 0.859 5.969 -5.055 1 88 183 VAL B N 1
ATOM 2923 C CA . VAL B 1 183 ? 2.211 6.496 -5.211 1 88 183 VAL B CA 1
ATOM 2924 C C . VAL B 1 183 ? 2.35 7.172 -6.574 1 88 183 VAL B C 1
ATOM 2926 O O . VAL B 1 183 ? 3.029 8.195 -6.699 1 88 183 VAL B O 1
ATOM 2929 N N . ILE B 1 184 ? 1.715 6.68 -7.559 1 84.5 184 ILE B N 1
ATOM 2930 C CA . ILE B 1 184 ? 1.806 7.215 -8.914 1 84.5 184 ILE B CA 1
ATOM 2931 C C . ILE B 1 184 ? 0.865 8.406 -9.062 1 84.5 184 ILE B C 1
ATOM 2933 O O . ILE B 1 184 ? 1.182 9.375 -9.766 1 84.5 184 ILE B O 1
ATOM 2937 N N . GLY B 1 185 ? -0.283 8.328 -8.398 1 82.62 185 GLY B N 1
ATOM 2938 C CA . GLY B 1 185 ? -1.227 9.438 -8.414 1 82.62 185 GLY B CA 1
ATOM 2939 C C . GLY B 1 185 ? -2.205 9.367 -9.57 1 82.62 185 GLY B C 1
ATOM 2940 O O . GLY B 1 185 ? -2.898 10.344 -9.867 1 82.62 185 GLY B O 1
ATOM 2941 N N . THR B 1 186 ? -2.092 8.234 -10.367 1 83.25 186 THR B N 1
ATOM 2942 C CA . THR B 1 186 ? -3.041 7.996 -11.445 1 83.25 186 THR B CA 1
ATOM 2943 C C . THR B 1 186 ? -3.445 6.523 -11.5 1 83.25 186 THR B C 1
ATOM 2945 O O . THR B 1 186 ? -2.867 5.695 -10.797 1 83.25 186 THR B O 1
ATOM 2948 N N . THR B 1 187 ? -4.441 6.32 -12.258 1 87.75 187 THR B N 1
ATOM 2949 C CA . THR B 1 187 ? -4.914 4.949 -12.391 1 87.75 187 THR B CA 1
ATOM 2950 C C . THR B 1 187 ? -3.834 4.062 -13.016 1 87.75 187 THR B C 1
ATOM 2952 O O . THR B 1 187 ? -3.125 4.492 -13.93 1 87.75 187 THR B O 1
ATOM 2955 N N . VAL B 1 188 ? -3.699 2.895 -12.469 1 86.44 188 VAL B N 1
ATOM 2956 C CA . VAL B 1 188 ? -2.723 1.932 -12.961 1 86.44 188 VAL B CA 1
ATOM 2957 C C . VAL B 1 188 ? -3.438 0.82 -13.727 1 86.44 188 VAL B C 1
ATOM 2959 O O . VAL B 1 188 ? -4.504 0.362 -13.312 1 86.44 188 VAL B O 1
ATOM 2962 N N . ASP B 1 189 ? -2.83 0.519 -14.844 1 91.19 189 ASP B N 1
ATOM 2963 C CA . ASP B 1 189 ? -3.316 -0.657 -15.555 1 91.19 189 ASP B CA 1
ATOM 2964 C C . ASP B 1 189 ? -2.908 -1.942 -14.844 1 91.19 189 ASP B C 1
ATOM 2966 O O . ASP B 1 189 ? -1.721 -2.258 -14.75 1 91.19 189 ASP B O 1
ATOM 2970 N N . TRP B 1 190 ? -3.879 -2.652 -14.336 1 93.06 190 TRP B N 1
ATOM 2971 C CA . TRP B 1 190 ? -3.547 -3.877 -13.617 1 93.06 190 TRP B CA 1
ATOM 2972 C C . TRP B 1 190 ? -4.129 -5.098 -14.32 1 93.06 190 TRP B C 1
ATOM 2974 O O . TRP B 1 190 ? -4.375 -6.129 -13.695 1 93.06 190 TRP B O 1
ATOM 2984 N N . SER B 1 191 ? -4.352 -4.965 -15.656 1 95.38 191 SER B N 1
ATOM 2985 C CA . SER B 1 191 ? -4.973 -6.023 -16.438 1 95.38 191 SER B CA 1
ATOM 2986 C C . SER B 1 191 ? -4.141 -7.301 -16.406 1 95.38 191 SER B C 1
ATOM 2988 O O . SER B 1 191 ? -4.688 -8.406 -16.359 1 95.38 191 SER B O 1
ATOM 2990 N N . LEU B 1 192 ? -2.848 -7.141 -16.453 1 92.06 192 LEU B N 1
ATOM 2991 C CA . LEU B 1 192 ? -1.962 -8.297 -16.422 1 92.06 192 LEU B CA 1
ATOM 2992 C C . LEU B 1 192 ? -2.057 -9.031 -15.094 1 92.06 192 LEU B C 1
ATOM 2994 O O . LEU B 1 192 ? -2.213 -10.258 -15.062 1 92.06 192 LEU B O 1
ATOM 2998 N N . GLU B 1 193 ? -1.975 -8.32 -13.969 1 95.06 193 GLU B N 1
ATOM 2999 C CA . GLU B 1 193 ? -2.123 -8.891 -12.633 1 95.06 193 GLU B CA 1
ATOM 3000 C C . GLU B 1 193 ? -3.488 -9.555 -12.469 1 95.06 193 GLU B C 1
ATOM 3002 O O . GLU B 1 193 ? -3.586 -10.656 -11.922 1 95.06 193 GLU B O 1
ATOM 3007 N N . ARG B 1 194 ? -4.465 -8.844 -12.961 1 97.62 194 ARG B N 1
ATOM 3008 C CA . ARG B 1 194 ? -5.828 -9.344 -12.82 1 97.62 194 ARG B CA 1
ATOM 3009 C C . ARG B 1 194 ? -5.988 -10.695 -13.508 1 97.62 194 ARG B C 1
ATOM 3011 O O . ARG B 1 194 ? -6.477 -11.656 -12.898 1 97.62 194 ARG B O 1
ATOM 3018 N N . ARG B 1 195 ? -5.598 -10.781 -14.75 1 97.31 195 ARG B N 1
ATOM 3019 C CA . ARG B 1 195 ? -5.734 -12.023 -15.516 1 97.31 195 ARG B CA 1
ATOM 3020 C C . ARG B 1 195 ? -4.953 -13.156 -14.859 1 97.31 195 ARG B C 1
ATOM 3022 O O . ARG B 1 195 ? -5.48 -14.258 -14.68 1 97.31 195 ARG B O 1
ATOM 3029 N N . ALA B 1 196 ? -3.75 -12.875 -14.477 1 97.38 196 ALA B N 1
ATOM 3030 C CA . ALA B 1 196 ? -2.898 -13.891 -13.859 1 97.38 196 ALA B CA 1
ATOM 3031 C C . ALA B 1 196 ? -3.461 -14.328 -12.508 1 97.38 196 ALA B C 1
ATOM 3033 O O . ALA B 1 196 ? -3.422 -15.508 -12.164 1 97.38 196 ALA B O 1
ATOM 3034 N N . LEU B 1 197 ? -3.963 -13.336 -11.727 1 98.25 197 LEU B N 1
ATOM 3035 C CA . LEU B 1 197 ? -4.523 -13.641 -10.414 1 98.25 197 LEU B CA 1
ATOM 3036 C C . LEU B 1 197 ? -5.727 -14.57 -10.531 1 98.25 197 LEU B C 1
ATOM 3038 O O . LEU B 1 197 ? -5.828 -15.555 -9.805 1 98.25 197 LEU B O 1
ATOM 3042 N N . ILE B 1 198 ? -6.598 -14.312 -11.477 1 97.75 198 ILE B N 1
ATOM 3043 C CA . ILE B 1 198 ? -7.777 -15.141 -11.695 1 97.75 198 ILE B CA 1
ATOM 3044 C C . ILE B 1 198 ? -7.348 -16.547 -12.094 1 97.75 198 ILE B C 1
ATOM 3046 O O . ILE B 1 198 ? -7.871 -17.531 -11.555 1 97.75 198 ILE B O 1
ATOM 3050 N N . ASP B 1 199 ? -6.367 -16.656 -12.977 1 96.88 199 ASP B N 1
ATOM 3051 C CA . ASP B 1 199 ? -5.867 -17.953 -13.414 1 96.88 199 ASP B CA 1
ATOM 3052 C C . ASP B 1 199 ? -5.258 -18.734 -12.25 1 96.88 199 ASP B C 1
ATOM 3054 O O . ASP B 1 199 ? -5.531 -19.922 -12.07 1 96.88 199 ASP B O 1
ATOM 3058 N N . MET B 1 200 ? -4.48 -18.062 -11.469 1 97.38 200 MET B N 1
ATOM 3059 C CA . MET B 1 200 ? -3.789 -18.688 -10.344 1 97.38 200 MET B CA 1
ATOM 3060 C C . MET B 1 200 ? -4.785 -19.203 -9.305 1 97.38 200 MET B C 1
ATOM 3062 O O . MET B 1 200 ? -4.672 -20.328 -8.836 1 97.38 200 MET B O 1
ATOM 3066 N N . VAL B 1 201 ? -5.754 -18.359 -8.992 1 97.31 201 VAL B N 1
ATOM 3067 C CA . VAL B 1 201 ? -6.742 -18.719 -7.984 1 97.31 201 VAL B CA 1
ATOM 3068 C C . VAL B 1 201 ? -7.59 -19.891 -8.484 1 97.31 201 VAL B C 1
ATOM 3070 O O . VAL B 1 201 ? -7.809 -20.859 -7.754 1 97.31 201 VAL B O 1
ATOM 3073 N N . THR B 1 202 ? -8.031 -19.844 -9.727 1 96.12 202 THR B N 1
ATOM 3074 C CA . THR B 1 202 ? -8.875 -20.891 -10.297 1 96.12 202 THR B CA 1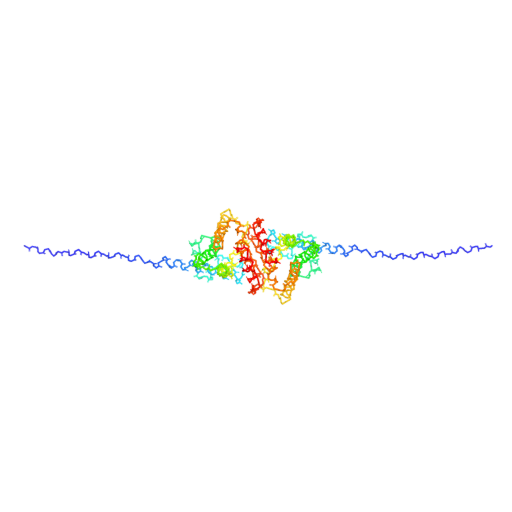
ATOM 3075 C C . THR B 1 202 ? -8.133 -22.219 -10.328 1 96.12 202 THR B C 1
ATOM 3077 O O . THR B 1 202 ? -8.703 -23.266 -10.008 1 96.12 202 THR B O 1
ATOM 3080 N N . ARG B 1 203 ? -6.895 -22.172 -10.625 1 94.56 203 ARG B N 1
ATOM 3081 C CA . ARG B 1 203 ? -6.105 -23.391 -10.758 1 94.56 203 ARG B CA 1
ATOM 3082 C C . ARG B 1 203 ? -5.879 -24.047 -9.391 1 94.56 203 ARG B C 1
ATOM 3084 O O . ARG B 1 203 ? -5.922 -25.266 -9.266 1 94.56 203 ARG B O 1
ATOM 3091 N N . VAL B 1 204 ? -5.629 -23.219 -8.391 1 94.5 204 VAL B N 1
ATOM 3092 C CA . VAL B 1 204 ? -5.301 -23.766 -7.082 1 94.5 204 VAL B CA 1
ATOM 3093 C C . VAL B 1 204 ? -6.562 -24.312 -6.418 1 94.5 204 VAL B C 1
ATOM 3095 O O . VAL B 1 204 ? -6.496 -25.234 -5.598 1 94.5 204 VAL B O 1
ATOM 3098 N N . LEU B 1 205 ? -7.703 -23.812 -6.797 1 92.81 205 LEU B N 1
ATOM 3099 C CA . LEU B 1 205 ? -8.945 -24.219 -6.152 1 92.81 205 LEU B CA 1
ATOM 3100 C C . LEU B 1 205 ? -9.625 -25.328 -6.941 1 92.81 205 LEU B C 1
ATOM 3102 O O . LEU B 1 205 ? -10.586 -25.938 -6.465 1 92.81 205 LEU B O 1
ATOM 3106 N N . GLN B 1 206 ? -9.188 -25.516 -8.156 1 85.94 206 GLN B N 1
ATOM 3107 C CA . GLN B 1 206 ? -9.742 -26.609 -8.945 1 85.94 206 GLN B CA 1
ATOM 3108 C C . GLN B 1 206 ? -9.188 -27.953 -8.492 1 85.94 206 GLN B C 1
ATOM 3110 O O . GLN B 1 206 ? -8.008 -28.047 -8.148 1 85.94 206 GLN B O 1
#

Solvent-accessible surface area (backbone atoms only — not comparable to full-atom values): 22527 Å² total; per-residue (Å²): 138,86,80,78,78,77,81,75,82,79,76,77,80,68,82,75,76,76,68,72,58,60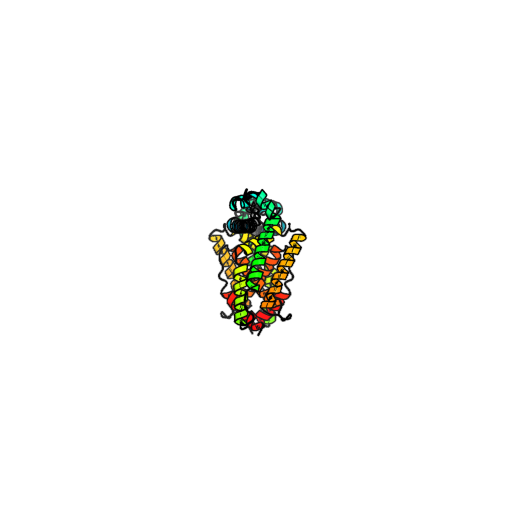,62,56,50,50,52,49,50,53,50,43,44,40,52,37,43,28,49,37,26,70,74,63,30,67,87,55,54,37,62,68,52,35,19,60,72,48,72,49,53,63,66,56,50,33,70,79,33,61,47,59,67,44,45,53,48,48,36,34,49,49,31,53,47,49,42,53,50,55,58,69,67,50,86,44,87,84,44,58,68,60,59,30,48,47,50,52,53,53,53,49,42,61,38,54,67,28,64,44,30,48,30,25,51,50,51,38,36,75,36,32,88,68,52,46,72,67,51,50,51,48,50,51,50,51,50,48,56,54,55,56,55,28,50,80,77,46,80,50,74,92,50,50,22,51,41,47,36,52,53,21,25,53,45,11,50,36,50,51,24,53,29,60,63,46,91,68,90,51,64,52,30,49,55,34,47,49,52,27,52,43,58,66,74,96,138,82,81,74,79,76,78,75,79,78,77,77,77,68,81,74,75,76,67,73,58,59,61,54,49,51,52,51,52,53,50,43,44,39,51,37,41,29,48,36,26,70,77,64,31,68,85,55,53,37,60,68,52,35,19,59,72,50,72,49,52,64,65,57,51,33,70,77,34,61,46,61,65,42,45,52,50,47,37,33,48,49,30,52,49,50,43,52,52,56,59,69,67,50,87,43,85,86,46,57,68,59,58,29,46,49,50,52,54,52,54,49,42,61,38,54,66,27,64,44,30,49,32,27,50,49,50,40,38,75,35,32,88,68,53,48,72,65,51,50,52,49,51,50,51,51,50,50,55,54,55,58,55,28,49,80,76,46,80,49,74,92,50,50,22,50,40,48,36,52,53,22,25,50,45,11,50,38,50,51,24,54,29,59,63,47,90,67,90,52,64,52,31,49,54,34,48,48,52,26,53,43,57,67,74,96

Secondary structure (DSSP, 8-state):
-------------------SHHHHHHHHHHHHHHHHHHHHHHHH-GGG--HHHHHHHHT--HHHHHHHHSSHHHHHHHHHHHHHHHHHHHHHT---TTS-HHHHHHHHHHHHHHHHTSHHHHHHHHHHHHHTTT--HHHHHHHHHHHHHHHHGGGGT---GGGHHHHHHHHHHHHHHHHHHHHHSS----HHHHHHHHHHHHHHH-/-------------------SHHHHHHHHHHHHHHHHHHHHHHHH-GGG--HHHHHHHHT--HHHHHHHHSSHHHHHHHHHHHHHHHHHHHHHT---TTS-HHHHHHHHHHHHHHHHTSHHHHHHHHHHHHHTTT--HHHHHHHHHHHHHHHHGGGGT---GGGHHHHHHHHHHHHHHHHHHHHHSS----HHHHHHHHHHHHHHH-

Radius of gyration: 30.15 Å; Cα contacts (8 Å, |Δi|>4): 434; chains: 2; bounding box: 181×52×52 Å

Sequence (412 aa):
MSIAAGQQPGRPAGPTRRTTAPRKRGDDTRARIIDETVRCIIEEGFAAATAKHVAERAGVTWGVIQYHFGDRNGLLMAAVDDGVARLVESLSSADVSELPLRQRVEVVIDTAWSCYSSPTSMAAFEILHATRGALGDSSRRHLLDMNAAIGQLGRLITTDPANAGVAEVIWATLRGVVLAQMVIGTTVDWSLERRALIDMVTRVLQMSIAAGQQPGRPAGPTRRTTAPRKRGDDTRARIIDETVRCIIEEGFAAATAKHVAERAGVTWGVIQYHFGDRNGLLMAAVDDGVARLVESLSSADVSELPLRQRVEVVIDTAWSCYSSPTSMAAFEILHATRGALGDSSRRHLLDMNAAIGQLGRLITTDPANAGVAEVIWATLRGVVLAQMVIGTTVDWSLERRALIDMVTRVLQ

Nearest PDB structures (foldseek):
  3hta-assembly2_C  TM=6.713E-01  e=2.198E-05  Streptomyces lividans
  3hta-assembly1_B  TM=6.754E-01  e=1.527E-04  Streptomyces lividans
  4me9-assembly1_B  TM=6.976E-01  e=3.669E-04  Bacillus cereus ATCC 10987
  7pt0-assembly1_A  TM=5.827E-01  e=6.096E-04  Streptomyces coelicolor
  7pt0-assembly1_B  TM=4.972E-01  e=8.817E-04  Streptomyces coelicolor